Protein AF-A0A498NS80-F1 (afdb_monomer_lite)

InterPro domains:
  IPR001675 Glycosyl transferase family 29 [PF00777] (73-269)
  IPR001675 Glycosyl transferase family 29 [PF00777] (278-493)
  IPR001675 Glycosyl transferase family 29 [PF00777] (496-582)
  IPR001675 Glycosyl transferase family 29 [PF00777] (585-670)
  IPR038578 GT29-like superfamiliy [G3DSA:3.90.1480.20] (38-269)
  IPR038578 GT29-like superfamiliy [G3DSA:3.90.1480.20] (270-496)
  IPR038578 GT29-like superfamiliy [G3DSA:3.90.1480.20] (497-585)
  IPR038578 GT29-like superfamiliy [G3DSA:3.90.1480.20] (586-678)
  IPR051757 Beta-galactoside alpha2-3 sialyltransferases [PTHR46032] (41-269)

Organism: Labeo rohita (NCBI:txid84645)

Radius of gyration: 39.72 Å; chains: 1; bounding box: 104×70×100 Å

Secondary structure (DSSP, 8-state):
--------HHHHHHHHHHHHHHHHH-------------GGGS----SSSSBGGGGTT-HHHHTT--TT---B--TTT----HHHHHHHHHHS--SS---HHHHHHHHHHHS----TTTT--TT----EEEE---GGGTT---HHHHHTSSEEEEETT---TT-HHHH-S--SEEEE-GGG-----TTPEEEE--SSHHHHHHHHHHHTT----BSSSB--S-----GGGEEEB-HHHHHHIIIIISTT-SSS--HHHHHHHHHHHH--B-----TTSHHHHHHHHHHHTTS----------TT---EEEEE--BGGGTT--THHHHHTSSEEEEETT---TT-HHHH-S--SEEEE-GGG-----TTSEEEE--SSHHHHHHHHHHHTT----BSSSB--S-----GGGEEE--HHHHHHIIIIISTT-SSS--HHHHHHHHHHHH-SEEEEES-S--TTS---BTT-SS------TTS-HHHHHHHHHHHHHTTSSEE----HHHHHHIIIIISTT-SSS--HHHHHHHHHHHH-SS-EE-S-S--TTS----TT-SS------TTS-HHHHHHHHHHHHHTTSSEE----HHHHHHIIIIISTT-SSS--HHHHHHHHHHHH-S-----S-S--TTS----TT-SS--THHHHSS-HHHHHHHHHHHHHTTSS-SS-S------TTTS--------

Structure (mmCIF, N/CA/C/O backbone):
data_AF-A0A498NS80-F1
#
_entry.id   AF-A0A498NS80-F1
#
loop_
_atom_site.group_PDB
_atom_site.id
_atom_site.type_symbol
_atom_site.label_atom_id
_atom_site.label_alt_id
_atom_site.label_comp_id
_atom_site.label_asym_id
_atom_site.label_entity_id
_atom_site.label_seq_id
_atom_site.pdbx_PDB_ins_code
_atom_site.Cartn_x
_atom_site.Cartn_y
_atom_site.Cartn_z
_atom_site.occupancy
_atom_site.B_iso_or_equiv
_atom_site.auth_seq_id
_atom_site.auth_comp_id
_atom_site.auth_asym_id
_atom_site.auth_atom_id
_atom_site.pdbx_PDB_model_num
ATOM 1 N N . MET A 1 1 ? -66.890 -11.144 -46.151 1.00 33.62 1 MET A N 1
ATOM 2 C CA . MET A 1 1 ? -66.327 -10.129 -47.068 1.00 33.62 1 MET A CA 1
ATOM 3 C C . MET A 1 1 ? -65.275 -9.327 -46.319 1.00 33.62 1 MET A C 1
ATOM 5 O O . MET A 1 1 ? -65.523 -8.944 -45.186 1.00 33.62 1 MET A O 1
ATOM 9 N N . ASN A 1 2 ? -64.109 -9.169 -46.948 1.00 36.69 2 ASN A N 1
ATOM 10 C CA . ASN A 1 2 ? -62.931 -8.405 -46.524 1.00 36.69 2 ASN A CA 1
ATOM 11 C C . ASN A 1 2 ? -63.232 -7.067 -45.840 1.00 36.69 2 ASN A C 1
ATOM 13 O O . ASN A 1 2 ? -63.957 -6.272 -46.428 1.00 36.69 2 ASN A O 1
ATOM 17 N N . ILE A 1 3 ? -62.486 -6.745 -44.774 1.00 33.19 3 ILE A N 1
ATOM 18 C CA . ILE A 1 3 ? -61.789 -5.451 -44.688 1.00 33.19 3 ILE A CA 1
ATOM 19 C C . ILE A 1 3 ? -60.357 -5.693 -44.194 1.00 33.19 3 ILE A C 1
ATOM 21 O O . ILE A 1 3 ? -60.116 -6.271 -43.139 1.00 33.19 3 ILE A O 1
ATOM 25 N N . SER A 1 4 ? -59.424 -5.262 -45.035 1.00 37.88 4 SER A N 1
ATOM 26 C CA . SER A 1 4 ? -57.976 -5.327 -44.901 1.00 37.88 4 SER A CA 1
ATOM 27 C C . SER A 1 4 ? -57.431 -4.069 -44.210 1.00 37.88 4 SER A C 1
ATOM 29 O O . SER A 1 4 ? -57.885 -2.966 -44.496 1.00 37.88 4 SER A O 1
ATOM 31 N N . ASN A 1 5 ? -56.433 -4.283 -43.346 1.00 42.78 5 ASN A N 1
ATOM 32 C CA . ASN A 1 5 ? -55.217 -3.498 -43.099 1.00 42.78 5 ASN A CA 1
ATOM 33 C C . ASN A 1 5 ? -55.259 -1.961 -43.057 1.00 42.78 5 ASN A C 1
ATOM 35 O O . ASN A 1 5 ? -55.482 -1.300 -44.065 1.00 42.78 5 ASN A O 1
ATOM 39 N N . ARG A 1 6 ? -54.723 -1.416 -41.952 1.00 41.69 6 ARG A N 1
ATOM 40 C CA . ARG A 1 6 ? -53.645 -0.402 -41.973 1.00 41.69 6 ARG A CA 1
ATOM 41 C C . ARG A 1 6 ? -52.979 -0.296 -40.592 1.00 41.69 6 ARG A C 1
ATOM 43 O O . ARG A 1 6 ? -53.262 0.609 -39.818 1.00 41.69 6 ARG A O 1
ATOM 50 N N . VAL A 1 7 ? -52.056 -1.212 -40.300 1.00 41.56 7 VAL A N 1
ATOM 51 C CA . VAL A 1 7 ? -50.999 -0.965 -39.304 1.00 41.56 7 VAL A CA 1
ATOM 52 C C . VAL A 1 7 ? -49.742 -0.604 -40.088 1.00 41.56 7 VAL A C 1
ATOM 54 O O . VAL A 1 7 ? -49.327 -1.320 -40.996 1.00 41.56 7 VAL A O 1
ATOM 57 N N . THR A 1 8 ? -49.208 0.580 -39.818 1.00 50.03 8 THR A N 1
ATOM 58 C CA . THR A 1 8 ? -48.134 1.220 -40.580 1.00 50.03 8 THR A CA 1
ATOM 59 C C . THR A 1 8 ? -46.774 0.534 -40.359 1.00 50.03 8 THR A C 1
ATOM 61 O O . THR A 1 8 ? -46.472 0.123 -39.236 1.00 50.03 8 THR A O 1
ATOM 64 N N . PRO A 1 9 ? -45.889 0.474 -41.380 1.00 48.88 9 PRO A N 1
ATOM 65 C CA . PRO A 1 9 ? -44.616 -0.262 -41.313 1.00 48.88 9 PRO A CA 1
ATOM 66 C C . PRO A 1 9 ? -43.665 0.198 -40.200 1.00 48.88 9 PRO A C 1
ATOM 68 O O . PRO A 1 9 ? -42.855 -0.591 -39.727 1.00 48.88 9 PRO A O 1
ATOM 71 N N . ARG A 1 10 ? -43.783 1.455 -39.746 1.00 47.75 10 ARG A N 1
ATOM 72 C CA . ARG A 1 10 ? -42.903 2.057 -38.729 1.00 47.75 10 ARG A CA 1
ATOM 73 C C . ARG A 1 10 ? -43.030 1.420 -37.343 1.00 47.75 10 ARG A C 1
ATOM 75 O O . ARG A 1 10 ? -42.041 1.380 -36.618 1.00 47.75 10 ARG A O 1
ATOM 82 N N . TYR A 1 11 ? -44.203 0.899 -36.981 1.00 49.81 11 TYR A N 1
ATOM 83 C CA . TYR A 1 11 ? -44.400 0.261 -35.674 1.00 49.81 11 TYR A CA 1
ATOM 84 C C . TYR A 1 11 ? -43.811 -1.149 -35.622 1.00 49.81 11 TYR A C 1
ATOM 86 O O . TYR A 1 11 ? -43.276 -1.548 -34.592 1.00 49.81 11 TYR A O 1
ATOM 94 N N . ILE A 1 12 ? -43.823 -1.869 -36.747 1.00 56.50 12 ILE A N 1
ATOM 95 C CA . ILE A 1 12 ? -43.227 -3.206 -36.851 1.00 56.50 12 ILE A CA 1
ATOM 96 C C . ILE A 1 12 ? -41.697 -3.107 -36.821 1.00 56.50 12 ILE A C 1
ATOM 98 O O . ILE A 1 12 ? -41.051 -3.910 -36.156 1.00 56.50 12 ILE A O 1
ATOM 102 N N . THR A 1 13 ? -41.105 -2.081 -37.447 1.00 55.91 13 THR A N 1
ATOM 103 C CA . THR A 1 13 ? -39.650 -1.864 -37.371 1.00 55.91 13 THR A CA 1
ATOM 104 C C . THR A 1 13 ? -39.197 -1.475 -35.962 1.00 55.91 13 THR A C 1
ATOM 106 O O . THR A 1 13 ? -38.164 -1.961 -35.510 1.00 55.91 13 THR A O 1
ATOM 109 N N . LEU A 1 14 ? -39.979 -0.660 -35.238 1.00 54.03 14 LEU A N 1
ATOM 110 C CA . LEU A 1 14 ? -39.655 -0.292 -33.855 1.00 54.03 14 LEU A CA 1
ATOM 111 C C . LEU A 1 14 ? -39.767 -1.489 -32.899 1.00 54.03 14 LEU A C 1
ATOM 113 O O . LEU A 1 14 ? -38.854 -1.708 -32.107 1.00 54.03 14 LEU A O 1
ATOM 117 N N . LEU A 1 15 ? -40.826 -2.298 -33.016 1.00 56.12 15 LEU A N 1
ATOM 118 C CA . LEU A 1 15 ? -41.012 -3.514 -32.213 1.00 56.12 15 LEU A CA 1
ATOM 119 C C . LEU A 1 15 ? -39.943 -4.575 -32.497 1.00 56.12 15 LEU A C 1
ATOM 121 O O . LEU A 1 15 ? -39.419 -5.168 -31.558 1.00 56.12 15 LEU A O 1
ATOM 125 N N . LEU A 1 16 ? -39.564 -4.771 -33.765 1.00 55.97 16 LEU A N 1
ATOM 126 C CA . LEU A 1 16 ? -38.472 -5.679 -34.126 1.00 55.97 16 LEU A CA 1
ATOM 127 C C . LEU A 1 16 ? -37.124 -5.174 -33.602 1.00 55.97 16 LEU A C 1
ATOM 129 O O . LEU A 1 16 ? -36.364 -5.972 -33.065 1.00 55.97 16 LEU A O 1
ATOM 133 N N . SER A 1 17 ? -36.862 -3.862 -33.667 1.00 56.03 17 SER A N 1
ATOM 134 C CA . SER A 1 17 ? -35.626 -3.276 -33.132 1.00 56.03 17 SER A CA 1
ATOM 135 C C . SER A 1 17 ? -35.527 -3.399 -31.605 1.00 56.03 17 SER A C 1
ATOM 137 O O . SER A 1 17 ? -34.466 -3.744 -31.083 1.00 56.03 17 SER A O 1
ATOM 139 N N . PHE A 1 18 ? -36.643 -3.221 -30.887 1.00 53.19 18 PHE A N 1
ATOM 140 C CA . PHE A 1 18 ? -36.699 -3.395 -29.435 1.00 53.19 18 PHE A CA 1
ATOM 141 C C . PHE A 1 18 ? -36.556 -4.864 -29.029 1.00 53.19 18 PHE A C 1
ATOM 143 O O . PHE A 1 18 ? -35.837 -5.152 -28.079 1.00 53.19 18 PHE A O 1
ATOM 150 N N . MET A 1 19 ? -37.155 -5.798 -29.777 1.00 53.69 19 MET A N 1
ATOM 151 C CA . MET A 1 19 ? -36.985 -7.237 -29.543 1.00 53.69 19 MET A CA 1
ATOM 152 C C . MET A 1 19 ? -35.553 -7.706 -29.821 1.00 53.69 19 MET A C 1
ATOM 154 O O . MET A 1 19 ? -35.029 -8.502 -29.051 1.00 53.69 19 MET A O 1
ATOM 158 N N . THR A 1 20 ? -34.875 -7.182 -30.850 1.00 54.19 20 THR A N 1
ATOM 159 C CA . THR A 1 20 ? -33.456 -7.500 -31.090 1.00 54.19 20 THR A CA 1
ATOM 160 C C . THR A 1 20 ? -32.534 -6.939 -30.012 1.00 54.19 20 THR A C 1
ATOM 162 O O . THR A 1 20 ? -31.594 -7.618 -29.617 1.00 54.19 20 THR A O 1
ATOM 165 N N . VAL A 1 21 ? -32.808 -5.740 -29.485 1.00 54.53 21 VAL A N 1
ATOM 166 C CA . VAL A 1 21 ? -32.025 -5.175 -28.373 1.00 54.53 21 VAL A CA 1
ATOM 167 C C . VAL A 1 21 ? -32.312 -5.937 -27.077 1.00 54.53 21 VAL A C 1
ATOM 169 O O . VAL A 1 21 ? -31.384 -6.242 -26.340 1.00 54.53 21 VAL A O 1
ATOM 172 N N . PHE A 1 22 ? -33.558 -6.338 -26.821 1.00 47.81 22 PHE A N 1
ATOM 173 C CA . PHE A 1 22 ? -33.902 -7.120 -25.632 1.00 47.81 22 PHE A CA 1
ATOM 174 C C . PHE A 1 22 ? -33.309 -8.539 -25.683 1.00 47.81 22 PHE A C 1
ATOM 176 O O . PHE A 1 22 ? -32.733 -8.982 -24.696 1.00 47.81 22 PHE A O 1
ATOM 183 N N . LEU A 1 23 ? -33.317 -9.204 -26.846 1.00 45.69 23 LEU A N 1
ATOM 184 C CA . LEU A 1 23 ? -32.653 -10.502 -27.052 1.00 45.69 23 LEU A CA 1
ATOM 185 C C . LEU A 1 23 ? -31.120 -10.423 -26.946 1.00 45.69 23 LEU A C 1
ATOM 187 O O . LEU A 1 23 ? -30.496 -11.404 -26.549 1.00 45.69 23 LEU A O 1
ATOM 191 N N . LEU A 1 24 ? -30.513 -9.265 -27.236 1.00 46.59 24 LEU A N 1
ATOM 192 C CA . LEU A 1 24 ? -29.087 -9.011 -26.990 1.00 46.59 24 LEU A CA 1
ATOM 193 C C . LEU A 1 24 ? -28.766 -8.764 -25.503 1.00 46.59 24 LEU A C 1
ATOM 195 O O . LEU A 1 24 ? -27.619 -8.940 -25.103 1.00 46.59 24 LEU A O 1
ATOM 199 N N . PHE A 1 25 ? -29.752 -8.385 -24.680 1.00 45.41 25 PHE A N 1
ATOM 200 C CA . PHE A 1 25 ? -29.575 -8.115 -23.245 1.00 45.41 25 PHE A CA 1
ATOM 201 C C . PHE A 1 25 ? -30.090 -9.231 -22.316 1.00 45.41 25 PHE A C 1
ATOM 203 O O . PHE A 1 25 ? -29.774 -9.208 -21.128 1.00 45.41 25 PHE A O 1
ATOM 210 N N . THR A 1 26 ? -30.829 -10.226 -22.825 1.00 34.53 26 THR A N 1
ATOM 211 C CA . THR A 1 26 ? -31.326 -11.371 -22.033 1.00 34.53 26 THR A CA 1
ATOM 212 C C . THR A 1 26 ? -30.639 -12.702 -22.337 1.00 34.53 26 THR A C 1
ATOM 214 O O . THR A 1 26 ? -31.103 -13.741 -21.869 1.00 34.53 26 THR A O 1
ATOM 217 N N . GLN A 1 27 ? -29.522 -12.707 -23.070 1.00 36.12 27 GLN A N 1
ATOM 218 C CA . GLN A 1 27 ? -28.609 -13.851 -23.045 1.00 36.12 27 GLN A CA 1
ATOM 219 C C . GLN A 1 27 ? -27.880 -13.864 -21.699 1.00 36.12 27 GLN A C 1
ATOM 221 O O . GLN A 1 27 ? -26.815 -13.279 -21.518 1.00 36.12 27 GLN A O 1
ATOM 226 N N . THR A 1 28 ? -28.497 -14.525 -20.726 1.00 34.53 28 THR A N 1
ATOM 227 C CA . THR A 1 28 ? -27.789 -15.083 -19.576 1.00 34.53 28 THR A CA 1
ATOM 228 C C . THR A 1 28 ? -26.609 -15.913 -20.087 1.00 34.53 28 THR A C 1
ATOM 230 O O . THR A 1 28 ? -26.819 -16.706 -21.008 1.00 34.53 28 THR A O 1
ATOM 233 N N . PRO A 1 29 ? -25.397 -15.800 -19.518 1.00 33.78 29 PRO A N 1
ATOM 234 C CA . PRO A 1 29 ? -24.335 -16.741 -19.827 1.00 33.78 29 PRO A CA 1
ATOM 235 C C . PRO A 1 29 ? -24.698 -18.074 -19.166 1.00 33.78 29 PRO A C 1
ATOM 237 O O . PRO A 1 29 ? -24.392 -18.315 -18.003 1.00 33.78 29 PRO A O 1
ATOM 240 N N . THR A 1 30 ? -25.434 -18.914 -19.888 1.00 33.12 30 THR A N 1
ATOM 241 C CA . THR A 1 30 ? -25.499 -20.346 -19.611 1.00 33.12 30 THR A CA 1
ATOM 242 C C . THR A 1 30 ? -24.166 -20.941 -20.029 1.00 33.12 30 THR A C 1
ATOM 244 O O . THR A 1 30 ? -23.800 -20.809 -21.195 1.00 33.12 30 THR A O 1
ATOM 247 N N . ASP A 1 31 ? -23.462 -21.522 -19.059 1.00 32.34 31 ASP A N 1
ATOM 248 C CA . ASP A 1 31 ? -22.374 -22.487 -19.208 1.00 32.34 31 ASP A CA 1
ATOM 249 C C . ASP A 1 31 ? -21.598 -22.398 -20.528 1.00 32.34 31 ASP A C 1
ATOM 251 O O . ASP A 1 31 ? -21.825 -23.159 -21.468 1.00 32.34 31 ASP A O 1
ATOM 255 N N . MET A 1 32 ? -20.586 -21.525 -20.558 1.00 26.39 32 MET A N 1
ATOM 256 C CA . MET A 1 32 ? -19.369 -21.923 -21.258 1.00 26.39 32 MET A CA 1
ATOM 257 C C . MET A 1 32 ? -18.776 -23.058 -20.434 1.00 26.39 32 MET A C 1
ATOM 259 O O . MET A 1 32 ? -18.003 -22.836 -19.502 1.00 26.39 32 MET A O 1
ATOM 263 N N . THR A 1 33 ? -19.176 -24.283 -20.776 1.00 27.48 33 THR A N 1
ATOM 264 C CA . THR A 1 33 ? -18.293 -25.431 -20.644 1.00 27.48 33 THR A CA 1
ATOM 265 C C . THR A 1 33 ? -16.936 -24.967 -21.133 1.00 27.48 33 THR A C 1
ATOM 267 O O . THR A 1 33 ? -16.802 -24.536 -22.279 1.00 27.48 33 THR A O 1
ATOM 270 N N . ILE A 1 34 ? -15.982 -24.952 -20.210 1.00 30.33 34 ILE A N 1
ATOM 271 C CA . ILE A 1 34 ? -14.571 -24.794 -20.497 1.00 30.33 34 ILE A CA 1
ATOM 272 C C . ILE A 1 34 ? -14.287 -25.798 -21.613 1.00 30.33 34 ILE A C 1
ATOM 274 O O . ILE A 1 34 ? -14.288 -27.004 -21.366 1.00 30.33 34 ILE A O 1
ATOM 278 N N . ASP A 1 35 ? -14.157 -25.296 -22.845 1.00 29.16 35 ASP A N 1
ATOM 279 C CA . ASP A 1 35 ? -13.512 -26.030 -23.924 1.00 29.16 35 ASP A CA 1
ATOM 280 C C . ASP A 1 35 ? -12.230 -26.553 -23.302 1.00 29.16 35 ASP A C 1
ATOM 282 O O . ASP A 1 35 ? -11.472 -25.763 -22.730 1.00 29.16 35 ASP A O 1
ATOM 286 N N . SER A 1 36 ? -12.090 -27.877 -23.310 1.00 30.11 36 SER A N 1
ATOM 287 C CA . SER A 1 36 ? -10.955 -28.619 -22.781 1.00 30.11 36 SER A CA 1
ATOM 288 C C . SER A 1 36 ? -9.685 -27.815 -23.014 1.00 30.11 36 SER A C 1
ATOM 290 O O . SER A 1 36 ? -9.196 -27.740 -24.145 1.00 30.11 36 SER A O 1
ATOM 292 N N . PHE A 1 37 ? -9.210 -27.159 -21.951 1.00 32.62 37 PHE A N 1
ATOM 293 C CA . PHE A 1 37 ? -7.883 -26.585 -21.948 1.00 32.62 37 PHE A CA 1
ATOM 294 C C . PHE A 1 37 ? -6.975 -27.764 -22.242 1.00 32.62 37 PHE A C 1
ATOM 296 O O . PHE A 1 37 ? -7.006 -28.774 -21.543 1.00 32.62 37 PHE A O 1
ATOM 303 N N . ASP A 1 38 ? -6.281 -27.670 -23.364 1.00 30.16 38 ASP A N 1
ATOM 304 C CA . ASP A 1 38 ? -5.284 -28.638 -23.760 1.00 30.16 38 ASP A CA 1
ATOM 305 C C . ASP A 1 38 ? -4.199 -28.636 -22.678 1.00 30.16 38 ASP A C 1
ATOM 307 O O . ASP A 1 38 ? -3.328 -27.762 -22.638 1.00 30.16 38 ASP A O 1
ATOM 311 N N . ASP A 1 39 ? -4.313 -29.592 -21.754 1.00 30.11 39 ASP A N 1
ATOM 312 C CA . ASP A 1 39 ? -3.406 -29.801 -20.624 1.00 30.11 39 ASP A CA 1
ATOM 313 C C . ASP A 1 39 ? -1.957 -30.054 -21.088 1.00 30.11 39 ASP A C 1
ATOM 315 O O . ASP A 1 39 ? -1.023 -30.001 -20.290 1.00 30.11 39 ASP A O 1
ATOM 319 N N . SER A 1 40 ? -1.730 -30.267 -22.391 1.00 31.73 40 SER A N 1
ATOM 320 C CA . SER A 1 40 ? -0.398 -30.473 -22.965 1.00 31.73 40 SER A CA 1
ATOM 321 C C . SER A 1 40 ? 0.479 -29.216 -23.067 1.00 31.73 40 SER A C 1
ATOM 323 O O . SER A 1 40 ? 1.686 -29.339 -23.274 1.00 31.73 40 SER A O 1
ATOM 325 N N . ILE A 1 41 ? -0.071 -28.008 -22.878 1.00 42.50 41 ILE A N 1
ATOM 326 C CA . ILE A 1 41 ? 0.715 -26.752 -22.886 1.00 42.50 41 ILE A CA 1
ATOM 327 C C . ILE A 1 41 ? 1.316 -26.436 -21.495 1.00 42.50 41 ILE A C 1
ATOM 329 O O . ILE A 1 41 ? 2.179 -25.565 -21.371 1.00 42.50 41 ILE A O 1
ATOM 333 N N . PHE A 1 42 ? 0.908 -27.151 -20.438 1.00 43.94 42 PHE A N 1
ATOM 334 C CA . PHE A 1 42 ? 1.182 -26.781 -19.041 1.00 43.94 42 PHE A CA 1
ATOM 335 C C . PHE A 1 42 ? 2.437 -27.414 -18.414 1.00 43.94 42 PHE A C 1
ATOM 337 O O . PHE A 1 42 ? 2.831 -27.024 -17.314 1.00 43.94 42 PHE A O 1
ATOM 344 N N . GLU A 1 43 ? 3.136 -28.311 -19.111 1.00 44.12 43 GLU A N 1
ATOM 345 C CA . GLU A 1 43 ? 4.415 -28.873 -18.653 1.00 44.12 43 GLU A CA 1
ATOM 346 C C . GLU A 1 43 ? 5.609 -28.160 -19.289 1.00 44.12 43 GLU A C 1
ATOM 348 O O . GLU A 1 43 ? 6.356 -28.700 -20.101 1.00 44.12 43 GLU A O 1
ATOM 353 N N . ALA A 1 44 ? 5.843 -26.922 -18.875 1.00 49.66 44 ALA A N 1
ATOM 354 C CA . ALA A 1 44 ? 7.155 -26.314 -19.041 1.00 49.66 44 ALA A CA 1
ATOM 355 C C . ALA A 1 44 ? 7.707 -25.931 -17.669 1.00 49.66 44 ALA A C 1
ATOM 357 O O . ALA A 1 44 ? 7.991 -24.769 -17.367 1.00 49.66 44 ALA A O 1
ATOM 358 N N . SER A 1 45 ? 7.880 -26.952 -16.820 1.00 62.12 45 SER A N 1
ATOM 359 C CA . SER A 1 45 ? 8.898 -26.869 -15.776 1.00 62.12 45 SER A CA 1
ATOM 360 C C . SER A 1 45 ? 10.233 -26.644 -16.476 1.00 62.12 45 SER A C 1
ATOM 362 O O . SER A 1 45 ? 10.480 -27.264 -17.499 1.00 62.12 45 SER A O 1
ATOM 364 N N . CYS A 1 46 ? 11.064 -25.752 -15.967 1.00 74.88 46 CYS A N 1
ATOM 365 C CA . CYS A 1 46 ? 12.474 -25.657 -16.317 1.00 74.88 46 CYS A CA 1
ATOM 366 C C . CYS A 1 46 ? 13.296 -26.413 -15.259 1.00 74.88 46 CYS A C 1
ATOM 368 O O . CYS A 1 46 ? 12.793 -26.676 -14.168 1.00 74.88 46 CYS A O 1
ATOM 370 N N . SER A 1 47 ? 14.579 -26.686 -15.500 1.00 78.69 47 SER A N 1
ATOM 371 C CA . SER A 1 47 ? 15.440 -27.351 -14.497 1.00 78.69 47 SER A CA 1
ATOM 372 C C . SER A 1 47 ? 15.846 -26.443 -13.323 1.00 78.69 47 SER A C 1
ATOM 374 O O . SER A 1 47 ? 16.655 -26.827 -12.476 1.00 78.69 47 SER A O 1
ATOM 376 N N . CYS A 1 48 ? 15.351 -25.204 -13.257 1.00 77.62 48 CYS A N 1
ATOM 377 C CA . CYS A 1 48 ? 15.661 -24.314 -12.143 1.00 77.62 48 CYS A CA 1
ATOM 378 C C . CYS A 1 48 ? 14.851 -24.674 -10.900 1.00 77.62 48 CYS A C 1
ATOM 380 O O . CYS A 1 48 ? 13.684 -25.035 -10.977 1.00 77.62 48 CYS A O 1
ATOM 382 N N . LYS A 1 49 ? 15.427 -24.419 -9.718 1.00 69.88 49 LYS A N 1
ATOM 383 C CA . LYS A 1 49 ? 14.706 -24.540 -8.437 1.00 69.88 49 LYS A CA 1
ATOM 384 C C . LYS A 1 49 ? 13.413 -23.701 -8.378 1.00 69.88 49 LYS A C 1
ATOM 386 O O . LYS A 1 49 ? 12.506 -24.015 -7.616 1.00 69.88 49 LYS A O 1
ATOM 391 N N . THR A 1 50 ? 13.351 -22.609 -9.134 1.00 71.06 50 THR A N 1
ATOM 392 C CA . THR A 1 50 ? 12.147 -21.795 -9.331 1.00 71.06 50 THR A CA 1
ATOM 393 C C . THR A 1 50 ? 12.160 -21.320 -10.773 1.00 71.06 50 THR A C 1
ATOM 395 O O . THR A 1 50 ? 13.176 -20.781 -11.214 1.00 71.06 50 THR A O 1
ATOM 398 N N . CYS A 1 51 ? 11.064 -21.517 -11.499 1.00 76.81 51 CYS A N 1
ATOM 399 C CA . CYS A 1 51 ? 10.954 -21.142 -12.906 1.00 76.81 51 CYS A CA 1
ATOM 400 C C . CYS A 1 51 ? 10.131 -19.867 -13.069 1.00 76.81 51 CYS A C 1
ATOM 402 O O . CYS A 1 51 ? 9.175 -19.662 -12.327 1.00 76.81 51 CYS A O 1
ATOM 404 N N . VAL A 1 52 ? 10.454 -19.029 -14.059 1.00 73.81 52 VAL A N 1
ATOM 405 C CA . VAL A 1 52 ? 9.653 -17.829 -14.377 1.00 73.81 52 VAL A CA 1
ATOM 406 C C . VAL A 1 52 ? 8.199 -18.202 -14.700 1.00 73.81 52 VAL A C 1
ATOM 408 O O . VAL A 1 52 ? 7.280 -17.511 -14.274 1.00 73.81 52 VAL A O 1
ATOM 411 N N . MET A 1 53 ? 7.976 -19.331 -15.381 1.00 64.25 53 MET A N 1
ATOM 412 C CA . MET A 1 53 ? 6.624 -19.840 -15.655 1.00 64.25 53 MET A CA 1
ATOM 413 C C . MET A 1 53 ? 5.969 -20.540 -14.453 1.00 64.25 53 MET A C 1
ATOM 415 O O . MET A 1 53 ? 4.765 -20.749 -14.456 1.00 64.25 53 MET A O 1
ATOM 419 N N . GLY A 1 54 ? 6.719 -20.813 -13.380 1.00 58.66 54 GLY A N 1
ATOM 420 C CA . GLY A 1 54 ? 6.170 -21.312 -12.113 1.00 58.66 54 GLY A CA 1
ATOM 421 C C . GLY A 1 54 ? 5.443 -20.244 -11.283 1.00 58.66 54 GLY A C 1
ATOM 422 O O . GLY A 1 54 ? 4.871 -20.572 -10.254 1.00 58.66 54 GLY A O 1
ATOM 423 N N . PHE A 1 55 ? 5.447 -18.972 -11.708 1.00 56.34 55 PHE A N 1
ATOM 424 C CA . PHE A 1 55 ? 4.655 -17.891 -11.092 1.00 56.34 55 PHE A CA 1
ATOM 425 C C . PHE A 1 55 ? 3.228 -17.784 -11.652 1.00 56.34 55 PHE A C 1
ATOM 427 O O . PHE A 1 55 ? 2.556 -16.776 -11.432 1.00 56.34 55 PHE A O 1
ATOM 434 N N . MET A 1 56 ? 2.762 -18.793 -12.394 1.00 53.88 56 MET A N 1
ATOM 435 C CA . MET A 1 56 ? 1.422 -18.803 -12.985 1.00 53.88 56 MET A CA 1
ATOM 436 C C . MET A 1 56 ? 0.277 -19.003 -11.972 1.00 53.88 56 MET A C 1
ATOM 438 O O . MET A 1 56 ? -0.879 -18.910 -12.364 1.00 53.88 56 MET A O 1
ATOM 442 N N . ASP A 1 57 ? 0.582 -19.150 -10.678 1.00 53.38 57 ASP A N 1
ATOM 443 C CA . ASP A 1 57 ? -0.402 -19.093 -9.582 1.00 53.38 57 ASP A CA 1
ATOM 444 C C . ASP A 1 57 ? -0.730 -17.648 -9.122 1.00 53.38 57 ASP A C 1
ATOM 446 O O . ASP A 1 57 ? -1.606 -17.446 -8.282 1.00 53.38 57 ASP A O 1
ATOM 450 N N . ASP A 1 58 ? -0.030 -16.621 -9.635 1.00 61.84 58 ASP A N 1
ATOM 451 C CA . ASP A 1 58 ? -0.309 -15.204 -9.343 1.00 61.84 58 ASP A CA 1
ATOM 452 C C . ASP A 1 58 ? -1.114 -14.546 -10.478 1.00 61.84 58 ASP A C 1
ATOM 454 O O . ASP A 1 58 ? -0.565 -14.200 -11.533 1.00 61.84 58 ASP A O 1
ATOM 458 N N . ASP A 1 59 ? -2.402 -14.280 -10.226 1.00 73.19 59 ASP A N 1
ATOM 459 C CA . ASP A 1 59 ? -3.323 -13.571 -11.131 1.00 73.19 59 ASP A CA 1
ATOM 460 C C . ASP A 1 59 ? -2.724 -12.272 -11.708 1.00 73.19 59 ASP A C 1
ATOM 462 O O . ASP A 1 59 ? -2.978 -11.900 -12.861 1.00 73.19 59 ASP A O 1
ATOM 466 N N . TRP A 1 60 ? -1.903 -11.551 -10.931 1.00 79.88 60 TRP A N 1
ATOM 467 C CA . TRP A 1 60 ? -1.263 -10.316 -11.381 1.00 79.88 60 TRP A CA 1
ATOM 468 C C . TRP A 1 60 ? -0.186 -10.573 -12.439 1.00 79.88 60 TRP A C 1
ATOM 470 O O . TRP A 1 60 ? -0.069 -9.779 -13.386 1.00 79.88 60 TRP A O 1
ATOM 480 N N . PHE A 1 61 ? 0.597 -11.640 -12.270 1.00 79.25 61 PHE A N 1
ATOM 481 C CA . PHE A 1 61 ? 1.680 -12.013 -13.174 1.00 79.25 61 PHE A CA 1
ATOM 482 C C . PHE A 1 61 ? 1.119 -12.641 -14.449 1.00 79.25 61 PHE A C 1
ATOM 484 O O . PHE A 1 61 ? 1.473 -12.189 -15.538 1.00 79.25 61 PHE A O 1
ATOM 491 N N . VAL A 1 62 ? 0.167 -13.574 -14.329 1.00 79.12 62 VAL A N 1
ATOM 492 C CA . VAL A 1 62 ? -0.517 -14.228 -15.463 1.00 79.12 62 VAL A CA 1
ATOM 493 C C . VAL A 1 62 ? -1.186 -13.207 -16.378 1.00 79.12 62 VAL A C 1
ATOM 495 O O . VAL A 1 62 ? -1.054 -13.271 -17.598 1.00 79.12 62 VAL A O 1
ATOM 498 N N . TYR A 1 63 ? -1.837 -12.189 -15.810 1.00 81.88 63 TYR A N 1
ATOM 499 C CA . TYR A 1 63 ? -2.461 -11.127 -16.603 1.00 81.88 63 TYR A CA 1
ATOM 500 C C . TYR A 1 63 ? -1.457 -10.339 -17.477 1.00 81.88 63 TYR A C 1
ATOM 502 O O . TYR A 1 63 ? -1.835 -9.728 -18.488 1.00 81.88 63 TYR A O 1
ATOM 510 N N . ARG A 1 64 ? -0.175 -10.307 -17.089 1.00 89.25 64 ARG A N 1
ATOM 511 C CA . ARG A 1 64 ? 0.866 -9.473 -17.714 1.00 89.25 64 ARG A CA 1
ATOM 512 C C . ARG A 1 64 ? 1.825 -10.269 -18.577 1.00 89.25 64 ARG A C 1
ATOM 514 O O . ARG A 1 64 ? 2.192 -9.782 -19.648 1.00 89.25 64 ARG A O 1
ATOM 521 N N . TYR A 1 65 ? 2.238 -11.447 -18.133 1.00 88.62 65 TYR A N 1
ATOM 522 C CA . TYR A 1 65 ? 3.210 -12.292 -18.810 1.00 88.62 65 TYR A CA 1
ATOM 523 C C . TYR A 1 65 ? 2.560 -13.020 -19.992 1.00 88.62 65 TYR A C 1
ATOM 525 O O . TYR A 1 65 ? 1.579 -13.733 -19.828 1.00 88.62 65 TYR A O 1
ATOM 533 N N . ASN A 1 66 ? 3.087 -12.821 -21.202 1.00 88.44 66 ASN A N 1
ATOM 534 C CA . ASN A 1 66 ? 2.624 -13.525 -22.397 1.00 88.44 66 ASN A CA 1
ATOM 535 C C . ASN A 1 66 ? 3.770 -14.389 -22.934 1.00 88.44 66 ASN A C 1
ATOM 537 O O . ASN A 1 66 ? 4.640 -13.829 -23.597 1.00 88.44 66 ASN A O 1
ATOM 541 N N . PRO A 1 67 ? 3.788 -15.712 -22.706 1.00 84.25 67 PRO A N 1
ATOM 542 C CA . PRO A 1 67 ? 4.900 -16.564 -23.137 1.00 84.25 67 PRO A CA 1
ATOM 543 C C . PRO A 1 67 ? 5.094 -16.575 -24.662 1.00 84.25 67 PRO A C 1
ATOM 545 O O . PRO A 1 67 ? 6.201 -16.788 -25.140 1.00 84.25 67 PRO A O 1
ATOM 548 N N . ASN A 1 68 ? 4.047 -16.257 -25.431 1.00 87.50 68 ASN A N 1
ATOM 549 C CA . ASN A 1 68 ? 4.061 -16.302 -26.894 1.00 87.50 68 ASN A CA 1
ATOM 550 C C . ASN A 1 68 ? 4.553 -15.000 -27.555 1.00 87.50 68 ASN A C 1
ATOM 552 O O . ASN A 1 68 ? 4.575 -14.898 -28.782 1.00 87.50 68 ASN A O 1
ATOM 556 N N . ILE A 1 69 ? 4.905 -13.962 -26.784 1.00 90.50 69 ILE A N 1
ATOM 557 C CA . ILE A 1 69 ? 5.457 -12.723 -27.350 1.00 90.50 69 ILE A CA 1
ATOM 558 C C . ILE A 1 69 ? 6.934 -12.934 -27.724 1.00 90.50 69 ILE A C 1
ATOM 560 O O . ILE A 1 69 ? 7.763 -13.229 -26.870 1.00 90.50 69 ILE A O 1
ATOM 564 N N . SER A 1 70 ? 7.300 -12.734 -28.992 1.00 91.81 70 SER A N 1
ATOM 565 C CA . SER A 1 70 ? 8.711 -12.784 -29.401 1.00 91.81 70 SER A CA 1
ATOM 566 C C . SER A 1 70 ? 9.444 -11.498 -28.986 1.00 91.81 70 SER A C 1
ATOM 568 O O . SER A 1 70 ? 9.071 -10.413 -29.449 1.00 91.81 70 SER A O 1
ATOM 570 N N . PRO A 1 71 ? 10.493 -11.569 -28.143 1.00 93.69 71 PRO A N 1
ATOM 571 C CA . PRO A 1 71 ? 11.231 -10.380 -27.725 1.00 93.69 71 PRO A CA 1
ATOM 572 C C . PRO A 1 71 ? 12.152 -9.826 -28.814 1.00 93.69 71 PRO A C 1
ATOM 574 O O . PRO A 1 71 ? 12.412 -8.623 -28.842 1.00 93.69 71 PRO A O 1
ATOM 577 N N . LEU A 1 72 ? 12.640 -10.680 -29.715 1.00 95.19 72 LEU A N 1
ATOM 578 C CA . LEU A 1 72 ? 13.607 -10.325 -30.750 1.00 95.19 72 LEU A CA 1
ATOM 579 C C . LEU A 1 72 ? 12.973 -10.308 -32.140 1.00 95.19 72 LEU A C 1
ATOM 581 O O . LEU A 1 72 ? 12.086 -11.100 -32.459 1.00 95.19 72 LEU A O 1
ATOM 585 N N . LEU A 1 73 ? 13.432 -9.359 -32.948 1.00 95.00 73 LEU A N 1
ATOM 586 C CA . LEU A 1 73 ? 13.064 -9.207 -34.344 1.00 95.00 73 LEU A CA 1
ATOM 587 C C . LEU A 1 73 ? 13.882 -10.180 -35.196 1.00 95.00 73 LEU A C 1
ATOM 589 O O . LEU A 1 73 ? 15.093 -10.289 -35.021 1.00 95.00 73 LEU A O 1
ATOM 593 N N . ASN A 1 74 ? 13.226 -10.813 -36.157 1.00 93.50 74 ASN A N 1
ATOM 594 C CA . ASN A 1 74 ? 13.828 -11.601 -37.222 1.00 93.50 74 ASN A CA 1
ATOM 595 C C . ASN A 1 74 ? 13.029 -11.421 -38.519 1.00 93.50 74 ASN A C 1
ATOM 597 O O . ASN A 1 74 ? 12.007 -10.729 -38.554 1.00 93.50 74 ASN A O 1
ATOM 601 N N . ARG A 1 75 ? 13.482 -12.045 -39.609 1.00 91.50 75 ARG A N 1
ATOM 602 C CA . ARG A 1 75 ? 12.829 -11.901 -40.915 1.00 91.50 75 ARG A CA 1
ATOM 603 C C . ARG A 1 75 ? 11.384 -12.415 -40.906 1.00 91.50 75 ARG A C 1
ATOM 605 O O . ARG A 1 75 ? 10.516 -11.764 -41.484 1.00 91.50 75 ARG A O 1
ATOM 612 N N . LYS A 1 76 ? 11.105 -13.514 -40.191 1.00 91.75 76 LYS A N 1
ATOM 613 C CA . LYS A 1 76 ? 9.776 -14.153 -40.119 1.00 91.75 76 LYS A CA 1
ATOM 614 C C . LYS A 1 76 ? 8.747 -13.317 -39.351 1.00 91.75 76 LYS A C 1
ATOM 616 O O . LYS A 1 76 ? 7.581 -13.307 -39.731 1.00 91.75 76 LYS A O 1
ATOM 621 N N . ASN A 1 77 ? 9.159 -12.621 -38.289 1.00 92.62 77 ASN A N 1
ATOM 622 C CA . ASN A 1 77 ? 8.265 -11.822 -37.438 1.00 92.62 77 ASN A CA 1
ATOM 623 C C . ASN A 1 77 ? 8.336 -10.304 -37.702 1.00 92.62 77 ASN A C 1
ATOM 625 O O . ASN A 1 77 ? 7.674 -9.525 -37.023 1.00 92.62 77 ASN A O 1
ATOM 629 N N . SER A 1 78 ? 9.083 -9.881 -38.725 1.00 93.38 78 SER A N 1
ATOM 630 C CA . SER A 1 78 ? 9.332 -8.469 -39.037 1.00 93.38 78 SER A CA 1
ATOM 631 C C . SER A 1 78 ? 8.090 -7.641 -39.380 1.00 93.38 78 SER A C 1
ATOM 633 O O . SER A 1 78 ? 8.088 -6.422 -39.200 1.00 93.38 78 SER A O 1
ATOM 635 N N . VAL A 1 79 ? 7.016 -8.265 -39.866 1.00 94.25 79 VAL A N 1
ATOM 636 C CA . VAL A 1 79 ? 5.804 -7.553 -40.286 1.00 94.25 79 VAL A CA 1
ATOM 637 C C . VAL A 1 79 ? 5.024 -7.051 -39.068 1.00 94.25 79 VAL A C 1
ATOM 639 O O . VAL A 1 79 ? 4.350 -7.799 -38.361 1.00 94.25 79 VAL A O 1
ATOM 642 N N . LEU A 1 80 ? 5.064 -5.737 -38.843 1.00 93.62 80 LEU A N 1
ATOM 643 C CA . LEU A 1 80 ? 4.360 -5.101 -37.732 1.00 93.62 80 LEU A CA 1
ATOM 644 C C . LEU A 1 80 ? 2.877 -4.873 -38.047 1.00 93.62 80 LEU A C 1
ATOM 646 O O . LEU A 1 80 ? 2.518 -4.315 -39.086 1.00 93.62 80 LEU A O 1
ATOM 650 N N . ARG A 1 81 ? 2.001 -5.186 -37.081 1.00 95.00 81 ARG A N 1
ATOM 651 C CA . ARG A 1 81 ? 0.595 -4.756 -37.128 1.00 95.00 81 ARG A CA 1
ATOM 652 C C . ARG A 1 81 ? 0.494 -3.233 -37.264 1.00 95.00 81 ARG A C 1
ATOM 654 O O . ARG A 1 81 ? 1.291 -2.485 -36.693 1.00 95.00 81 ARG A O 1
ATOM 661 N N . ARG A 1 82 ? -0.528 -2.765 -37.987 1.00 94.44 82 ARG A N 1
ATOM 662 C CA . ARG A 1 82 ? -0.717 -1.341 -38.318 1.00 94.44 82 ARG A CA 1
ATOM 663 C C . ARG A 1 82 ? -0.796 -0.438 -37.082 1.00 94.44 82 ARG A C 1
ATOM 665 O O . ARG A 1 82 ? -0.244 0.661 -37.098 1.00 94.44 82 ARG A O 1
ATOM 672 N N . ASP A 1 83 ? -1.469 -0.885 -36.025 1.00 94.38 83 ASP A N 1
ATOM 673 C CA . ASP A 1 83 ? -1.574 -0.168 -34.751 1.00 94.38 83 ASP A CA 1
ATOM 674 C C . ASP A 1 83 ? -0.217 -0.086 -34.039 1.00 94.38 83 ASP A C 1
ATOM 676 O O . ASP A 1 83 ? 0.188 0.996 -33.610 1.00 94.38 83 ASP A O 1
ATOM 680 N N . THR A 1 84 ? 0.523 -1.197 -33.993 1.00 94.25 84 THR A N 1
ATOM 681 C CA . THR A 1 84 ? 1.875 -1.269 -33.429 1.00 94.25 84 THR A CA 1
ATOM 682 C C . THR A 1 84 ? 2.841 -0.362 -34.177 1.00 94.25 84 THR A C 1
ATOM 684 O O . THR A 1 84 ? 3.537 0.433 -33.550 1.00 94.25 84 THR A O 1
ATOM 687 N N . TYR A 1 85 ? 2.848 -0.418 -35.511 1.00 93.88 85 TYR A N 1
ATOM 688 C CA . TYR A 1 85 ? 3.704 0.426 -36.341 1.00 93.88 85 TYR A CA 1
ATOM 689 C C . TYR A 1 85 ? 3.403 1.917 -36.137 1.00 93.88 85 TYR A C 1
ATOM 691 O O . TYR A 1 85 ? 4.319 2.720 -35.944 1.00 93.88 85 TYR A O 1
ATOM 699 N N . LYS A 1 86 ? 2.116 2.297 -36.118 1.00 92.69 86 LYS A N 1
ATOM 700 C CA . LYS A 1 86 ? 1.689 3.686 -35.889 1.00 92.69 86 LYS A CA 1
ATOM 701 C C . LYS A 1 86 ? 2.093 4.180 -34.500 1.00 92.69 86 LYS A C 1
ATOM 703 O O . LYS A 1 86 ? 2.601 5.294 -34.385 1.00 92.69 86 LYS A O 1
ATOM 708 N N . TRP A 1 87 ? 1.883 3.364 -33.467 1.00 93.88 87 TRP A N 1
ATOM 709 C CA . TRP A 1 87 ? 2.276 3.684 -32.096 1.00 93.88 87 TRP A CA 1
ATOM 710 C C . TRP A 1 87 ? 3.796 3.844 -31.970 1.00 93.88 87 TRP A C 1
ATOM 712 O O . TRP A 1 87 ? 4.263 4.868 -31.474 1.00 93.88 87 TRP A O 1
ATOM 722 N N . TRP A 1 88 ? 4.570 2.890 -32.497 1.00 93.88 88 TRP A N 1
ATOM 723 C CA . TRP A 1 88 ? 6.032 2.896 -32.416 1.00 93.88 88 TRP A CA 1
ATOM 724 C C . TRP A 1 88 ? 6.648 4.104 -33.137 1.00 93.88 88 TRP A C 1
ATOM 726 O O . TRP A 1 88 ? 7.490 4.802 -32.576 1.00 93.88 88 TRP A O 1
ATOM 736 N N . ARG A 1 89 ? 6.150 4.452 -34.333 1.00 90.62 89 ARG A N 1
ATOM 737 C CA . ARG A 1 89 ? 6.544 5.690 -35.037 1.00 90.62 89 ARG A CA 1
ATOM 738 C C . ARG A 1 89 ? 6.219 6.966 -34.253 1.00 90.62 89 ARG A C 1
ATOM 740 O O . ARG A 1 89 ? 6.870 7.987 -34.464 1.00 90.62 89 ARG A O 1
ATOM 747 N N . GLY A 1 90 ? 5.212 6.926 -33.382 1.00 88.19 90 GLY A N 1
ATOM 748 C CA . GLY A 1 90 ? 4.813 8.045 -32.530 1.00 88.19 90 GLY A CA 1
ATOM 749 C C . GLY A 1 90 ? 5.741 8.289 -31.336 1.00 88.19 90 GLY A C 1
ATOM 750 O O . GLY A 1 90 ? 5.698 9.378 -30.760 1.00 88.19 90 GLY A O 1
ATOM 751 N N . LEU A 1 91 ? 6.599 7.327 -30.972 1.00 87.38 91 LEU A N 1
ATOM 752 C CA . LEU A 1 91 ? 7.501 7.463 -29.823 1.00 87.38 91 LEU A CA 1
ATOM 753 C C . LEU A 1 91 ? 8.465 8.637 -30.013 1.00 87.38 91 LEU A C 1
ATOM 755 O O . LEU A 1 91 ? 8.502 9.553 -29.184 1.00 87.38 91 LEU A O 1
ATOM 759 N N . GLN A 1 92 ? 9.181 8.635 -31.139 1.00 85.88 92 GLN A N 1
ATOM 760 C CA . GLN A 1 92 ? 10.098 9.691 -31.568 1.00 85.88 92 GLN A CA 1
ATOM 761 C C . GLN A 1 92 ? 9.807 10.051 -33.036 1.00 85.88 92 GLN A C 1
ATOM 763 O O . GLN A 1 92 ? 10.380 9.441 -33.943 1.00 85.88 92 GLN A O 1
ATOM 768 N N . PRO A 1 93 ? 8.899 11.016 -33.283 1.00 79.06 93 PRO A N 1
ATOM 769 C CA . PRO A 1 93 ? 8.484 11.381 -34.632 1.00 79.06 93 PRO A CA 1
ATOM 770 C C . PRO A 1 93 ? 9.665 11.837 -35.492 1.00 79.06 93 PRO A C 1
ATOM 772 O O . PRO A 1 93 ? 10.511 12.613 -35.048 1.00 79.06 93 PRO A O 1
ATOM 775 N N . SER A 1 94 ? 9.692 11.392 -36.746 1.00 76.12 94 SER A N 1
ATOM 776 C CA . SER A 1 94 ? 10.632 11.864 -37.762 1.00 76.12 94 SER A CA 1
ATOM 777 C C . SER A 1 94 ? 9.868 12.312 -39.003 1.00 76.12 94 SER A C 1
ATOM 779 O O . SER A 1 94 ? 8.918 11.649 -39.421 1.00 76.12 94 SER A O 1
ATOM 781 N N . SER A 1 95 ? 10.287 13.434 -39.591 1.00 68.56 95 SER A N 1
ATOM 782 C CA . SER A 1 95 ? 9.740 13.967 -40.845 1.00 68.56 95 SER A CA 1
ATOM 783 C C . SER A 1 95 ? 10.167 13.163 -42.078 1.00 68.56 95 SER A C 1
ATOM 785 O O . SER A 1 95 ? 9.539 13.271 -43.129 1.00 68.56 95 SER A O 1
ATOM 787 N N . LEU A 1 96 ? 11.206 12.330 -41.955 1.00 75.50 96 LEU A N 1
ATOM 788 C CA . LEU A 1 96 ? 11.717 11.500 -43.041 1.00 75.50 96 LEU A CA 1
ATOM 789 C C . LEU A 1 96 ? 10.780 10.312 -43.295 1.00 75.50 96 LEU A C 1
ATOM 791 O O . LEU A 1 96 ? 10.468 9.524 -42.394 1.00 75.50 96 LEU A O 1
ATOM 795 N N . ARG A 1 97 ? 10.328 10.175 -44.544 1.00 76.88 97 ARG A N 1
ATOM 796 C CA . ARG A 1 97 ? 9.634 8.973 -45.015 1.00 76.88 97 ARG A CA 1
ATOM 797 C C . ARG A 1 97 ? 10.689 7.920 -45.331 1.00 76.88 97 ARG A C 1
ATOM 799 O O . ARG A 1 97 ? 11.507 8.124 -46.216 1.00 76.88 97 ARG A O 1
ATOM 806 N N . VAL A 1 98 ? 10.670 6.825 -44.581 1.00 85.69 98 VAL A N 1
ATOM 807 C CA . VAL A 1 98 ? 11.597 5.699 -44.733 1.00 85.69 98 VAL A CA 1
ATOM 808 C C . VAL A 1 98 ? 10.769 4.431 -44.887 1.00 85.69 98 VAL A C 1
ATOM 810 O O . VAL A 1 98 ? 9.794 4.253 -44.147 1.00 85.69 98 VAL A O 1
ATOM 813 N N . ASN A 1 99 ? 11.138 3.576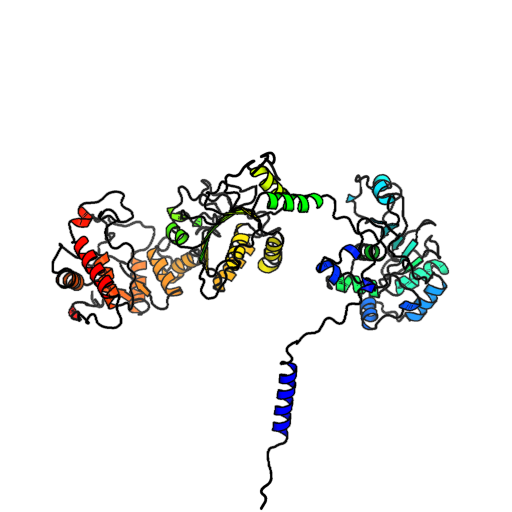 -45.841 1.00 90.44 99 ASN A N 1
ATOM 814 C CA . ASN A 1 99 ? 10.519 2.271 -46.014 1.00 90.44 99 ASN A CA 1
ATOM 815 C C . ASN A 1 99 ? 11.059 1.311 -44.945 1.00 90.44 99 ASN A C 1
ATOM 817 O O . ASN A 1 99 ? 12.235 0.963 -44.939 1.00 90.44 99 ASN A O 1
ATOM 821 N N . TYR A 1 100 ? 10.200 0.927 -44.001 1.00 92.44 100 TYR A N 1
ATOM 822 C CA . TYR A 1 100 ? 10.581 0.044 -42.900 1.00 92.44 100 TYR A CA 1
ATOM 823 C C . TYR A 1 100 ? 11.032 -1.335 -43.397 1.00 92.44 100 TYR A C 1
ATOM 825 O O . TYR A 1 100 ? 12.017 -1.856 -42.884 1.00 92.44 100 TYR A O 1
ATOM 833 N N . THR A 1 101 ? 10.358 -1.888 -44.407 1.00 92.94 101 THR A N 1
ATOM 834 C CA . THR A 1 101 ? 10.659 -3.223 -44.938 1.00 92.94 101 THR A CA 1
ATOM 835 C C . THR A 1 101 ? 12.060 -3.275 -45.539 1.00 92.94 101 THR A C 1
ATOM 837 O O . THR A 1 101 ? 12.844 -4.129 -45.151 1.00 92.94 101 THR A O 1
ATOM 840 N N . GLU A 1 102 ? 12.427 -2.290 -46.365 1.00 94.69 102 GLU A N 1
ATOM 841 C CA . GLU A 1 102 ? 13.777 -2.197 -46.948 1.00 94.69 102 GLU A CA 1
ATOM 842 C C . GLU A 1 102 ? 14.872 -2.108 -45.876 1.00 94.69 102 GLU A C 1
ATOM 844 O O . GLU A 1 102 ? 15.911 -2.756 -45.987 1.00 94.69 102 GLU A O 1
ATOM 849 N N . VAL A 1 103 ? 14.636 -1.333 -44.809 1.00 95.31 103 VAL A N 1
ATOM 850 C CA . VAL A 1 103 ? 15.591 -1.221 -43.694 1.00 95.31 103 VAL A CA 1
ATOM 851 C C . VAL A 1 103 ? 15.754 -2.561 -42.981 1.00 95.31 103 VAL A C 1
ATOM 853 O O . VAL A 1 103 ? 16.871 -2.921 -42.620 1.00 95.31 103 VAL A O 1
ATOM 856 N N . VAL A 1 104 ? 14.665 -3.301 -42.773 1.00 95.25 104 VAL A N 1
ATOM 857 C CA . VAL A 1 104 ? 14.717 -4.618 -42.131 1.00 95.25 104 VAL A CA 1
ATOM 858 C C . VAL A 1 104 ? 15.416 -5.651 -43.017 1.00 95.25 104 VAL A C 1
ATOM 860 O O . VAL A 1 104 ? 16.262 -6.390 -42.513 1.00 95.25 104 VAL A O 1
ATOM 863 N N . ASP A 1 105 ? 15.124 -5.672 -44.317 1.00 94.94 105 ASP A N 1
ATOM 864 C CA . ASP A 1 105 ? 15.764 -6.582 -45.273 1.00 94.94 105 ASP A CA 1
ATOM 865 C C . ASP A 1 105 ? 17.276 -6.342 -45.332 1.00 94.94 105 ASP A C 1
ATOM 867 O O . ASP A 1 105 ? 18.066 -7.282 -45.229 1.00 94.94 105 ASP A O 1
ATOM 871 N N . GLN A 1 106 ? 17.695 -5.074 -45.398 1.00 95.31 106 GLN A N 1
ATOM 872 C CA . GLN A 1 106 ? 19.107 -4.703 -45.354 1.00 95.31 106 GLN A CA 1
ATOM 873 C C . GLN A 1 106 ? 19.755 -5.078 -44.013 1.00 95.31 106 GLN A C 1
ATOM 875 O O . GLN A 1 106 ? 20.869 -5.598 -43.986 1.00 95.31 106 GLN A O 1
ATOM 880 N N . MET A 1 107 ? 19.064 -4.865 -42.892 1.00 94.69 107 MET A N 1
ATOM 881 C CA . MET A 1 107 ? 19.571 -5.207 -41.561 1.00 94.69 107 MET A CA 1
ATOM 882 C C . MET A 1 107 ? 19.835 -6.713 -41.429 1.00 94.69 107 MET A C 1
ATOM 884 O O . MET A 1 107 ? 20.917 -7.101 -40.998 1.00 94.69 107 MET A O 1
ATOM 888 N N . PHE A 1 108 ? 18.904 -7.564 -41.866 1.00 95.00 108 PHE A N 1
ATOM 889 C CA . PHE A 1 108 ? 19.075 -9.023 -41.830 1.00 95.00 108 PHE A CA 1
ATOM 890 C C . PHE A 1 108 ? 19.869 -9.595 -43.012 1.00 95.00 108 PHE A C 1
ATOM 892 O O . PHE A 1 108 ? 20.026 -10.810 -43.100 1.00 95.00 108 PHE A O 1
ATOM 899 N N . SER A 1 109 ? 20.370 -8.760 -43.930 1.00 94.38 109 SER A N 1
ATOM 900 C CA . SER A 1 109 ? 21.473 -9.155 -44.820 1.00 94.38 109 SER A CA 1
ATOM 901 C C . SER A 1 109 ? 22.847 -9.039 -44.151 1.00 94.38 109 SER A C 1
ATOM 903 O O . SER A 1 109 ? 23.792 -9.662 -44.621 1.00 94.38 109 SER A O 1
ATOM 905 N N . LEU A 1 110 ? 22.947 -8.267 -43.060 1.00 94.06 110 LEU A N 1
ATOM 906 C CA . LEU A 1 110 ? 24.189 -8.036 -42.313 1.00 94.06 110 LEU A CA 1
ATOM 907 C C . LEU A 1 110 ? 24.242 -8.839 -41.010 1.00 94.06 110 LEU A C 1
ATOM 909 O O . LEU A 1 110 ? 25.289 -9.364 -40.648 1.00 94.06 110 LEU A O 1
ATOM 913 N N . PHE A 1 111 ? 23.118 -8.942 -40.300 1.00 95.12 111 PHE A N 1
ATOM 914 C CA . PHE A 1 111 ? 23.064 -9.549 -38.970 1.00 95.12 111 PHE A CA 1
ATOM 915 C C . PHE A 1 111 ? 22.238 -10.842 -38.959 1.00 95.12 111 PHE A C 1
ATOM 917 O O . PHE A 1 111 ? 21.316 -10.983 -39.768 1.00 95.12 111 PHE A O 1
ATOM 924 N N . PRO A 1 112 ? 22.515 -11.776 -38.029 1.00 92.44 112 PRO A N 1
ATOM 925 C CA . PRO A 1 112 ? 21.750 -13.013 -37.905 1.00 92.44 112 PRO A CA 1
ATOM 926 C C . PRO A 1 112 ? 20.258 -12.769 -37.644 1.00 92.44 112 PRO A C 1
ATOM 928 O O . PRO A 1 112 ? 19.883 -11.898 -36.862 1.00 92.44 112 PRO A O 1
ATOM 931 N N . ASP A 1 113 ? 19.407 -13.599 -38.245 1.00 87.25 113 ASP A N 1
ATOM 932 C CA . ASP A 1 113 ? 17.948 -13.590 -38.079 1.00 87.25 113 ASP A CA 1
ATOM 933 C C . ASP A 1 113 ? 17.420 -14.877 -37.416 1.00 87.25 113 ASP A C 1
ATOM 935 O O . ASP A 1 113 ? 16.264 -15.264 -37.599 1.00 87.25 113 ASP A O 1
ATOM 939 N N . LYS A 1 114 ? 18.272 -15.560 -36.640 1.00 81.88 114 LYS A N 1
ATOM 940 C CA . LYS A 1 114 ? 17.925 -16.817 -35.967 1.00 81.88 114 LYS A CA 1
ATOM 941 C C . LYS A 1 114 ? 16.891 -16.587 -34.862 1.00 81.88 114 LYS A C 1
ATOM 943 O O . LYS A 1 114 ? 16.886 -15.557 -34.189 1.00 81.88 114 LYS A O 1
ATOM 948 N N . ASP A 1 115 ? 16.052 -17.593 -34.628 1.00 76.25 115 ASP A N 1
ATOM 949 C CA . ASP A 1 115 ? 15.168 -17.645 -33.462 1.00 76.25 115 ASP A CA 1
ATOM 950 C C . ASP A 1 115 ? 16.017 -17.905 -32.202 1.00 76.25 115 ASP A C 1
ATOM 952 O O . ASP A 1 115 ? 16.290 -19.040 -31.812 1.00 76.25 115 ASP A O 1
ATOM 956 N N . HIS A 1 116 ? 16.523 -16.826 -31.603 1.00 74.81 116 HIS A N 1
ATOM 957 C CA . HIS A 1 116 ? 17.329 -16.883 -30.387 1.00 74.81 116 HIS A CA 1
ATOM 958 C C . HIS A 1 116 ? 16.467 -17.269 -29.173 1.00 74.81 116 HIS A C 1
ATOM 960 O O . HIS A 1 116 ? 15.357 -16.766 -29.007 1.00 74.81 116 HIS A O 1
ATOM 966 N N . TYR A 1 117 ? 17.019 -18.120 -28.301 1.00 78.94 117 TYR A N 1
ATOM 967 C CA . TYR A 1 117 ? 16.421 -18.573 -27.033 1.00 78.94 117 TYR A CA 1
ATOM 968 C C . TYR A 1 117 ? 15.155 -19.440 -27.144 1.00 78.94 117 TYR A C 1
ATOM 970 O O . TYR A 1 117 ? 14.428 -19.586 -26.166 1.00 78.94 117 TYR A O 1
ATOM 978 N N . ALA A 1 118 ? 14.918 -20.069 -28.300 1.00 69.50 118 ALA A N 1
ATOM 979 C CA . ALA A 1 118 ? 13.878 -21.091 -28.474 1.00 69.50 118 ALA A CA 1
ATOM 980 C C . ALA A 1 118 ? 14.236 -22.455 -27.832 1.00 69.50 118 ALA A C 1
ATOM 982 O O . ALA A 1 118 ? 13.530 -23.436 -28.024 1.00 69.50 118 ALA A O 1
ATOM 983 N N . ASP A 1 119 ? 15.340 -22.527 -27.085 1.00 71.25 119 ASP A N 1
ATOM 984 C CA . ASP A 1 119 ? 15.887 -23.727 -26.443 1.00 71.25 119 ASP A CA 1
ATOM 985 C C . ASP A 1 119 ? 15.375 -23.937 -25.005 1.00 71.25 119 ASP A C 1
ATOM 987 O O . ASP A 1 119 ? 15.969 -24.690 -24.236 1.00 71.25 119 ASP A O 1
ATOM 991 N N . ALA A 1 120 ? 14.327 -23.225 -24.583 1.00 69.12 120 ALA A N 1
ATOM 992 C CA . ALA A 1 120 ? 13.691 -23.437 -23.283 1.00 69.12 120 ALA A CA 1
ATOM 993 C C . ALA A 1 120 ? 13.044 -24.826 -23.188 1.00 69.12 120 ALA A C 1
ATOM 995 O O . ALA A 1 120 ? 12.399 -25.282 -24.126 1.00 69.12 120 ALA A O 1
ATOM 996 N N . GLY A 1 121 ? 13.232 -25.489 -22.045 1.00 69.00 121 GLY A N 1
ATOM 997 C CA . GLY A 1 121 ? 12.733 -26.839 -21.802 1.00 69.00 121 GLY A CA 1
ATOM 998 C C . GLY A 1 121 ? 13.046 -27.341 -20.387 1.00 69.00 121 GLY A C 1
ATOM 999 O O . GLY A 1 121 ? 13.766 -26.665 -19.640 1.00 69.00 121 GLY A O 1
ATOM 1000 N N . PRO A 1 122 ? 12.529 -28.526 -20.019 1.00 71.69 122 PRO A N 1
ATOM 1001 C CA . PRO A 1 122 ? 12.613 -29.075 -18.667 1.00 71.69 122 PRO A CA 1
ATOM 1002 C C . PRO A 1 122 ? 14.010 -29.430 -18.199 1.00 71.69 122 PRO A C 1
ATOM 1004 O O . PRO A 1 122 ? 14.269 -29.343 -17.003 1.00 71.69 122 PRO A O 1
ATOM 1007 N N . ASP A 1 123 ? 14.937 -29.690 -19.113 1.00 76.75 123 ASP A N 1
ATOM 1008 C CA . ASP A 1 123 ? 16.303 -30.106 -18.784 1.00 76.75 123 ASP A CA 1
ATOM 1009 C C . ASP A 1 123 ? 17.296 -28.933 -18.670 1.00 76.75 123 ASP A C 1
ATOM 1011 O O . ASP A 1 123 ? 18.496 -29.134 -18.473 1.00 76.75 123 ASP A O 1
ATOM 1015 N N . ARG A 1 124 ? 16.825 -27.684 -18.814 1.00 82.00 124 ARG A N 1
ATOM 1016 C CA . ARG A 1 124 ? 17.680 -26.487 -18.866 1.00 82.00 124 ARG A CA 1
ATOM 1017 C C . ARG A 1 124 ? 17.325 -25.477 -17.775 1.00 82.00 124 ARG A C 1
ATOM 1019 O O . ARG A 1 124 ? 16.155 -25.214 -17.507 1.00 82.00 124 ARG A O 1
ATOM 1026 N N . CYS A 1 125 ? 18.351 -24.897 -17.151 1.00 84.81 125 CYS A N 1
ATOM 1027 C CA . CYS A 1 125 ? 18.215 -23.763 -16.239 1.00 84.81 125 CYS A CA 1
ATOM 1028 C C . CYS A 1 125 ? 19.212 -22.659 -16.595 1.00 84.81 125 CYS A C 1
ATOM 1030 O O . CYS A 1 125 ? 20.402 -22.793 -16.333 1.00 84.81 125 CYS A O 1
ATOM 1032 N N . ARG A 1 126 ? 18.727 -21.564 -17.184 1.00 88.44 126 ARG A N 1
ATOM 1033 C CA . ARG A 1 126 ? 19.501 -20.349 -17.463 1.00 88.44 126 ARG A CA 1
ATOM 1034 C C . ARG A 1 126 ? 19.187 -19.276 -16.443 1.00 88.44 126 ARG A C 1
ATOM 1036 O O . ARG A 1 126 ? 18.051 -18.809 -16.315 1.00 88.44 126 ARG A O 1
ATOM 1043 N N . THR A 1 127 ? 20.239 -18.862 -15.763 1.00 88.69 127 THR A N 1
ATOM 1044 C CA . THR A 1 127 ? 20.239 -17.827 -14.738 1.00 88.69 127 THR A CA 1
ATOM 1045 C C . THR A 1 127 ? 20.693 -16.496 -15.328 1.00 88.69 127 THR A C 1
ATOM 1047 O O . THR A 1 127 ? 21.557 -16.447 -16.209 1.00 88.69 127 THR A O 1
ATOM 1050 N N . CYS A 1 128 ? 20.107 -15.396 -14.853 1.00 90.94 128 CYS A N 1
ATOM 1051 C CA . CYS A 1 128 ? 20.402 -14.072 -15.387 1.00 90.94 128 CYS A CA 1
ATOM 1052 C C . CYS A 1 128 ? 20.613 -13.010 -14.315 1.00 90.94 128 CYS A C 1
ATOM 1054 O O . CYS A 1 128 ? 19.793 -12.862 -13.413 1.00 90.94 128 CYS A O 1
ATOM 1056 N N . ALA A 1 129 ? 21.651 -12.195 -14.491 1.00 91.50 129 ALA A N 1
ATOM 1057 C CA . ALA A 1 129 ? 21.852 -10.951 -13.762 1.00 91.50 129 ALA A CA 1
ATOM 1058 C C . ALA A 1 129 ? 21.563 -9.754 -14.677 1.00 91.50 129 ALA A C 1
ATOM 1060 O O . ALA A 1 129 ? 22.218 -9.570 -15.704 1.00 91.50 129 ALA A O 1
ATOM 1061 N N . VAL A 1 130 ? 20.610 -8.904 -14.288 1.00 93.75 130 VAL A N 1
ATOM 1062 C CA . VAL A 1 130 ? 20.355 -7.613 -14.946 1.00 93.75 130 VAL A CA 1
ATOM 1063 C C . VAL A 1 130 ? 21.012 -6.506 -14.130 1.00 93.75 130 VAL A C 1
ATOM 1065 O O . VAL A 1 130 ? 20.593 -6.226 -13.008 1.00 93.75 130 VAL A O 1
ATOM 1068 N N . VAL A 1 131 ? 22.031 -5.855 -14.692 1.00 91.44 131 VAL A N 1
ATOM 1069 C CA . VAL A 1 131 ? 22.831 -4.848 -13.982 1.00 91.44 131 VAL A CA 1
ATOM 1070 C C . VAL A 1 131 ? 22.507 -3.448 -14.504 1.00 91.44 131 VAL A C 1
ATOM 1072 O O . VAL A 1 131 ? 22.810 -3.099 -15.648 1.00 91.44 131 VAL A O 1
ATOM 1075 N N . GLY A 1 132 ? 21.866 -2.643 -13.653 1.00 84.44 132 GLY A N 1
ATOM 1076 C CA . GLY A 1 132 ? 21.610 -1.223 -13.905 1.00 84.44 132 GLY A CA 1
ATOM 1077 C C . GLY A 1 132 ? 22.836 -0.334 -13.654 1.00 84.44 132 GLY A C 1
ATOM 1078 O O . GLY A 1 132 ? 23.899 -0.807 -13.276 1.00 84.44 132 GLY A O 1
ATOM 1079 N N . ASN A 1 133 ? 22.669 0.982 -13.814 1.00 82.94 133 ASN A N 1
ATOM 1080 C CA . ASN A 1 133 ? 23.762 1.966 -13.705 1.00 82.94 133 ASN A CA 1
ATOM 1081 C C . ASN A 1 133 ? 23.697 2.821 -12.426 1.00 82.94 133 ASN A C 1
ATOM 1083 O O . ASN A 1 133 ? 24.176 3.953 -12.406 1.00 82.94 133 ASN A O 1
ATOM 1087 N N . SER A 1 134 ? 23.025 2.331 -11.383 1.00 70.69 134 SER A N 1
ATOM 1088 C CA . SER A 1 134 ? 22.846 3.080 -10.137 1.00 70.69 134 SER A CA 1
ATOM 1089 C C . SER A 1 134 ? 24.139 3.114 -9.322 1.00 70.69 134 SER A C 1
ATOM 1091 O O . SER A 1 134 ? 24.830 2.106 -9.192 1.00 70.69 134 SER A O 1
ATOM 1093 N N . ALA A 1 135 ? 24.431 4.263 -8.707 1.00 69.31 135 ALA A N 1
ATOM 1094 C CA . ALA A 1 135 ? 25.587 4.430 -7.827 1.00 69.31 135 ALA A CA 1
ATOM 1095 C C . ALA A 1 135 ? 25.494 3.600 -6.532 1.00 69.31 135 ALA A C 1
ATOM 1097 O O . ALA A 1 135 ? 26.491 3.454 -5.835 1.00 69.31 135 ALA A O 1
ATOM 1098 N N . ASN A 1 136 ? 24.327 3.023 -6.216 1.00 56.41 136 ASN A N 1
ATOM 1099 C CA . ASN A 1 136 ? 24.164 2.134 -5.060 1.00 56.41 136 ASN A CA 1
ATOM 1100 C C . ASN A 1 136 ? 24.983 0.834 -5.153 1.00 56.41 136 ASN A C 1
ATOM 1102 O O . ASN A 1 136 ? 25.111 0.139 -4.151 1.00 56.41 136 ASN A O 1
ATOM 1106 N N . LEU A 1 137 ? 25.516 0.501 -6.332 1.00 58.62 137 LEU A N 1
ATOM 1107 C CA . LEU A 1 137 ? 26.413 -0.634 -6.503 1.00 58.62 137 LEU A CA 1
ATOM 1108 C C . LEU A 1 137 ? 27.805 -0.354 -5.922 1.00 58.62 137 LEU A C 1
ATOM 1110 O O . LEU A 1 137 ? 28.494 -1.301 -5.561 1.00 58.62 137 LEU A O 1
ATOM 1114 N N . LEU A 1 138 ? 28.218 0.909 -5.782 1.00 60.66 138 LEU A N 1
ATOM 1115 C CA . LEU A 1 138 ? 29.540 1.253 -5.253 1.00 60.66 138 LEU A CA 1
ATOM 1116 C C . LEU A 1 138 ? 29.686 0.787 -3.797 1.00 60.66 138 LEU A C 1
ATOM 1118 O O . LEU A 1 138 ? 28.882 1.143 -2.938 1.00 60.66 138 LEU A O 1
ATOM 1122 N N . GLY A 1 139 ? 30.719 -0.008 -3.524 1.00 62.97 139 GLY A N 1
ATOM 1123 C CA . GLY A 1 139 ? 30.970 -0.635 -2.226 1.00 62.97 139 GLY A CA 1
ATOM 1124 C C . GLY A 1 139 ? 30.072 -1.835 -1.900 1.00 62.97 139 GLY A C 1
ATOM 1125 O O . GLY A 1 139 ? 30.148 -2.345 -0.785 1.00 62.97 139 GLY A O 1
ATOM 1126 N N . SER A 1 140 ? 29.226 -2.294 -2.829 1.00 67.19 140 SER A N 1
ATOM 1127 C CA . SER A 1 140 ? 28.308 -3.424 -2.596 1.00 67.19 140 SER A CA 1
ATOM 1128 C C . SER A 1 140 ? 28.994 -4.788 -2.595 1.00 67.19 140 SER A C 1
ATOM 1130 O O . SER A 1 140 ? 28.503 -5.728 -1.973 1.00 67.19 140 SER A O 1
ATOM 1132 N N . HIS A 1 141 ? 30.120 -4.900 -3.301 1.00 76.00 141 HIS A N 1
ATOM 1133 C CA . HIS A 1 141 ? 30.876 -6.135 -3.488 1.00 76.00 141 HIS A CA 1
ATOM 1134 C C . HIS A 1 141 ? 30.075 -7.280 -4.136 1.00 76.00 141 HIS A C 1
ATOM 1136 O O . HIS A 1 141 ? 30.395 -8.453 -3.947 1.00 76.00 141 HIS A O 1
ATOM 1142 N N . TYR A 1 142 ? 29.049 -6.954 -4.932 1.00 73.06 142 TYR A N 1
ATOM 1143 C CA . TYR A 1 142 ? 28.226 -7.941 -5.640 1.00 73.06 142 TYR A CA 1
ATOM 1144 C C . TYR A 1 142 ? 28.889 -8.549 -6.878 1.00 73.06 142 TYR A C 1
ATOM 1146 O O . TYR A 1 142 ? 28.292 -9.420 -7.508 1.00 73.06 142 TYR A O 1
ATOM 1154 N N . GLY A 1 143 ? 30.104 -8.138 -7.248 1.00 83.44 143 GLY A N 1
ATOM 1155 C CA . GLY A 1 143 ? 30.681 -8.482 -8.543 1.00 83.44 143 GLY A CA 1
ATOM 1156 C C . GLY A 1 143 ? 30.807 -9.979 -8.813 1.00 83.44 143 GLY A C 1
ATOM 1157 O O . GLY A 1 143 ? 30.405 -10.440 -9.878 1.00 83.44 143 GLY A O 1
ATOM 1158 N N . SER A 1 144 ? 31.266 -10.758 -7.831 1.00 79.75 144 SER A N 1
ATOM 1159 C CA . SER A 1 144 ? 31.355 -12.220 -7.954 1.00 79.75 144 SER A CA 1
ATOM 1160 C C . SER A 1 144 ? 29.983 -12.891 -8.056 1.00 79.75 144 SER A C 1
ATOM 1162 O O . SER A 1 144 ? 29.818 -13.846 -8.811 1.00 79.75 144 SER A O 1
ATOM 1164 N N . LEU A 1 145 ? 28.983 -12.375 -7.336 1.00 75.31 145 LEU A N 1
ATOM 1165 C CA . LEU A 1 145 ? 27.605 -12.862 -7.401 1.00 75.31 145 LEU A CA 1
ATOM 1166 C C . LEU A 1 145 ? 26.969 -12.562 -8.765 1.00 75.31 145 LEU A C 1
ATOM 1168 O O . LEU A 1 145 ? 26.243 -13.391 -9.305 1.00 75.31 145 LEU A O 1
ATOM 1172 N N . ILE A 1 146 ? 27.243 -11.389 -9.334 1.00 83.94 146 ILE A N 1
ATOM 1173 C CA . ILE A 1 146 ? 26.782 -11.021 -10.676 1.00 83.94 146 ILE A CA 1
ATOM 1174 C C . ILE A 1 146 ? 27.397 -11.970 -11.711 1.00 83.94 146 ILE A C 1
ATOM 1176 O O . ILE A 1 146 ? 26.663 -12.566 -12.497 1.00 83.94 146 ILE A O 1
ATOM 1180 N N . ASP A 1 147 ? 28.717 -12.162 -11.665 1.00 91.44 147 ASP A N 1
ATOM 1181 C CA . ASP A 1 147 ? 29.460 -12.972 -12.639 1.00 91.44 147 ASP A CA 1
ATOM 1182 C C . ASP A 1 147 ? 29.126 -14.475 -12.576 1.00 91.44 147 ASP A C 1
ATOM 1184 O O . ASP A 1 147 ? 29.352 -15.189 -13.556 1.00 91.44 147 ASP A O 1
ATOM 1188 N N . PHE A 1 148 ? 28.541 -14.945 -11.467 1.00 88.56 148 PHE A N 1
ATOM 1189 C CA . PHE A 1 148 ? 28.064 -16.321 -11.297 1.00 88.56 148 PHE A CA 1
ATOM 1190 C C . PHE A 1 148 ? 26.930 -16.706 -12.264 1.00 88.56 148 PHE A C 1
ATOM 1192 O O . PHE A 1 148 ? 26.779 -17.880 -12.585 1.00 88.56 148 PHE A O 1
ATOM 1199 N N . HIS A 1 149 ? 26.134 -15.744 -12.738 1.00 89.88 149 HIS A N 1
ATOM 1200 C CA . HIS A 1 149 ? 24.979 -16.031 -13.594 1.00 89.88 149 HIS A CA 1
ATOM 1201 C C . HIS A 1 149 ? 25.412 -16.411 -15.012 1.00 89.88 149 HIS A C 1
ATOM 1203 O O . HIS A 1 149 ? 26.370 -15.840 -15.542 1.00 89.88 149 HIS A O 1
ATOM 1209 N N . ASP A 1 150 ? 24.677 -17.311 -15.671 1.00 90.62 150 ASP A N 1
ATOM 1210 C CA . ASP A 1 150 ? 24.952 -17.738 -17.053 1.00 90.62 150 ASP A CA 1
ATOM 1211 C C . ASP A 1 150 ? 24.966 -16.536 -17.995 1.00 90.62 150 ASP A C 1
ATOM 1213 O O . ASP A 1 150 ? 25.905 -16.350 -18.774 1.00 90.62 150 ASP A O 1
ATOM 1217 N N . VAL A 1 151 ? 23.956 -15.677 -17.839 1.00 94.06 151 VAL A N 1
ATOM 1218 C CA . VAL A 1 151 ? 23.730 -14.470 -18.624 1.00 94.06 151 VAL A CA 1
ATOM 1219 C C . VAL A 1 151 ? 23.844 -13.233 -17.732 1.00 94.06 151 VAL A C 1
ATOM 1221 O O . VAL A 1 151 ? 23.080 -13.031 -16.797 1.00 94.06 151 VAL A O 1
ATOM 1224 N N . VAL A 1 152 ? 24.774 -12.341 -18.058 1.00 96.31 152 VAL A N 1
ATOM 1225 C CA . VAL A 1 152 ? 24.874 -11.003 -17.453 1.00 96.31 152 VAL A CA 1
ATOM 1226 C C . VAL A 1 152 ? 24.494 -9.952 -18.491 1.00 96.31 152 VAL A C 1
ATOM 1228 O O . VAL A 1 152 ? 25.169 -9.826 -19.521 1.00 96.31 152 VAL A O 1
ATOM 1231 N N . ILE A 1 153 ? 23.407 -9.224 -18.229 1.00 96.81 153 ILE A N 1
ATOM 1232 C CA . ILE A 1 153 ? 22.834 -8.200 -19.105 1.00 96.81 153 ILE A CA 1
ATOM 1233 C C . ILE A 1 153 ? 23.147 -6.820 -18.535 1.00 96.81 153 ILE A C 1
ATOM 1235 O O . ILE A 1 153 ? 22.718 -6.475 -17.433 1.00 96.81 153 ILE A O 1
ATOM 1239 N N . ARG A 1 154 ? 23.867 -6.008 -19.308 1.00 95.75 154 ARG A N 1
ATOM 1240 C CA . ARG A 1 154 ? 24.198 -4.621 -18.955 1.00 95.75 154 ARG A CA 1
ATOM 1241 C C . ARG A 1 154 ? 23.513 -3.654 -19.899 1.00 95.75 154 ARG A C 1
ATOM 1243 O O . ARG A 1 154 ? 23.233 -3.987 -21.049 1.00 95.75 154 ARG A O 1
ATOM 1250 N N . ILE A 1 155 ? 23.264 -2.441 -19.422 1.00 92.12 155 ILE A N 1
ATOM 1251 C CA . ILE A 1 155 ? 22.527 -1.430 -20.181 1.00 92.12 155 ILE A CA 1
ATOM 1252 C C . ILE A 1 155 ? 23.341 -0.148 -20.335 1.00 92.12 155 ILE A C 1
ATOM 1254 O O . ILE A 1 155 ? 24.059 0.281 -19.426 1.00 92.12 155 ILE A O 1
ATOM 1258 N N . ASN A 1 156 ? 23.177 0.519 -21.474 1.00 89.75 156 ASN A N 1
ATOM 1259 C CA . ASN A 1 156 ? 23.725 1.850 -21.722 1.00 89.75 156 ASN A CA 1
ATOM 1260 C C . ASN A 1 156 ? 25.268 1.904 -21.588 1.00 89.75 156 ASN A C 1
ATOM 1262 O O . ASN A 1 156 ? 25.981 1.021 -22.066 1.00 89.75 156 ASN A O 1
ATOM 1266 N N . LYS A 1 157 ? 25.796 2.966 -20.958 1.00 91.81 157 LYS A N 1
ATOM 1267 C CA . LYS A 1 157 ? 27.229 3.293 -20.848 1.00 91.81 157 LYS A CA 1
ATOM 1268 C C . LYS A 1 157 ? 27.892 2.844 -19.534 1.00 91.81 157 LYS A C 1
ATOM 1270 O O . LYS A 1 157 ? 29.022 3.240 -19.288 1.00 91.81 157 LYS A O 1
ATOM 1275 N N . GLY A 1 158 ? 27.235 2.025 -18.705 1.00 87.56 158 GLY A N 1
ATOM 1276 C CA . GLY A 1 158 ? 27.806 1.554 -17.433 1.00 87.56 158 GLY A CA 1
ATOM 1277 C C . GLY A 1 158 ? 29.146 0.821 -17.612 1.00 87.56 158 GLY A C 1
ATOM 1278 O O . GLY A 1 158 ? 29.178 -0.185 -18.330 1.00 87.56 158 GLY A O 1
ATOM 1279 N N . PRO A 1 159 ? 30.262 1.305 -17.042 1.00 91.88 159 PRO A N 1
ATOM 1280 C CA . PRO A 1 159 ? 31.551 0.629 -17.151 1.00 91.88 159 PRO A CA 1
ATOM 1281 C C . PRO A 1 159 ? 31.647 -0.546 -16.169 1.00 91.88 159 PRO A C 1
ATOM 1283 O O . PRO A 1 159 ? 31.049 -0.519 -15.097 1.00 91.88 159 PRO A O 1
ATOM 1286 N N . THR A 1 160 ? 32.426 -1.565 -16.530 1.00 94.12 160 THR A N 1
ATOM 1287 C CA . THR A 1 160 ? 32.864 -2.632 -15.609 1.00 94.12 160 THR A CA 1
ATOM 1288 C C . THR A 1 160 ? 34.300 -2.410 -15.150 1.00 94.12 160 THR A C 1
ATOM 1290 O O . THR A 1 160 ? 34.604 -2.617 -13.980 1.00 94.12 160 THR A O 1
ATOM 1293 N N . LYS A 1 161 ? 35.164 -1.927 -16.055 1.00 94.25 161 LYS A N 1
ATOM 1294 C CA . LYS A 1 161 ? 36.583 -1.685 -15.784 1.00 94.25 161 LYS A CA 1
ATOM 1295 C C . LYS A 1 161 ? 36.780 -0.705 -14.625 1.00 94.25 161 LYS A C 1
ATOM 1297 O O . LYS A 1 161 ? 36.314 0.431 -14.708 1.00 94.25 161 LYS A O 1
ATOM 1302 N N . GLY A 1 162 ? 37.492 -1.133 -13.586 1.00 94.88 162 GLY A N 1
ATOM 1303 C CA . GLY A 1 162 ? 37.722 -0.371 -12.354 1.00 94.88 162 GLY A CA 1
ATOM 1304 C C . GLY A 1 162 ? 36.593 -0.456 -11.316 1.00 94.88 162 GLY A C 1
ATOM 1305 O O . GLY A 1 162 ? 36.711 0.150 -10.253 1.00 94.88 162 GLY A O 1
ATOM 1306 N N . TYR A 1 163 ? 35.516 -1.193 -11.602 1.00 94.69 163 TYR A N 1
ATOM 1307 C CA . TYR A 1 163 ? 34.356 -1.393 -10.724 1.00 94.69 163 TYR A CA 1
ATOM 1308 C C . TYR A 1 163 ? 34.017 -2.880 -10.528 1.00 94.69 163 TYR A C 1
ATOM 1310 O O . TYR A 1 163 ? 32.986 -3.213 -9.946 1.00 94.69 163 TYR A O 1
ATOM 1318 N N . GLU A 1 164 ? 34.871 -3.789 -10.996 1.00 97.06 164 GLU A N 1
ATOM 1319 C CA . GLU A 1 164 ? 34.608 -5.225 -11.120 1.00 97.06 164 GLU A CA 1
ATOM 1320 C C . GLU A 1 164 ? 34.228 -5.859 -9.782 1.00 97.06 164 GLU A C 1
ATOM 1322 O O . GLU A 1 164 ? 33.358 -6.724 -9.739 1.00 97.06 164 GLU A O 1
ATOM 1327 N N . LYS A 1 165 ? 34.819 -5.384 -8.677 1.00 85.44 165 LYS A N 1
ATOM 1328 C CA . LYS A 1 165 ? 34.491 -5.850 -7.321 1.00 85.44 165 LYS A CA 1
ATOM 1329 C C . LYS A 1 165 ? 33.000 -5.703 -7.005 1.00 85.44 165 LYS A C 1
ATOM 1331 O O . LYS A 1 165 ? 32.420 -6.552 -6.337 1.00 85.44 165 LYS A O 1
ATOM 1336 N N . ASP A 1 166 ? 32.387 -4.632 -7.487 1.00 67.69 166 ASP A N 1
ATOM 1337 C CA . ASP A 1 166 ? 31.021 -4.245 -7.161 1.00 67.69 166 ASP A CA 1
ATOM 1338 C C . ASP A 1 166 ? 30.022 -4.653 -8.244 1.00 67.69 166 ASP A C 1
ATOM 1340 O O . ASP A 1 166 ? 28.926 -5.110 -7.929 1.00 67.69 166 ASP A O 1
ATOM 1344 N N . VAL A 1 167 ? 30.395 -4.505 -9.519 1.00 86.44 167 VAL A N 1
ATOM 1345 C CA . VAL A 1 167 ? 29.475 -4.712 -10.649 1.00 86.44 167 VAL A CA 1
ATOM 1346 C C . VAL A 1 167 ? 29.780 -5.957 -11.471 1.00 86.44 167 VAL A C 1
ATOM 1348 O O . VAL A 1 167 ? 29.017 -6.259 -12.387 1.00 86.44 167 VAL A O 1
ATOM 1351 N N . GLY A 1 168 ? 30.864 -6.667 -11.171 1.00 94.06 168 GLY A N 1
ATOM 1352 C CA . GLY A 1 168 ? 31.314 -7.839 -11.915 1.00 94.06 168 GLY A CA 1
ATOM 1353 C C . GLY A 1 168 ? 32.087 -7.468 -13.179 1.00 94.06 168 GLY A C 1
ATOM 1354 O O . GLY A 1 168 ? 32.041 -6.333 -13.663 1.00 94.06 168 GLY A O 1
ATOM 1355 N N . SER A 1 169 ? 32.804 -8.444 -13.714 1.00 96.38 169 SER A N 1
ATOM 1356 C CA . SER A 1 169 ? 33.601 -8.354 -14.937 1.00 96.38 169 SER A CA 1
ATOM 1357 C C . SER A 1 169 ? 32.883 -8.949 -16.154 1.00 96.38 169 SER A C 1
ATOM 1359 O O . SER A 1 169 ? 33.091 -8.492 -17.279 1.00 96.38 169 SER A O 1
ATOM 1361 N N . LYS A 1 170 ? 31.982 -9.917 -15.940 1.00 96.50 170 LYS A N 1
ATOM 1362 C CA . LYS A 1 170 ? 31.275 -10.648 -16.995 1.00 96.50 170 LYS A CA 1
ATOM 1363 C C . LYS A 1 170 ? 30.221 -9.762 -17.651 1.00 96.50 170 LYS A C 1
ATOM 1365 O O . LYS A 1 170 ? 29.443 -9.075 -16.984 1.00 96.50 170 LYS A O 1
ATOM 1370 N N . THR A 1 171 ? 30.165 -9.794 -18.978 1.00 97.25 171 THR A N 1
ATOM 1371 C CA . THR A 1 171 ? 29.068 -9.234 -19.774 1.00 97.25 171 THR A CA 1
ATOM 1372 C C . THR A 1 171 ? 28.766 -10.218 -20.888 1.00 97.25 171 THR A C 1
ATOM 1374 O O . THR A 1 171 ? 29.665 -10.649 -21.591 1.00 97.25 171 THR A O 1
ATOM 1377 N N . THR A 1 172 ? 27.505 -10.615 -21.020 1.00 97.25 172 THR A N 1
ATOM 1378 C CA . THR A 1 172 ? 27.075 -11.529 -22.095 1.00 97.25 172 THR A CA 1
ATOM 1379 C C . THR A 1 172 ? 26.210 -10.814 -23.117 1.00 97.25 172 THR A C 1
ATOM 1381 O O . THR A 1 172 ? 26.274 -11.126 -24.302 1.00 97.25 172 THR A O 1
ATOM 1384 N N . HIS A 1 173 ? 25.423 -9.840 -22.652 1.00 97.50 173 HIS A N 1
ATOM 1385 C CA . HIS A 1 173 ? 24.527 -9.035 -23.464 1.00 97.50 173 HIS A CA 1
ATOM 1386 C C . HIS A 1 173 ? 24.656 -7.583 -23.029 1.00 97.50 173 HIS A C 1
ATOM 1388 O O . HIS A 1 173 ? 24.607 -7.267 -21.834 1.00 97.50 173 HIS A O 1
ATOM 1394 N N . ARG A 1 174 ? 24.783 -6.689 -24.003 1.00 97.25 174 ARG A N 1
ATOM 1395 C CA . ARG A 1 174 ? 24.786 -5.253 -23.775 1.00 97.25 174 ARG A CA 1
ATOM 1396 C C . ARG A 1 174 ? 23.668 -4.599 -24.563 1.00 97.25 174 ARG A C 1
ATOM 1398 O O . ARG A 1 174 ? 23.682 -4.559 -25.790 1.00 97.25 174 ARG A O 1
ATOM 1405 N N . ILE A 1 175 ? 22.703 -4.069 -23.825 1.00 97.00 175 ILE A N 1
ATOM 1406 C CA . ILE A 1 175 ? 21.558 -3.366 -24.381 1.00 97.00 175 ILE A CA 1
ATOM 1407 C C . ILE A 1 175 ? 21.928 -1.913 -24.630 1.00 97.00 175 ILE A C 1
ATOM 1409 O O . ILE A 1 175 ? 22.352 -1.186 -23.722 1.00 97.00 175 ILE A O 1
ATOM 1413 N N . MET A 1 176 ? 21.731 -1.480 -25.869 1.00 94.00 176 MET A N 1
ATOM 1414 C CA . MET A 1 176 ? 22.083 -0.139 -26.306 1.00 94.00 176 MET A CA 1
ATOM 1415 C C . MET A 1 176 ? 21.164 0.376 -27.411 1.00 94.00 176 MET A C 1
ATOM 1417 O O . MET A 1 176 ? 20.410 -0.350 -28.048 1.00 94.00 176 MET A O 1
ATOM 1421 N N . TYR A 1 177 ? 21.239 1.682 -27.605 1.00 95.12 177 TYR A N 1
ATOM 1422 C CA . TYR A 1 177 ? 20.621 2.451 -28.678 1.00 95.12 177 TYR A CA 1
ATOM 1423 C C . TYR A 1 177 ? 21.634 3.538 -29.086 1.00 95.12 177 TYR A C 1
ATOM 1425 O O . TYR A 1 177 ? 22.570 3.782 -28.309 1.00 95.12 177 TYR A O 1
ATOM 1433 N N . PRO A 1 178 ? 21.510 4.178 -30.263 1.00 95.69 178 PRO A N 1
ATOM 1434 C CA . PRO A 1 178 ? 22.578 5.001 -30.846 1.00 95.69 178 PRO A CA 1
ATOM 1435 C C . PRO A 1 178 ? 23.188 6.031 -29.883 1.00 95.69 178 PRO A C 1
ATOM 1437 O O . PRO A 1 178 ? 24.404 6.181 -29.772 1.00 95.69 178 PRO A O 1
ATOM 1440 N N . GLU A 1 179 ? 22.338 6.714 -29.120 1.00 93.38 179 GLU A N 1
ATOM 1441 C CA . GLU A 1 179 ? 22.710 7.785 -28.193 1.00 93.38 179 GLU A CA 1
ATOM 1442 C C . GLU A 1 179 ? 23.429 7.279 -26.929 1.00 93.38 179 GLU A C 1
ATOM 1444 O O . GLU A 1 179 ? 24.058 8.052 -26.196 1.00 93.38 179 GLU A O 1
ATOM 1449 N N . SER A 1 180 ? 23.373 5.972 -26.678 1.00 92.38 180 SER A N 1
ATOM 1450 C CA . SER A 1 180 ? 23.964 5.315 -25.519 1.00 92.38 180 SER A CA 1
ATOM 1451 C C . SER A 1 180 ? 24.974 4.212 -25.869 1.00 92.38 180 SER A C 1
ATOM 1453 O O . SER A 1 180 ? 25.347 3.436 -24.986 1.00 92.38 180 SER A O 1
ATOM 1455 N N . ALA A 1 181 ? 25.415 4.150 -27.124 1.00 94.56 181 ALA A N 1
ATOM 1456 C CA . ALA A 1 181 ? 26.331 3.134 -27.623 1.00 94.56 181 ALA A CA 1
ATOM 1457 C C . ALA A 1 181 ? 27.725 3.199 -26.975 1.00 94.56 181 ALA A C 1
ATOM 1459 O O . ALA A 1 181 ? 28.234 4.281 -26.655 1.00 94.56 181 ALA A O 1
ATOM 1460 N N . VAL A 1 182 ? 28.350 2.031 -26.832 1.00 95.00 182 VAL A N 1
ATOM 1461 C CA . VAL A 1 182 ? 29.739 1.835 -26.395 1.00 95.00 182 VAL A CA 1
ATOM 1462 C C . VAL A 1 182 ? 30.396 0.761 -27.257 1.00 95.00 182 VAL A C 1
ATOM 1464 O O . VAL A 1 182 ? 29.701 0.047 -27.973 1.00 95.00 182 VAL A O 1
ATOM 1467 N N . ASP A 1 183 ? 31.720 0.665 -27.185 1.00 95.62 183 ASP A N 1
ATOM 1468 C CA . ASP A 1 183 ? 32.451 -0.457 -27.777 1.00 95.62 183 ASP A CA 1
ATOM 1469 C C . ASP A 1 183 ? 32.304 -1.698 -26.892 1.00 95.62 183 ASP A C 1
ATOM 1471 O O . ASP A 1 183 ? 32.221 -1.587 -25.665 1.00 95.62 183 ASP A O 1
ATOM 1475 N N . LEU A 1 184 ? 32.242 -2.860 -27.530 1.00 95.38 184 LEU A N 1
ATOM 1476 C CA . LEU A 1 184 ? 32.052 -4.167 -26.922 1.00 95.38 184 LEU A CA 1
ATOM 1477 C C . LEU A 1 184 ? 33.293 -5.031 -27.155 1.00 95.38 184 LEU A C 1
ATOM 1479 O O . LEU A 1 184 ? 34.036 -4.853 -28.123 1.00 95.38 184 LEU A O 1
ATOM 1483 N N . ASP A 1 185 ? 33.523 -5.957 -26.233 1.00 93.00 185 ASP A N 1
ATOM 1484 C CA . ASP A 1 185 ? 34.462 -7.050 -26.433 1.00 93.00 185 ASP A CA 1
ATOM 1485 C C . ASP A 1 185 ? 33.854 -8.136 -27.333 1.00 93.00 185 ASP A C 1
ATOM 1487 O O . ASP A 1 185 ? 32.640 -8.207 -27.536 1.00 93.00 185 ASP A O 1
ATOM 1491 N N . ASP A 1 186 ? 34.715 -9.019 -27.823 1.00 92.44 186 ASP A N 1
ATOM 1492 C CA . ASP A 1 186 ? 34.372 -10.008 -28.842 1.00 92.44 186 ASP A CA 1
ATOM 1493 C C . ASP A 1 186 ? 33.466 -11.132 -28.279 1.00 92.44 186 ASP A C 1
ATOM 1495 O O . ASP A 1 186 ? 32.925 -11.953 -29.024 1.00 92.44 186 ASP A O 1
ATOM 1499 N N . SER A 1 187 ? 33.257 -11.195 -26.955 1.00 92.81 187 SER A N 1
ATOM 1500 C CA . SER A 1 187 ? 32.386 -12.175 -26.294 1.00 92.81 187 SER A CA 1
ATOM 1501 C C . SER A 1 187 ? 30.947 -11.677 -26.088 1.00 92.81 187 SER A C 1
ATOM 1503 O O . SER A 1 187 ? 30.032 -12.503 -26.016 1.00 92.81 187 SER A O 1
ATOM 1505 N N . THR A 1 188 ? 30.729 -10.359 -26.081 1.00 96.50 188 THR A N 1
ATOM 1506 C CA . THR A 1 188 ? 29.453 -9.722 -25.729 1.00 96.50 188 THR A CA 1
ATOM 1507 C C . THR A 1 188 ? 28.496 -9.592 -26.921 1.00 96.50 188 THR A C 1
ATOM 1509 O O . THR A 1 188 ? 28.851 -9.058 -27.969 1.00 96.50 188 THR A O 1
ATOM 1512 N N . HIS A 1 189 ? 27.233 -9.987 -26.734 1.00 96.94 189 HIS A N 1
ATOM 1513 C CA . HIS A 1 189 ? 26.161 -9.731 -27.699 1.00 96.94 189 HIS A CA 1
ATOM 1514 C C . HIS A 1 189 ? 25.659 -8.291 -27.618 1.00 96.94 189 HIS A C 1
ATOM 1516 O O . HIS A 1 189 ? 25.338 -7.785 -26.536 1.00 96.94 189 HIS A O 1
ATOM 1522 N N . LEU A 1 190 ? 25.528 -7.644 -28.773 1.00 97.00 190 LEU A N 1
ATOM 1523 C CA . LEU A 1 190 ? 24.897 -6.336 -28.896 1.00 97.00 190 LEU A CA 1
ATOM 1524 C C . LEU A 1 190 ? 23.392 -6.534 -29.033 1.00 97.00 190 LEU A C 1
ATOM 1526 O O . LEU A 1 190 ? 22.943 -7.142 -29.996 1.00 97.00 190 LEU A O 1
ATOM 1530 N N . VAL A 1 191 ? 22.601 -5.969 -28.120 1.00 97.06 191 VAL A N 1
ATOM 1531 C CA . VAL A 1 191 ? 21.135 -5.979 -28.229 1.00 97.06 191 VAL A CA 1
ATOM 1532 C C . VAL A 1 191 ? 20.640 -4.557 -28.491 1.00 97.06 191 VAL A C 1
ATOM 1534 O O . VAL A 1 191 ? 20.612 -3.713 -27.589 1.00 97.06 191 VAL A O 1
ATOM 1537 N N . LEU A 1 192 ? 20.262 -4.269 -29.738 1.00 97.69 192 LEU A N 1
ATOM 1538 C CA . LEU A 1 192 ? 19.745 -2.962 -30.137 1.00 97.69 192 LEU A CA 1
ATOM 1539 C C . LEU A 1 192 ? 18.306 -2.799 -29.646 1.00 97.69 192 LEU A C 1
ATOM 1541 O O . LEU A 1 192 ? 17.445 -3.620 -29.956 1.00 97.69 192 LEU A O 1
ATOM 1545 N N . PHE A 1 193 ? 18.020 -1.703 -28.943 1.00 96.94 193 PHE A N 1
ATOM 1546 C CA . PHE A 1 193 ? 16.660 -1.271 -28.612 1.00 96.94 193 PHE A CA 1
ATOM 1547 C C . PHE A 1 193 ? 16.240 -0.135 -29.558 1.00 96.94 193 PHE A C 1
ATOM 1549 O O . PHE A 1 193 ? 16.624 1.015 -29.330 1.00 96.94 193 PHE A O 1
ATOM 1556 N N . PRO A 1 194 ? 15.475 -0.420 -30.631 1.00 95.75 194 PRO A N 1
ATOM 1557 C CA . PRO A 1 194 ? 15.128 0.589 -31.621 1.00 95.75 194 PRO A CA 1
ATOM 1558 C C . PRO A 1 194 ? 13.876 1.368 -31.187 1.00 95.75 194 PRO A C 1
ATOM 1560 O O . PRO A 1 194 ? 12.758 0.850 -31.196 1.00 95.75 194 PRO A O 1
ATOM 1563 N N . PHE A 1 195 ? 14.038 2.646 -30.847 1.00 94.12 195 PHE A N 1
ATOM 1564 C CA . PHE A 1 195 ? 12.929 3.555 -30.517 1.00 94.12 195 PHE A CA 1
ATOM 1565 C C . PHE A 1 195 ? 12.414 4.327 -31.740 1.00 94.12 195 PHE A C 1
ATOM 1567 O O . PHE A 1 195 ? 11.379 4.992 -31.670 1.00 94.12 195 PHE A O 1
ATOM 1574 N N . LYS A 1 196 ? 13.143 4.248 -32.858 1.00 92.50 196 LYS A N 1
ATOM 1575 C CA . LYS A 1 196 ? 12.820 4.838 -34.164 1.00 92.50 196 LYS A CA 1
ATOM 1576 C C . LYS A 1 196 ? 13.524 4.065 -35.281 1.00 92.50 196 LYS A C 1
ATOM 1578 O O . LYS A 1 196 ? 14.574 3.471 -35.060 1.00 92.50 196 LYS A O 1
ATOM 1583 N N . ILE A 1 197 ? 13.003 4.144 -36.509 1.00 94.06 197 ILE A N 1
ATOM 1584 C CA . ILE A 1 197 ? 13.604 3.501 -37.703 1.00 94.06 197 ILE A CA 1
ATOM 1585 C C . ILE A 1 197 ? 15.066 3.933 -37.900 1.00 94.06 197 ILE A C 1
ATOM 1587 O O . ILE A 1 197 ? 15.917 3.129 -38.269 1.00 94.06 197 ILE A O 1
ATOM 1591 N N . ARG A 1 198 ? 15.379 5.193 -37.574 1.00 94.31 198 ARG A N 1
ATOM 1592 C CA . ARG A 1 198 ? 16.740 5.736 -37.662 1.00 94.31 198 ARG A CA 1
ATOM 1593 C C . ARG A 1 198 ? 17.748 4.998 -36.774 1.00 94.31 198 ARG A C 1
ATOM 1595 O O . ARG A 1 198 ? 18.929 5.025 -37.091 1.00 94.31 198 ARG A O 1
ATOM 1602 N N . ASP A 1 199 ? 17.309 4.329 -35.708 1.00 96.19 199 ASP A N 1
ATOM 1603 C CA . ASP A 1 199 ? 18.197 3.533 -34.852 1.00 96.19 199 ASP A CA 1
ATOM 1604 C C . ASP A 1 199 ? 18.661 2.254 -35.568 1.00 96.19 199 ASP A C 1
ATOM 1606 O O . ASP A 1 199 ? 19.817 1.864 -35.438 1.00 96.19 199 ASP A O 1
ATOM 1610 N N . MET A 1 200 ? 17.788 1.647 -36.383 1.00 96.00 200 MET A N 1
ATOM 1611 C CA . MET A 1 200 ? 18.130 0.496 -37.232 1.00 96.00 200 MET A CA 1
ATOM 1612 C C . MET A 1 200 ? 19.057 0.915 -38.378 1.00 96.00 200 MET A C 1
ATOM 1614 O O . MET A 1 200 ? 20.067 0.268 -38.632 1.00 96.00 200 MET A O 1
ATOM 1618 N N . GLN A 1 201 ? 18.771 2.053 -39.021 1.00 96.06 201 GLN A N 1
ATOM 1619 C CA . GLN A 1 201 ? 19.659 2.618 -40.045 1.00 96.06 201 GLN A CA 1
ATOM 1620 C C . GLN A 1 201 ? 21.034 2.976 -39.469 1.00 96.06 201 GLN A C 1
ATOM 1622 O O . GLN A 1 201 ? 22.048 2.761 -40.127 1.00 96.06 201 GLN A O 1
ATOM 1627 N N . TRP A 1 202 ? 21.079 3.511 -38.243 1.00 96.88 202 TRP A N 1
ATOM 1628 C CA . TRP A 1 202 ? 22.332 3.784 -37.543 1.00 96.88 202 TRP A CA 1
ATOM 1629 C C . TRP A 1 202 ? 23.135 2.503 -37.338 1.00 96.88 202 TRP A C 1
ATOM 1631 O O . TRP A 1 202 ? 24.318 2.503 -37.655 1.00 96.88 202 TRP A O 1
ATOM 1641 N N . LEU A 1 203 ? 22.498 1.411 -36.904 1.00 97.38 203 LEU A N 1
ATOM 1642 C CA . LEU A 1 203 ? 23.171 0.124 -36.744 1.00 97.38 203 LEU A CA 1
ATOM 1643 C C . LEU A 1 203 ? 23.783 -0.354 -38.073 1.00 97.38 203 LEU A C 1
ATOM 1645 O O . LEU A 1 203 ? 24.980 -0.621 -38.127 1.00 97.38 203 LEU A O 1
ATOM 1649 N N . ILE A 1 204 ? 23.017 -0.346 -39.169 1.00 96.94 204 ILE A N 1
ATOM 1650 C CA . ILE A 1 204 ? 23.533 -0.657 -40.517 1.00 96.94 204 ILE A CA 1
ATOM 1651 C C . ILE A 1 204 ? 24.723 0.248 -40.862 1.00 96.94 204 ILE A C 1
ATOM 1653 O O . ILE A 1 204 ? 25.773 -0.223 -41.294 1.00 96.94 204 ILE A O 1
ATOM 1657 N N . SER A 1 205 ? 24.581 1.558 -40.643 1.00 96.88 205 SER A N 1
ATOM 1658 C CA . SER A 1 205 ? 25.635 2.534 -40.909 1.00 96.88 205 SER A CA 1
ATOM 1659 C C . SER A 1 205 ? 26.896 2.243 -40.098 1.00 96.88 205 SER A C 1
ATOM 1661 O O . SER A 1 205 ? 27.980 2.389 -40.649 1.00 96.88 205 SER A O 1
ATOM 1663 N N . THR A 1 206 ? 26.796 1.853 -38.826 1.00 95.88 206 THR A N 1
ATOM 1664 C CA . THR A 1 206 ? 27.972 1.645 -37.963 1.00 95.88 206 THR A CA 1
ATOM 1665 C C . THR A 1 206 ? 28.864 0.486 -38.387 1.00 95.88 206 THR A C 1
ATOM 1667 O O . THR A 1 206 ? 30.060 0.545 -38.119 1.00 95.88 206 THR A O 1
ATOM 1670 N N . PHE A 1 207 ? 28.300 -0.514 -39.068 1.00 94.94 207 PHE A N 1
ATOM 1671 C CA . PHE A 1 207 ? 29.021 -1.687 -39.572 1.00 94.94 207 PHE 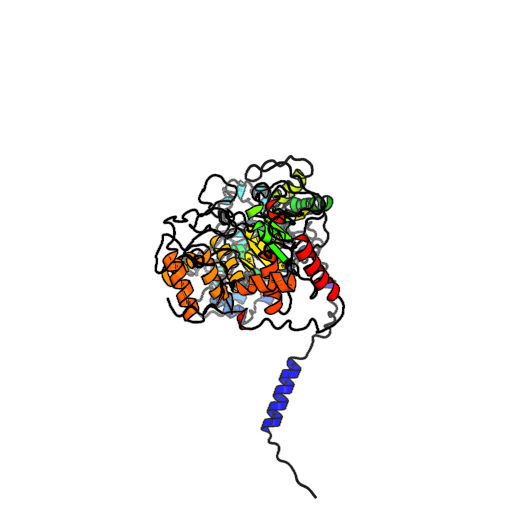A CA 1
ATOM 1672 C C . PHE A 1 207 ? 29.388 -1.581 -41.059 1.00 94.94 207 PHE A C 1
ATOM 1674 O O . PHE A 1 207 ? 30.010 -2.476 -41.612 1.00 94.94 207 PHE A O 1
ATOM 1681 N N . THR A 1 208 ? 29.018 -0.485 -41.730 1.00 94.94 208 THR A N 1
ATOM 1682 C CA . THR A 1 208 ? 29.277 -0.311 -43.168 1.00 94.94 208 THR A CA 1
ATOM 1683 C C . THR A 1 208 ? 30.007 0.998 -43.460 1.00 94.94 208 THR A C 1
ATOM 1685 O O . THR A 1 208 ? 31.215 1.030 -43.651 1.00 94.94 208 THR A O 1
ATOM 1688 N N . THR A 1 209 ? 29.271 2.105 -43.504 1.00 95.25 209 THR A N 1
ATOM 1689 C CA . THR A 1 209 ? 29.709 3.385 -44.088 1.00 95.25 209 THR A CA 1
ATOM 1690 C C . THR A 1 209 ? 30.040 4.457 -43.054 1.00 95.25 209 THR A C 1
ATOM 1692 O O . THR A 1 209 ? 30.674 5.456 -43.373 1.00 95.25 209 THR A O 1
ATOM 1695 N N . GLY A 1 210 ? 29.552 4.309 -41.824 1.00 93.44 210 GLY A N 1
ATOM 1696 C CA . GLY A 1 210 ? 29.720 5.261 -40.726 1.00 93.44 210 GLY A CA 1
ATOM 1697 C C . GLY A 1 210 ? 29.109 6.653 -40.938 1.00 93.44 210 GLY A C 1
ATOM 1698 O O . GLY A 1 210 ? 29.418 7.578 -40.186 1.00 93.44 210 GLY A O 1
ATOM 1699 N N . HIS A 1 211 ? 28.237 6.831 -41.935 1.00 95.69 211 HIS A N 1
ATOM 1700 C CA . HIS A 1 211 ? 27.700 8.142 -42.314 1.00 95.69 211 HIS A CA 1
ATOM 1701 C C . HIS A 1 211 ? 26.707 8.737 -41.296 1.00 95.69 211 HIS A C 1
ATOM 1703 O O . HIS A 1 211 ? 26.568 9.960 -41.206 1.00 95.69 211 HIS A O 1
ATOM 1709 N N . ILE A 1 212 ? 26.013 7.913 -40.498 1.00 95.00 212 ILE A N 1
ATOM 1710 C CA . ILE A 1 212 ? 25.072 8.404 -39.480 1.00 95.00 212 ILE A CA 1
ATOM 1711 C C . ILE A 1 212 ? 25.826 8.780 -38.201 1.00 95.00 212 ILE A C 1
ATOM 1713 O O . ILE A 1 212 ? 26.085 7.953 -37.334 1.00 95.00 212 ILE A O 1
ATOM 1717 N N . THR A 1 213 ? 26.106 10.074 -38.047 1.00 95.38 213 THR A N 1
ATOM 1718 C CA . THR A 1 213 ? 26.817 10.639 -36.880 1.00 95.38 213 THR A CA 1
ATOM 1719 C C . THR A 1 213 ? 25.915 11.437 -35.934 1.00 95.38 213 THR A C 1
ATOM 1721 O O . THR A 1 213 ? 26.350 11.918 -34.882 1.00 95.38 213 THR A O 1
ATOM 1724 N N . ARG A 1 214 ? 24.632 11.595 -36.286 1.00 92.56 214 ARG A N 1
ATOM 1725 C CA . ARG A 1 214 ? 23.653 12.364 -35.508 1.00 92.56 214 ARG A CA 1
ATOM 1726 C C . ARG A 1 214 ? 22.244 11.782 -35.621 1.00 92.56 214 ARG A C 1
ATOM 1728 O O . ARG A 1 214 ? 21.798 11.435 -36.715 1.00 92.56 214 ARG A O 1
ATOM 1735 N N . THR A 1 215 ? 21.530 11.734 -34.501 1.00 89.69 215 THR A N 1
ATOM 1736 C CA . THR A 1 215 ? 20.074 11.539 -34.405 1.00 89.69 215 THR A CA 1
ATOM 1737 C C . THR A 1 215 ? 19.437 12.859 -33.945 1.00 89.69 215 THR A C 1
ATOM 1739 O O . THR A 1 215 ? 19.542 13.853 -34.660 1.00 89.69 215 THR A O 1
ATOM 1742 N N . TYR A 1 216 ? 18.833 12.923 -32.753 1.00 87.25 216 TYR A N 1
ATOM 1743 C CA . TYR A 1 216 ? 18.544 14.191 -32.069 1.00 87.25 216 TYR A CA 1
ATOM 1744 C C . TYR A 1 216 ? 19.775 14.732 -31.318 1.00 87.25 216 TYR A C 1
ATOM 1746 O O . TYR A 1 216 ? 19.846 15.917 -31.006 1.00 87.25 216 TYR A O 1
ATOM 1754 N N . THR A 1 217 ? 20.772 13.879 -31.071 1.00 91.75 217 THR A N 1
ATOM 1755 C CA . THR A 1 217 ? 22.086 14.230 -30.514 1.00 91.75 217 THR A CA 1
ATOM 1756 C C . THR A 1 217 ? 23.197 13.562 -31.330 1.00 91.75 217 THR A C 1
ATOM 1758 O O . THR A 1 217 ? 22.917 12.813 -32.267 1.00 91.75 217 THR A O 1
ATOM 1761 N N . ARG A 1 218 ? 24.462 13.856 -31.027 1.00 94.50 218 ARG A N 1
ATOM 1762 C CA . ARG A 1 218 ? 25.612 13.215 -31.679 1.00 94.50 218 ARG A CA 1
ATOM 1763 C C . ARG A 1 218 ? 25.707 11.750 -31.245 1.00 94.50 218 ARG A C 1
ATOM 1765 O O . ARG A 1 218 ? 25.577 11.447 -30.061 1.00 94.50 218 ARG A O 1
ATOM 1772 N N . VAL A 1 219 ? 25.953 10.862 -32.201 1.00 96.12 219 VAL A N 1
ATOM 1773 C CA . VAL A 1 219 ? 26.094 9.413 -31.988 1.00 96.12 219 VAL A CA 1
ATOM 1774 C C . VAL A 1 219 ? 27.409 8.927 -32.594 1.00 96.12 219 VAL A C 1
ATOM 1776 O O . VAL A 1 219 ? 28.006 9.624 -33.419 1.00 96.12 219 VAL A O 1
ATOM 1779 N N . LYS A 1 220 ? 27.903 7.762 -32.156 1.00 94.94 220 LYS A N 1
ATOM 1780 C CA . LYS A 1 220 ? 29.145 7.190 -32.698 1.00 94.94 220 LYS A CA 1
ATOM 1781 C C . LYS A 1 220 ? 28.932 6.810 -34.167 1.00 94.94 220 LYS A C 1
ATOM 1783 O O . LYS A 1 220 ? 27.908 6.219 -34.491 1.00 94.94 220 LYS A O 1
ATOM 1788 N N . SER A 1 221 ? 29.886 7.153 -35.030 1.00 95.06 221 SER A N 1
ATOM 1789 C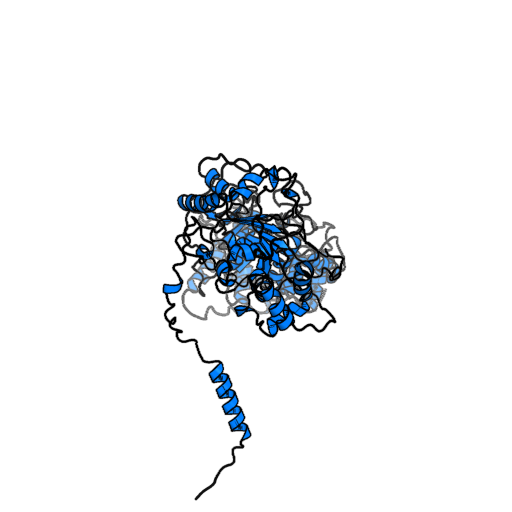 CA . SER A 1 221 ? 29.889 6.760 -36.447 1.00 95.06 221 SER A CA 1
ATOM 1790 C C . SER A 1 221 ? 30.236 5.283 -36.641 1.00 95.06 221 SER A C 1
ATOM 1792 O O . SER A 1 221 ? 29.798 4.680 -37.608 1.00 95.06 221 SER A O 1
ATOM 1794 N N . SER A 1 222 ? 31.000 4.699 -35.717 1.00 94.44 222 SER A N 1
ATOM 1795 C CA . SER A 1 222 ? 31.398 3.290 -35.700 1.00 94.44 222 SER A CA 1
ATOM 1796 C C . SER A 1 222 ? 31.479 2.776 -34.261 1.00 94.44 222 SER A C 1
ATOM 1798 O O . SER A 1 222 ? 31.624 3.561 -33.312 1.00 94.44 222 SER A O 1
ATOM 1800 N N . ILE A 1 223 ? 31.362 1.459 -34.097 1.00 94.31 223 ILE A N 1
ATOM 1801 C CA . ILE A 1 223 ? 31.506 0.758 -32.817 1.00 94.31 223 ILE A CA 1
ATOM 1802 C C . ILE A 1 223 ? 32.343 -0.505 -33.021 1.00 94.31 223 ILE A C 1
ATOM 1804 O O . ILE A 1 223 ? 32.264 -1.122 -34.080 1.00 94.31 223 ILE A O 1
ATOM 1808 N N . LYS A 1 224 ? 33.122 -0.906 -32.012 1.00 94.81 224 LYS A N 1
ATOM 1809 C CA . LYS A 1 224 ? 33.706 -2.253 -31.982 1.00 94.81 224 LYS A CA 1
ATOM 1810 C C . LYS A 1 224 ? 32.654 -3.225 -31.441 1.00 94.81 224 LYS A C 1
ATOM 1812 O O . LYS A 1 224 ? 32.245 -3.074 -30.294 1.00 94.81 224 LYS A O 1
ATOM 1817 N N . ALA A 1 225 ? 32.194 -4.167 -32.256 1.00 94.44 225 ALA A N 1
ATOM 1818 C CA . ALA A 1 225 ? 31.295 -5.256 -31.871 1.00 94.44 225 ALA A CA 1
ATOM 1819 C C . ALA A 1 225 ? 31.321 -6.345 -32.958 1.00 94.44 225 ALA A C 1
ATOM 1821 O O . ALA A 1 225 ? 31.642 -6.051 -34.105 1.00 94.44 225 ALA A O 1
ATOM 1822 N N . GLU A 1 226 ? 30.967 -7.579 -32.606 1.00 94.31 226 GLU A N 1
ATOM 1823 C CA . GLU A 1 226 ? 30.907 -8.702 -33.550 1.00 94.31 226 GLU A CA 1
ATOM 1824 C C . GLU A 1 226 ? 29.559 -8.737 -34.287 1.00 94.31 226 GLU A C 1
ATOM 1826 O O . GLU A 1 226 ? 28.506 -8.837 -33.652 1.00 94.31 226 GLU A O 1
ATOM 1831 N N . GLU A 1 227 ? 29.574 -8.691 -35.624 1.00 92.25 227 GLU A N 1
ATOM 1832 C CA . GLU A 1 227 ? 28.365 -8.671 -36.471 1.00 92.25 227 GLU A CA 1
ATOM 1833 C C . GLU A 1 227 ? 27.455 -9.884 -36.231 1.00 92.25 227 GLU A C 1
ATOM 1835 O O . GLU A 1 227 ? 26.234 -9.758 -36.122 1.00 92.25 227 GLU A O 1
ATOM 1840 N N . ASN A 1 228 ? 28.047 -11.068 -36.056 1.00 93.50 228 ASN A N 1
ATOM 1841 C CA . ASN A 1 228 ? 27.327 -12.319 -35.806 1.00 93.50 228 ASN A CA 1
ATOM 1842 C C . ASN A 1 228 ? 26.737 -12.432 -34.384 1.00 93.50 228 ASN A C 1
ATOM 1844 O O . ASN A 1 228 ? 26.087 -13.433 -34.074 1.00 93.50 228 ASN A O 1
ATOM 1848 N N . LYS A 1 229 ? 26.949 -11.429 -33.523 1.00 94.56 229 LYS A N 1
ATOM 1849 C CA . LYS A 1 229 ? 26.402 -11.344 -32.159 1.00 94.56 229 LYS A CA 1
ATOM 1850 C C . LYS A 1 229 ? 25.452 -10.160 -31.974 1.00 94.56 229 LYS A C 1
ATOM 1852 O O . LYS A 1 229 ? 25.134 -9.787 -30.842 1.00 94.56 229 LYS A O 1
ATOM 1857 N N . VAL A 1 230 ? 24.998 -9.567 -33.074 1.00 95.62 230 VAL A N 1
ATOM 1858 C CA . VAL A 1 230 ? 24.018 -8.483 -33.073 1.00 95.62 230 VAL A CA 1
ATOM 1859 C C . VAL A 1 230 ? 22.600 -9.049 -33.035 1.00 95.62 230 VAL A C 1
ATOM 1861 O O . VAL A 1 230 ? 22.228 -9.897 -33.838 1.00 95.62 230 VAL A O 1
ATOM 1864 N N . MET A 1 231 ? 21.794 -8.536 -32.109 1.00 96.06 231 MET A N 1
ATOM 1865 C CA . MET A 1 231 ? 20.378 -8.846 -31.940 1.00 96.06 231 MET A CA 1
ATOM 1866 C C . MET A 1 231 ? 19.558 -7.557 -31.906 1.00 96.06 231 MET A C 1
ATOM 1868 O O . MET A 1 231 ? 20.025 -6.512 -31.446 1.00 96.06 231 MET A O 1
ATOM 1872 N N . ILE A 1 232 ? 18.302 -7.630 -32.348 1.00 96.81 232 ILE A N 1
ATOM 1873 C CA . ILE A 1 232 ? 17.411 -6.471 -32.427 1.00 96.81 232 ILE A CA 1
ATOM 1874 C C . ILE A 1 232 ? 16.142 -6.744 -31.630 1.00 96.81 232 ILE A C 1
ATOM 1876 O O . ILE A 1 232 ? 15.450 -7.729 -31.870 1.00 96.81 232 ILE A O 1
ATOM 1880 N N . LEU A 1 233 ? 15.809 -5.855 -30.693 1.00 96.62 233 LEU A N 1
ATOM 1881 C CA . LEU A 1 233 ? 14.569 -5.945 -29.932 1.00 96.62 233 LEU A CA 1
ATOM 1882 C C . LEU A 1 233 ? 13.360 -5.655 -30.832 1.00 96.62 233 LEU A C 1
ATOM 1884 O O . LEU A 1 233 ? 13.323 -4.665 -31.567 1.00 96.62 233 LEU A O 1
ATOM 1888 N N . HIS A 1 234 ? 12.337 -6.497 -30.725 1.00 96.62 234 HIS A N 1
ATOM 1889 C CA . HIS A 1 234 ? 11.120 -6.398 -31.511 1.00 96.62 234 HIS A CA 1
ATOM 1890 C C . HIS A 1 234 ? 10.265 -5.180 -31.087 1.00 96.62 234 HIS A C 1
ATOM 1892 O O . HIS A 1 234 ? 9.873 -5.079 -29.921 1.00 96.62 234 HIS A O 1
ATOM 1898 N N . PRO A 1 235 ? 9.861 -4.268 -31.997 1.00 96.12 235 PRO A N 1
ATOM 1899 C CA . PRO A 1 235 ? 9.028 -3.110 -31.640 1.00 96.12 235 PRO A CA 1
ATOM 1900 C C . PRO A 1 235 ? 7.689 -3.467 -30.972 1.00 96.12 235 PRO A C 1
ATOM 1902 O O . PRO A 1 235 ? 7.242 -2.782 -30.050 1.00 96.12 235 PRO A O 1
ATOM 1905 N N . ALA A 1 236 ? 7.056 -4.570 -31.390 1.00 96.56 236 ALA A N 1
ATOM 1906 C CA . ALA A 1 236 ? 5.857 -5.087 -30.718 1.00 96.56 236 ALA A CA 1
ATOM 1907 C C . ALA A 1 236 ? 6.112 -5.524 -29.265 1.00 96.56 236 ALA A C 1
ATOM 1909 O O . ALA A 1 236 ? 5.216 -5.369 -28.439 1.00 96.56 236 ALA A O 1
ATOM 1910 N N . PHE A 1 237 ? 7.320 -5.988 -28.925 1.00 97.00 237 PHE A N 1
ATOM 1911 C CA . PHE A 1 237 ? 7.683 -6.306 -27.545 1.00 97.00 237 PHE A CA 1
ATOM 1912 C C . PHE A 1 237 ? 7.742 -5.039 -26.681 1.00 97.00 237 PHE A C 1
ATOM 1914 O O . PHE A 1 237 ? 7.212 -5.016 -25.575 1.00 97.00 237 PHE A O 1
ATOM 1921 N N . ILE A 1 238 ? 8.273 -3.930 -27.214 1.00 96.50 238 ILE A N 1
ATOM 1922 C CA . ILE A 1 238 ? 8.254 -2.623 -26.527 1.00 96.50 238 ILE A CA 1
ATOM 1923 C C . ILE A 1 238 ? 6.807 -2.181 -26.243 1.00 96.50 238 ILE A C 1
ATOM 1925 O O . ILE A 1 238 ? 6.498 -1.725 -25.138 1.00 96.50 238 ILE A O 1
ATOM 1929 N N . LYS A 1 239 ? 5.901 -2.345 -27.220 1.00 96.38 239 LYS A N 1
ATOM 1930 C CA . LYS A 1 239 ? 4.466 -2.056 -27.048 1.00 96.38 239 LYS A CA 1
ATOM 1931 C C . LYS A 1 239 ? 3.818 -2.981 -26.018 1.00 96.38 239 LYS A C 1
ATOM 1933 O O . LYS A 1 239 ? 3.057 -2.511 -25.181 1.00 96.38 239 LYS A O 1
ATOM 1938 N N . TYR A 1 240 ? 4.152 -4.267 -26.035 1.00 97.00 240 TYR A N 1
ATOM 1939 C CA . TYR A 1 240 ? 3.699 -5.239 -25.043 1.00 97.00 240 TYR A CA 1
ATOM 1940 C C . TYR A 1 240 ? 4.102 -4.831 -23.616 1.00 97.00 240 TYR A C 1
ATOM 1942 O O . TYR A 1 240 ? 3.241 -4.766 -22.739 1.00 97.00 240 TYR A O 1
ATOM 1950 N N . VAL A 1 241 ? 5.364 -4.445 -23.394 1.00 95.81 241 VAL A N 1
ATOM 1951 C CA . VAL A 1 241 ? 5.832 -3.920 -22.099 1.00 95.81 241 VAL A CA 1
ATOM 1952 C C . VAL A 1 241 ? 5.033 -2.677 -21.688 1.00 95.81 241 VAL A C 1
ATOM 1954 O O . VAL A 1 241 ? 4.591 -2.558 -20.546 1.00 95.81 241 VAL A O 1
ATOM 1957 N N . TYR A 1 242 ? 4.782 -1.759 -22.620 1.00 94.75 242 TYR A N 1
ATOM 1958 C CA . TYR A 1 242 ? 3.986 -0.562 -22.351 1.00 94.75 242 TYR A CA 1
ATOM 1959 C C . TYR A 1 242 ? 2.533 -0.874 -21.960 1.00 94.75 242 TYR A C 1
ATOM 1961 O O . TYR A 1 242 ? 2.017 -0.324 -20.989 1.00 94.75 242 TYR A O 1
ATOM 1969 N N . GLU A 1 243 ? 1.860 -1.750 -22.704 1.00 93.06 243 GLU A N 1
ATOM 1970 C CA . GLU A 1 243 ? 0.430 -2.009 -22.529 1.00 93.06 243 GLU A CA 1
ATOM 1971 C C . GLU A 1 243 ? 0.135 -2.976 -21.384 1.00 93.06 243 GLU A C 1
ATOM 1973 O O . GLU A 1 243 ? -0.797 -2.738 -20.620 1.00 93.06 243 GLU A O 1
ATOM 1978 N N . LYS A 1 244 ? 0.912 -4.056 -21.253 1.00 92.81 244 LYS A N 1
ATOM 1979 C CA . LYS A 1 244 ? 0.653 -5.116 -20.272 1.00 92.81 244 LYS A CA 1
ATOM 1980 C C . LYS A 1 244 ? 1.343 -4.855 -18.942 1.00 92.81 244 LYS A C 1
ATOM 1982 O O . LYS A 1 244 ? 0.706 -4.971 -17.900 1.00 92.81 244 LYS A O 1
ATOM 1987 N N . TRP A 1 245 ? 2.603 -4.429 -18.959 1.00 90.88 245 TRP A N 1
ATOM 1988 C CA . TRP A 1 245 ? 3.368 -4.247 -17.724 1.00 90.88 245 TRP A CA 1
ATOM 1989 C C . TRP A 1 245 ? 3.197 -2.859 -17.115 1.00 90.88 245 TRP A C 1
ATOM 1991 O O . TRP A 1 245 ? 2.990 -2.745 -15.910 1.00 90.88 245 TRP A O 1
ATOM 2001 N N . LEU A 1 246 ? 3.226 -1.808 -17.940 1.00 86.56 246 LEU A N 1
ATOM 2002 C CA . LEU A 1 246 ? 3.042 -0.428 -17.474 1.00 86.56 246 LEU A CA 1
ATOM 2003 C C . LEU A 1 246 ? 1.595 0.066 -17.540 1.00 86.56 246 LEU A C 1
ATOM 2005 O O . LEU A 1 246 ? 1.342 1.205 -17.157 1.00 86.56 246 LEU A O 1
ATOM 2009 N N . LEU A 1 247 ? 0.651 -0.746 -18.030 1.00 88.19 247 LEU A N 1
ATOM 2010 C CA . LEU A 1 247 ? -0.763 -0.372 -18.176 1.00 88.19 247 LEU A CA 1
ATOM 2011 C C . LEU A 1 247 ? -0.958 0.987 -18.873 1.00 88.19 247 LEU A C 1
ATOM 2013 O O . LEU A 1 247 ? -1.829 1.772 -18.510 1.00 88.19 247 LEU A O 1
ATOM 2017 N N . ARG A 1 248 ? -0.123 1.270 -19.881 1.00 86.62 248 ARG A N 1
ATOM 2018 C CA . ARG A 1 248 ? -0.103 2.519 -20.658 1.00 86.62 248 ARG A CA 1
ATOM 2019 C C . ARG A 1 248 ? 0.287 3.783 -19.874 1.00 86.62 248 ARG A C 1
ATOM 2021 O O . ARG A 1 248 ? 0.078 4.894 -20.359 1.00 86.62 248 ARG A O 1
ATOM 2028 N N . HIS A 1 249 ? 0.903 3.652 -18.700 1.00 81.06 249 HIS A N 1
ATOM 2029 C CA . HIS A 1 249 ? 1.449 4.799 -17.976 1.00 81.06 249 HIS A CA 1
ATOM 2030 C C . HIS A 1 249 ? 2.773 5.295 -18.575 1.00 81.06 249 HIS A C 1
ATOM 2032 O O . HIS A 1 249 ? 3.650 4.519 -18.955 1.00 81.06 249 HIS A O 1
ATOM 2038 N N . GLY A 1 250 ? 2.932 6.621 -18.614 1.00 81.94 250 GLY A N 1
ATOM 2039 C CA . GLY A 1 250 ? 4.082 7.284 -19.231 1.00 81.94 250 GLY A CA 1
ATOM 2040 C C . GLY A 1 250 ? 4.000 7.326 -20.761 1.00 81.94 250 GLY A C 1
ATOM 2041 O O . GLY A 1 250 ? 3.009 6.923 -21.365 1.00 81.94 250 GLY A O 1
ATOM 2042 N N . ARG A 1 251 ? 5.051 7.854 -21.401 1.00 76.56 251 ARG A N 1
ATOM 2043 C CA . ARG A 1 251 ? 5.115 7.968 -22.870 1.00 76.56 251 ARG A CA 1
ATOM 2044 C C . ARG A 1 251 ? 5.539 6.653 -23.533 1.00 76.56 251 ARG A C 1
ATOM 2046 O O . ARG A 1 251 ? 4.996 6.294 -24.570 1.00 76.56 251 ARG A O 1
ATOM 2053 N N . TYR A 1 252 ? 6.522 5.972 -22.947 1.00 84.75 252 TYR A N 1
ATOM 2054 C CA . TYR A 1 252 ? 6.976 4.623 -23.293 1.00 84.75 252 TYR A CA 1
ATOM 2055 C C . TYR A 1 252 ? 7.885 4.077 -22.173 1.00 84.75 252 TYR A C 1
ATOM 2057 O O . TYR A 1 252 ? 8.362 4.865 -21.350 1.00 84.75 252 TYR A O 1
ATOM 2065 N N . PRO A 1 253 ? 8.124 2.754 -22.109 1.00 89.38 253 PRO A N 1
ATOM 2066 C CA . PRO A 1 253 ? 8.925 2.141 -21.053 1.00 89.38 253 PRO A CA 1
ATOM 2067 C C . PRO A 1 253 ? 10.401 2.572 -21.092 1.00 89.38 253 PRO A C 1
ATOM 2069 O O . PRO A 1 253 ? 10.962 2.801 -22.164 1.00 89.38 253 PRO A O 1
ATOM 2072 N N . SER A 1 254 ? 11.053 2.652 -19.928 1.00 90.06 254 SER A N 1
ATOM 2073 C CA . SER A 1 254 ? 12.493 2.938 -19.849 1.00 90.06 254 SER A CA 1
ATOM 2074 C C . SER A 1 254 ? 13.327 1.747 -20.332 1.00 90.06 254 SER A C 1
ATOM 2076 O O . SER A 1 254 ? 12.894 0.602 -20.212 1.00 90.06 254 SER A O 1
ATOM 2078 N N . THR A 1 255 ? 14.551 1.996 -20.813 1.00 88.25 255 THR A N 1
ATOM 2079 C CA . THR A 1 255 ? 15.483 0.932 -21.231 1.00 88.25 255 THR A CA 1
ATOM 2080 C C . THR A 1 255 ? 15.651 -0.120 -20.141 1.00 88.25 255 THR A C 1
ATOM 2082 O O . THR A 1 255 ? 15.468 -1.296 -20.419 1.00 88.25 255 THR A O 1
ATOM 2085 N N . GLY A 1 256 ? 15.890 0.299 -18.893 1.00 87.69 256 GLY A N 1
ATOM 2086 C CA . GLY A 1 256 ? 16.053 -0.627 -17.771 1.00 87.69 256 GLY A CA 1
ATOM 2087 C C . GLY A 1 256 ? 14.811 -1.479 -17.499 1.00 87.69 256 GLY A C 1
ATOM 2088 O O . GLY A 1 256 ? 14.943 -2.670 -17.244 1.00 87.69 256 GLY A O 1
ATOM 2089 N N . PHE A 1 257 ? 13.604 -0.913 -17.609 1.00 91.31 257 PHE A N 1
ATOM 2090 C CA . PHE A 1 257 ? 12.381 -1.690 -17.400 1.00 91.31 257 PHE A CA 1
ATOM 2091 C C . PHE A 1 257 ? 12.138 -2.692 -18.534 1.00 91.31 257 PHE A C 1
ATOM 2093 O O . PHE A 1 257 ? 11.823 -3.847 -18.271 1.00 91.31 257 PHE A O 1
ATOM 2100 N N . ILE A 1 258 ? 12.362 -2.290 -19.791 1.00 94.06 258 ILE A N 1
ATOM 2101 C CA . ILE A 1 258 ? 12.302 -3.211 -20.937 1.00 94.06 258 ILE A CA 1
ATOM 2102 C C . ILE A 1 258 ? 13.333 -4.328 -20.768 1.00 94.06 258 ILE A C 1
ATOM 2104 O O . ILE A 1 258 ? 13.010 -5.474 -21.042 1.00 94.06 258 ILE A O 1
ATOM 2108 N N . THR A 1 259 ? 14.541 -4.022 -20.285 1.00 94.19 259 THR A N 1
ATOM 2109 C CA . THR A 1 259 ? 15.575 -5.027 -20.011 1.00 94.19 259 THR A CA 1
ATOM 2110 C C . THR A 1 259 ? 15.137 -6.047 -18.967 1.00 94.19 259 THR A C 1
ATOM 2112 O O . THR A 1 259 ? 15.400 -7.231 -19.148 1.00 94.19 259 THR A O 1
ATOM 2115 N N . ILE A 1 260 ? 14.467 -5.613 -17.897 1.00 91.81 260 ILE A N 1
ATOM 2116 C CA . ILE A 1 260 ? 13.944 -6.529 -16.876 1.00 91.81 260 ILE A CA 1
ATOM 2117 C C . ILE A 1 260 ? 12.930 -7.487 -17.506 1.00 91.81 260 ILE A C 1
ATOM 2119 O O . ILE A 1 260 ? 13.063 -8.695 -17.345 1.00 91.81 260 ILE A O 1
ATOM 2123 N N . ILE A 1 261 ? 11.964 -6.972 -18.275 1.00 93.94 261 ILE A N 1
ATOM 2124 C CA . ILE A 1 261 ? 10.966 -7.835 -18.923 1.00 93.94 261 ILE A CA 1
ATOM 2125 C C . ILE A 1 261 ? 11.613 -8.720 -19.993 1.00 93.94 261 ILE A C 1
ATOM 2127 O O . ILE A 1 261 ? 11.308 -9.899 -20.071 1.00 93.94 261 ILE A O 1
ATOM 2131 N N . PHE A 1 262 ? 12.562 -8.197 -20.770 1.00 93.81 262 PHE A N 1
ATOM 2132 C CA . PHE A 1 262 ? 13.348 -8.978 -21.726 1.00 93.81 262 PHE A CA 1
ATOM 2133 C C . PHE A 1 262 ? 14.054 -10.159 -21.047 1.00 93.81 262 PHE A C 1
ATOM 2135 O O . PHE A 1 262 ? 13.953 -11.278 -21.537 1.00 93.81 262 PHE A O 1
ATOM 2142 N N . ALA A 1 263 ? 14.689 -9.936 -19.891 1.00 92.25 263 ALA A N 1
ATOM 2143 C CA . ALA A 1 263 ? 15.304 -11.001 -19.106 1.00 92.25 263 ALA A CA 1
ATOM 2144 C C . ALA A 1 263 ? 14.274 -12.067 -18.690 1.00 92.25 263 ALA A C 1
ATOM 2146 O O . ALA A 1 263 ? 14.529 -13.250 -18.869 1.00 92.25 263 ALA A O 1
ATOM 2147 N N . LEU A 1 264 ? 13.074 -11.677 -18.247 1.00 88.75 264 LEU A N 1
ATOM 2148 C CA . LEU A 1 264 ? 12.007 -12.637 -17.909 1.00 88.75 264 LEU A CA 1
ATOM 2149 C C . LEU A 1 264 ? 11.562 -13.523 -19.089 1.00 88.75 264 LEU A C 1
ATOM 2151 O O . LEU A 1 264 ? 10.975 -14.577 -18.864 1.00 88.75 264 LEU A O 1
ATOM 2155 N N . HIS A 1 265 ? 11.801 -13.109 -20.334 1.00 89.00 265 HIS A N 1
ATOM 2156 C CA . HIS A 1 265 ? 11.472 -13.910 -21.518 1.00 89.00 265 HIS A CA 1
ATOM 2157 C C . HIS A 1 265 ? 12.625 -14.781 -22.020 1.00 89.00 265 HIS A C 1
ATOM 2159 O O . HIS A 1 265 ? 12.376 -15.691 -22.802 1.00 89.00 265 HIS A O 1
ATOM 2165 N N . ILE A 1 266 ? 13.869 -14.519 -21.607 1.00 89.38 266 ILE A N 1
ATOM 2166 C CA . ILE A 1 266 ? 15.028 -15.299 -22.068 1.00 89.38 266 ILE A CA 1
ATOM 2167 C C . ILE A 1 266 ? 15.655 -16.159 -20.971 1.00 89.38 266 ILE A C 1
ATOM 2169 O O . ILE A 1 266 ? 16.482 -17.006 -21.289 1.00 89.38 266 ILE A O 1
ATOM 2173 N N . CYS A 1 267 ? 15.306 -15.942 -19.704 1.00 88.12 267 CYS A N 1
ATOM 2174 C CA . CYS A 1 267 ? 15.875 -16.622 -18.543 1.00 88.12 267 CYS A CA 1
ATOM 2175 C C . CYS A 1 267 ? 14.858 -17.593 -17.949 1.00 88.12 267 CYS A C 1
ATOM 2177 O O . CYS A 1 267 ? 13.677 -17.268 -17.859 1.00 88.12 267 CYS A O 1
ATOM 2179 N N . ASP A 1 268 ? 15.325 -18.754 -17.494 1.00 82.94 268 ASP A N 1
ATOM 2180 C CA . ASP A 1 268 ? 14.421 -19.776 -16.964 1.00 82.94 268 ASP A CA 1
ATOM 2181 C C . ASP A 1 268 ? 14.227 -19.602 -15.459 1.00 82.94 268 ASP A C 1
ATOM 2183 O O . ASP A 1 268 ? 13.131 -19.815 -14.942 1.00 82.94 268 ASP A O 1
ATOM 2187 N N . GLN A 1 269 ? 15.284 -19.178 -14.753 1.00 71.75 269 GLN A N 1
ATOM 2188 C CA . GLN A 1 269 ? 15.235 -19.012 -13.308 1.00 71.75 269 GLN A CA 1
ATOM 2189 C C . GLN A 1 269 ? 14.336 -17.833 -12.938 1.00 71.75 269 GLN A C 1
ATOM 2191 O O . GLN A 1 269 ? 14.663 -16.666 -13.159 1.00 71.75 269 GLN A O 1
ATOM 2196 N N . GLY A 1 270 ? 13.217 -18.157 -12.302 1.00 61.59 270 GLY A N 1
ATOM 2197 C CA . GLY A 1 270 ? 12.433 -17.201 -11.549 1.00 61.59 270 GLY A CA 1
ATOM 2198 C C . GLY A 1 270 ? 13.240 -16.688 -10.364 1.00 61.59 270 GLY A C 1
ATOM 2199 O O . GLY A 1 270 ? 13.976 -17.452 -9.736 1.00 61.59 270 GLY A O 1
ATOM 2200 N N . LEU A 1 271 ? 13.102 -15.405 -10.023 1.00 47.47 271 LEU A N 1
ATOM 2201 C CA . LEU A 1 271 ? 13.654 -14.914 -8.765 1.00 47.47 271 LEU A CA 1
ATOM 2202 C C . LEU A 1 271 ? 13.039 -15.749 -7.646 1.00 47.47 271 LEU A C 1
ATOM 2204 O O . LEU A 1 271 ? 11.844 -15.632 -7.391 1.00 47.47 271 LEU A O 1
ATOM 2208 N N . GLN A 1 272 ? 13.840 -16.567 -6.954 1.00 43.12 272 GLN A N 1
ATOM 2209 C CA . GLN A 1 272 ? 13.438 -16.995 -5.621 1.00 43.12 272 GLN A CA 1
ATOM 2210 C C . GLN A 1 272 ? 13.032 -15.724 -4.901 1.00 43.12 272 GLN A C 1
ATOM 2212 O O . GLN A 1 272 ? 13.845 -14.798 -4.796 1.00 43.12 272 GLN A O 1
ATOM 2217 N N . LYS A 1 273 ? 11.773 -15.678 -4.456 1.00 39.97 273 LYS A N 1
ATOM 2218 C CA . LYS A 1 273 ? 11.348 -14.758 -3.415 1.00 39.97 273 LYS A CA 1
ATOM 2219 C C . LYS A 1 273 ? 12.502 -14.683 -2.433 1.00 39.97 273 LYS A C 1
ATOM 2221 O O . LYS A 1 273 ? 12.895 -15.709 -1.869 1.00 39.97 273 LYS A O 1
ATOM 2226 N N . ASN A 1 274 ? 13.154 -13.517 -2.383 1.00 32.59 274 ASN A N 1
ATOM 2227 C CA . ASN A 1 274 ? 14.346 -13.305 -1.575 1.00 32.59 274 ASN A CA 1
ATOM 2228 C C . ASN A 1 274 ? 14.075 -13.965 -0.227 1.00 32.59 274 ASN A C 1
ATOM 2230 O O . ASN A 1 274 ? 13.014 -13.719 0.338 1.00 32.59 274 ASN A O 1
ATOM 2234 N N . LYS A 1 275 ? 14.996 -14.791 0.276 1.00 37.88 275 LYS A N 1
ATOM 2235 C CA . LYS A 1 275 ? 14.880 -15.590 1.515 1.00 37.88 275 LYS A CA 1
ATOM 2236 C C . LYS A 1 275 ? 14.489 -14.813 2.792 1.00 37.88 275 LYS A C 1
ATOM 2238 O O . LYS A 1 275 ? 14.429 -15.405 3.860 1.00 37.88 275 LYS A O 1
ATOM 2243 N N . ASN A 1 276 ? 14.161 -13.528 2.689 1.00 39.00 276 ASN A N 1
ATOM 2244 C CA . ASN A 1 276 ? 13.396 -12.771 3.674 1.00 39.00 276 ASN A CA 1
ATOM 2245 C C . ASN A 1 276 ? 11.869 -13.029 3.612 1.00 39.00 276 ASN A C 1
ATOM 2247 O O . ASN A 1 276 ? 11.182 -12.704 4.572 1.00 39.00 276 ASN A O 1
ATOM 2251 N N . GLU A 1 277 ? 11.323 -13.633 2.548 1.00 39.81 277 GLU A N 1
ATOM 2252 C CA . GLU A 1 277 ? 9.931 -14.126 2.493 1.00 39.81 277 GLU A CA 1
ATOM 2253 C C . GLU A 1 277 ? 9.772 -15.539 3.062 1.00 39.81 277 GLU A C 1
ATOM 2255 O O . GLU A 1 277 ? 8.682 -15.874 3.517 1.00 39.81 277 GLU A O 1
ATOM 2260 N N . GLY A 1 278 ? 10.865 -16.303 3.198 1.00 42.75 278 GLY A N 1
ATOM 2261 C CA . GLY A 1 278 ? 10.875 -17.502 4.046 1.00 42.75 278 GLY A CA 1
ATOM 2262 C C . GLY A 1 278 ? 10.544 -17.188 5.512 1.00 42.75 278 GLY A C 1
ATOM 2263 O O . GLY A 1 278 ? 10.143 -18.074 6.254 1.00 42.75 278 GLY A O 1
ATOM 2264 N N . ASN A 1 279 ? 10.657 -15.917 5.920 1.00 57.31 279 ASN A N 1
ATOM 2265 C CA . ASN A 1 279 ? 10.166 -15.459 7.210 1.00 57.31 279 ASN A CA 1
ATOM 2266 C C . ASN A 1 279 ? 8.643 -15.261 7.209 1.00 57.31 279 ASN A C 1
ATOM 2268 O O . ASN A 1 279 ? 8.004 -15.582 8.193 1.00 57.31 279 ASN A O 1
ATOM 2272 N N . TYR A 1 280 ? 8.022 -14.772 6.129 1.00 75.06 280 TYR A N 1
ATOM 2273 C CA . TYR A 1 280 ? 6.583 -14.488 6.153 1.00 75.06 280 TYR A CA 1
ATOM 2274 C C . TYR A 1 280 ? 5.741 -15.761 6.234 1.00 75.06 280 TYR A C 1
ATOM 2276 O O . TYR A 1 280 ? 4.913 -15.859 7.131 1.00 75.06 280 TYR A O 1
ATOM 2284 N N . GLU A 1 281 ? 5.975 -16.738 5.354 1.00 79.25 281 GLU A N 1
ATOM 2285 C CA . GLU A 1 281 ? 5.235 -18.010 5.372 1.00 79.25 281 GLU A CA 1
ATOM 2286 C C . GLU A 1 281 ? 5.462 -18.758 6.690 1.00 79.25 281 GLU A C 1
ATOM 2288 O O . GLU A 1 281 ? 4.496 -19.090 7.370 1.00 79.25 281 GLU A O 1
ATOM 2293 N N . ALA A 1 282 ? 6.716 -18.891 7.137 1.00 80.12 282 ALA A N 1
ATOM 2294 C CA . ALA A 1 282 ? 7.028 -19.516 8.423 1.00 80.12 282 ALA A CA 1
ATOM 2295 C C . ALA A 1 282 ? 6.414 -18.761 9.618 1.00 80.12 282 ALA A C 1
ATOM 2297 O O . ALA A 1 282 ? 5.958 -19.377 10.582 1.00 80.12 282 ALA A O 1
ATOM 2298 N N . VAL A 1 283 ? 6.371 -17.425 9.577 1.00 86.31 283 VAL A N 1
ATOM 2299 C CA . VAL A 1 283 ? 5.707 -16.604 10.602 1.00 86.31 283 VAL A CA 1
ATOM 2300 C C . VAL A 1 283 ? 4.202 -16.788 10.557 1.00 86.31 283 VAL A C 1
ATOM 2302 O O . VAL A 1 283 ? 3.590 -16.866 11.616 1.00 86.31 283 VAL A O 1
ATOM 2305 N N . VAL A 1 284 ? 3.594 -16.882 9.377 1.00 88.25 284 VAL A N 1
ATOM 2306 C CA . VAL A 1 284 ? 2.156 -17.114 9.214 1.00 88.25 284 VAL A CA 1
ATOM 2307 C C . VAL A 1 284 ? 1.774 -18.511 9.706 1.00 88.25 284 VAL A C 1
ATOM 2309 O O . VAL A 1 284 ? 0.866 -18.627 10.530 1.00 88.25 284 VAL A O 1
ATOM 2312 N N . GLU A 1 285 ? 2.508 -19.551 9.309 1.00 88.88 285 GLU A N 1
ATOM 2313 C CA . GLU A 1 285 ? 2.342 -20.910 9.837 1.00 88.88 285 GLU A CA 1
ATOM 2314 C C . GLU A 1 285 ? 2.490 -20.919 11.361 1.00 88.88 285 GLU A C 1
ATOM 2316 O O . GLU A 1 285 ? 1.660 -21.473 12.090 1.00 88.88 285 GLU A O 1
ATOM 2321 N N . LYS A 1 286 ? 3.512 -20.230 11.884 1.00 89.69 286 LYS A N 1
ATOM 2322 C CA . LYS A 1 286 ? 3.722 -20.141 13.326 1.00 89.69 286 LYS A CA 1
ATOM 2323 C C . LYS A 1 286 ? 2.613 -19.359 14.028 1.00 89.69 286 LYS A C 1
ATOM 2325 O O . LYS A 1 286 ? 2.206 -19.768 15.115 1.00 89.69 286 LYS A O 1
ATOM 2330 N N . LEU A 1 287 ? 2.107 -18.275 13.442 1.00 91.94 287 LEU A N 1
ATOM 2331 C CA . LEU A 1 287 ? 0.989 -17.494 13.971 1.00 91.94 287 LEU A CA 1
ATOM 2332 C C . LEU A 1 287 ? -0.255 -18.369 14.118 1.00 91.94 287 LEU A C 1
ATOM 2334 O O . LEU A 1 287 ? -0.810 -18.442 15.213 1.00 91.94 287 LEU A O 1
ATOM 2338 N N . PHE A 1 288 ? -0.662 -19.059 13.054 1.00 91.69 288 PHE A N 1
ATOM 2339 C CA . PHE A 1 288 ? -1.879 -19.874 13.067 1.00 91.69 288 PHE A CA 1
ATOM 2340 C C . PHE A 1 288 ? -1.709 -21.202 13.818 1.00 91.69 288 PHE A C 1
ATOM 2342 O O . PHE A 1 288 ? -2.683 -21.758 14.311 1.00 91.69 288 PHE A O 1
ATOM 2349 N N . SER A 1 289 ? -0.472 -21.638 14.092 1.00 91.75 289 SER A N 1
ATOM 2350 C CA . SER A 1 289 ? -0.227 -22.668 15.118 1.00 91.75 289 SER A CA 1
ATOM 2351 C C . SER A 1 289 ? -0.526 -22.190 16.553 1.00 91.75 289 SER A C 1
ATOM 2353 O O . SER A 1 289 ? -0.678 -23.002 17.468 1.00 91.75 289 SER A O 1
ATOM 2355 N N . LEU A 1 290 ? -0.573 -20.871 16.792 1.00 90.56 290 LEU A N 1
ATOM 2356 C CA . LEU A 1 290 ? -0.740 -20.271 18.122 1.00 90.56 290 LEU A CA 1
ATOM 2357 C C . LEU A 1 290 ? -2.100 -19.600 18.344 1.00 90.56 290 LEU A C 1
ATOM 2359 O O . LEU A 1 290 ? -2.479 -19.447 19.516 1.00 90.56 290 LEU A O 1
ATOM 2363 N N . PHE A 1 291 ? -2.779 -19.182 17.273 1.00 94.19 291 PHE A N 1
ATOM 2364 C CA . PHE A 1 291 ? -4.005 -18.380 17.275 1.00 94.19 291 PHE A CA 1
ATOM 2365 C C . PHE A 1 291 ? -5.053 -18.959 16.306 1.00 94.19 291 PHE A C 1
ATOM 2367 O O . PHE A 1 291 ? -4.666 -19.604 15.338 1.00 94.19 291 PHE A O 1
ATOM 2374 N N . PRO A 1 292 ? -6.361 -18.731 16.537 1.00 89.75 292 PRO A N 1
ATOM 2375 C CA . PRO A 1 292 ? -7.417 -19.229 15.653 1.00 89.75 292 PRO A CA 1
ATOM 2376 C C . PRO A 1 292 ? -7.321 -18.679 14.223 1.00 89.75 292 PRO A C 1
ATOM 2378 O O . PRO A 1 292 ? -6.981 -17.512 14.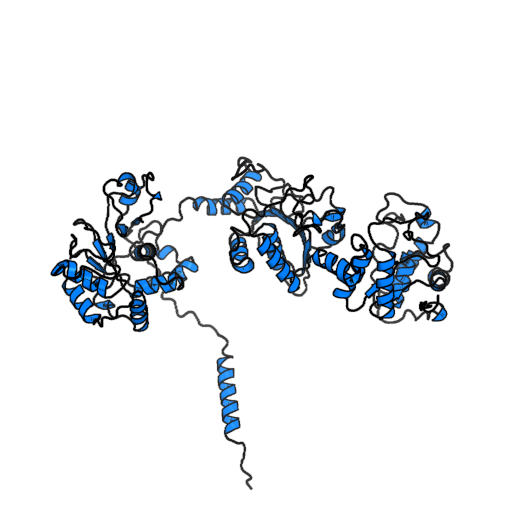026 1.00 89.75 292 PRO A O 1
ATOM 2381 N N . ASP A 1 293 ? -7.695 -19.508 13.252 1.00 83.56 293 ASP A N 1
ATOM 2382 C CA . ASP A 1 293 ? -7.729 -19.229 11.810 1.00 83.56 293 ASP A CA 1
ATOM 2383 C C . ASP A 1 293 ? -9.156 -19.251 11.223 1.00 83.56 293 ASP A C 1
ATOM 2385 O O . ASP A 1 293 ? -9.354 -19.132 10.014 1.00 83.56 293 ASP A O 1
ATOM 2389 N N . ASN A 1 294 ? -10.179 -19.388 12.070 1.00 77.62 294 ASN A N 1
ATOM 2390 C CA . ASN A 1 294 ? -11.557 -19.523 11.626 1.00 77.62 294 ASN A CA 1
ATOM 2391 C C . ASN A 1 294 ? -12.121 -18.218 11.044 1.00 77.62 294 ASN A C 1
ATOM 2393 O O . ASN A 1 294 ? -11.920 -17.124 11.574 1.00 77.62 294 ASN A O 1
ATOM 2397 N N . THR A 1 295 ? -12.914 -18.339 9.976 1.00 67.88 295 THR A N 1
ATOM 2398 C CA . THR A 1 295 ? -13.641 -17.199 9.409 1.00 67.88 295 THR A CA 1
ATOM 2399 C C . THR A 1 295 ? -14.611 -16.636 10.434 1.00 67.88 295 THR A C 1
ATOM 2401 O O . THR A 1 295 ? -15.569 -17.294 10.847 1.00 67.88 295 THR A O 1
ATOM 2404 N N . GLN A 1 296 ? -14.364 -15.393 10.825 1.00 67.44 296 GLN A N 1
ATOM 2405 C CA . GLN A 1 296 ? -15.184 -14.663 11.769 1.00 67.44 296 GLN A CA 1
ATOM 2406 C C . GLN A 1 296 ? -15.985 -13.607 10.998 1.00 67.44 296 GLN A C 1
ATOM 2408 O O . GLN A 1 296 ? -15.419 -12.903 10.167 1.00 67.44 296 GLN A O 1
ATOM 2413 N N . TYR A 1 297 ? -17.292 -13.500 11.283 1.00 78.94 297 TYR A N 1
ATOM 2414 C CA . TYR A 1 297 ? -18.242 -12.518 10.708 1.00 78.94 297 TYR A CA 1
ATOM 2415 C C . TYR A 1 297 ? -18.972 -12.877 9.403 1.00 78.94 297 TYR A C 1
ATOM 2417 O O . TYR A 1 297 ? -19.485 -11.988 8.730 1.00 78.94 297 TYR A O 1
ATOM 2425 N N . SER A 1 298 ? -19.140 -14.166 9.106 1.00 73.00 298 SER A N 1
ATOM 2426 C CA . SER A 1 298 ? -19.962 -14.656 7.982 1.00 73.00 298 SER A CA 1
ATOM 2427 C C . SER A 1 298 ? -21.477 -14.706 8.275 1.00 73.00 298 SER A C 1
ATOM 2429 O O . SER A 1 298 ? -22.208 -15.443 7.625 1.00 73.00 298 SER A O 1
ATOM 2431 N N . ASP A 1 299 ? -21.962 -13.967 9.278 1.00 78.31 299 ASP A N 1
ATOM 2432 C CA . ASP A 1 299 ? -23.344 -14.024 9.784 1.00 78.31 299 ASP A CA 1
ATOM 2433 C C . ASP A 1 299 ? -24.261 -12.919 9.228 1.00 78.31 299 ASP A C 1
ATOM 2435 O O . ASP A 1 299 ? -25.372 -12.714 9.724 1.00 78.31 299 ASP A O 1
ATOM 2439 N N . ALA A 1 300 ? -23.798 -12.174 8.221 1.00 73.25 300 ALA A N 1
ATOM 2440 C CA . ALA A 1 300 ? -24.576 -11.113 7.596 1.00 73.25 300 ALA A CA 1
ATOM 2441 C C . ALA A 1 300 ? -25.880 -11.674 7.004 1.00 73.25 300 ALA A C 1
ATOM 2443 O O . ALA A 1 300 ? -25.873 -12.578 6.171 1.00 73.25 300 ALA A O 1
ATOM 2444 N N . SER A 1 301 ? -27.015 -11.133 7.444 1.00 73.38 301 SER A N 1
ATOM 2445 C CA . SER A 1 301 ? -28.333 -11.505 6.933 1.00 73.38 301 SER A CA 1
ATOM 2446 C C . SER A 1 301 ? -29.311 -10.335 7.065 1.00 73.38 301 SER A C 1
ATOM 2448 O O . SER A 1 301 ? -29.131 -9.504 7.956 1.00 73.38 301 SER A O 1
ATOM 2450 N N . PRO A 1 302 ? -30.395 -10.286 6.265 1.00 70.81 302 PRO A N 1
ATOM 2451 C CA . PRO A 1 302 ? -31.397 -9.217 6.350 1.00 70.81 302 PRO A CA 1
ATOM 2452 C C . PRO A 1 302 ? -32.102 -9.102 7.712 1.00 70.81 302 PRO A C 1
ATOM 2454 O O . PRO A 1 302 ? -32.725 -8.087 8.001 1.00 70.81 302 PRO A O 1
ATOM 2457 N N . LYS A 1 303 ? -32.041 -10.153 8.543 1.00 72.12 303 LYS A N 1
ATOM 2458 C CA . LYS A 1 303 ? -32.653 -10.194 9.881 1.00 72.12 303 LYS A CA 1
ATOM 2459 C C . LYS A 1 303 ? -31.707 -9.720 10.987 1.00 72.12 303 LYS A C 1
ATOM 2461 O O . LYS A 1 303 ? -32.141 -9.547 12.123 1.00 72.12 303 LYS A O 1
ATOM 2466 N N . ARG A 1 304 ? -30.419 -9.550 10.683 1.00 79.56 304 ARG A N 1
ATOM 2467 C CA . ARG A 1 304 ? -29.395 -9.128 11.638 1.00 79.56 304 ARG A CA 1
ATOM 2468 C C . ARG A 1 304 ? -29.233 -7.609 11.570 1.00 79.56 304 ARG A C 1
ATOM 2470 O O . ARG A 1 304 ? -29.172 -7.045 10.486 1.00 79.56 304 ARG A O 1
ATOM 2477 N N . CYS A 1 305 ? -29.130 -6.963 12.730 1.00 78.88 305 CYS A N 1
ATOM 2478 C CA . CYS A 1 305 ? -28.772 -5.551 12.841 1.00 78.88 305 CYS A CA 1
ATOM 2479 C C . CYS A 1 305 ? -27.674 -5.389 13.897 1.00 78.88 305 CYS A C 1
ATOM 2481 O O . CYS A 1 305 ? -27.961 -5.177 15.071 1.00 78.88 305 CYS A O 1
ATOM 2483 N N . ARG A 1 306 ? -26.414 -5.511 13.476 1.00 83.81 306 ARG A N 1
ATOM 2484 C CA . ARG A 1 306 ? -25.232 -5.304 14.309 1.00 83.81 306 ARG A CA 1
ATOM 2485 C C . ARG A 1 306 ? -24.839 -3.833 14.317 1.00 83.81 306 ARG A C 1
ATOM 2487 O O . ARG A 1 306 ? -24.479 -3.255 13.289 1.00 83.81 306 ARG A O 1
ATOM 2494 N N . THR A 1 307 ? -24.829 -3.259 15.506 1.00 80.69 307 THR A N 1
ATOM 2495 C CA . THR A 1 307 ? -24.409 -1.885 15.770 1.00 80.69 307 THR A CA 1
ATOM 2496 C C . THR A 1 307 ? -22.970 -1.840 16.278 1.00 80.69 307 THR A C 1
ATOM 2498 O O . THR A 1 307 ? -22.552 -2.653 17.105 1.00 80.69 307 THR A O 1
ATOM 2501 N N . CYS A 1 308 ? -22.191 -0.879 15.785 1.00 87.31 308 CYS A N 1
ATOM 2502 C CA . CYS A 1 308 ? -20.782 -0.740 16.132 1.00 87.31 308 CYS A CA 1
ATOM 2503 C C . CYS A 1 308 ? -20.431 0.685 16.531 1.00 87.31 308 CYS A C 1
ATOM 2505 O O . CYS A 1 308 ? -20.664 1.617 15.769 1.00 87.31 308 CYS A O 1
ATOM 2507 N N . ALA A 1 309 ? -19.817 0.842 17.700 1.00 87.25 309 ALA A N 1
ATOM 2508 C CA . ALA A 1 309 ? -19.147 2.071 18.098 1.00 87.25 309 ALA A CA 1
ATOM 2509 C C . ALA A 1 309 ? -17.643 1.936 17.843 1.00 87.25 309 ALA A C 1
ATOM 2511 O O . ALA A 1 309 ? -17.013 1.000 18.340 1.00 87.25 309 ALA A O 1
ATOM 2512 N N . VAL A 1 310 ? -17.058 2.879 17.106 1.00 91.88 310 VAL A N 1
ATOM 2513 C CA . VAL A 1 310 ? -15.610 3.003 16.900 1.00 91.88 310 VAL A CA 1
ATOM 2514 C C . VAL A 1 310 ? -15.108 4.207 17.689 1.00 91.88 310 VAL A C 1
ATOM 2516 O O . VAL A 1 310 ? -15.575 5.327 17.487 1.00 91.88 310 VAL A O 1
ATOM 2519 N N . ILE A 1 311 ? -14.166 3.980 18.603 1.00 92.56 311 ILE A N 1
ATOM 2520 C CA . ILE A 1 311 ? -13.715 4.976 19.576 1.00 92.56 311 ILE A CA 1
ATOM 2521 C C . ILE A 1 311 ? -12.248 5.288 19.314 1.00 92.56 311 ILE A C 1
ATOM 2523 O O . ILE A 1 311 ? -11.361 4.468 19.573 1.00 92.56 311 ILE A O 1
ATOM 2527 N N . GLY A 1 312 ? -12.015 6.488 18.791 1.00 82.00 312 GLY A N 1
ATOM 2528 C CA . GLY A 1 312 ? -10.704 7.096 18.671 1.00 82.00 312 GLY A CA 1
ATOM 2529 C C . GLY A 1 312 ? -10.190 7.620 20.012 1.00 82.00 312 GLY A C 1
ATOM 2530 O O . GLY A 1 312 ? -10.831 7.498 21.054 1.00 82.00 312 GLY A O 1
ATOM 2531 N N . ASN A 1 313 ? -9.000 8.214 19.987 1.00 82.75 313 ASN A N 1
ATOM 2532 C CA . ASN A 1 313 ? -8.312 8.657 21.200 1.00 82.75 313 ASN A CA 1
ATOM 2533 C C . ASN A 1 313 ? -8.354 10.174 21.418 1.00 82.75 313 ASN A C 1
ATOM 2535 O O . ASN A 1 313 ? -7.666 10.657 22.312 1.00 82.75 313 ASN A O 1
ATOM 2539 N N . SER A 1 314 ? -9.130 10.928 20.631 1.00 76.19 314 SER A N 1
ATOM 2540 C CA . SER A 1 314 ? -9.167 12.392 20.712 1.00 76.19 314 SER A CA 1
ATOM 2541 C C . SER A 1 314 ? -9.625 12.899 22.078 1.00 76.19 314 SER A C 1
ATOM 2543 O O . SER A 1 314 ? -10.537 12.358 22.703 1.00 76.19 314 SER A O 1
ATOM 2545 N N . GLY A 1 315 ? -9.010 13.999 22.510 1.00 71.81 315 GLY A N 1
ATOM 2546 C CA . GLY A 1 315 ? -9.378 14.769 23.688 1.00 71.81 315 GLY A CA 1
ATOM 2547 C C . GLY A 1 315 ? -10.798 15.325 23.667 1.00 71.81 315 GLY A C 1
ATOM 2548 O O . GLY A 1 315 ? -11.321 15.635 24.734 1.00 71.81 315 GLY A O 1
ATOM 2549 N N . ASN A 1 316 ? -11.450 15.373 22.500 1.00 69.38 316 ASN A N 1
ATOM 2550 C CA . ASN A 1 316 ? -12.848 15.794 22.382 1.00 69.38 316 ASN A CA 1
ATOM 2551 C C . ASN A 1 316 ? -13.843 14.881 23.127 1.00 69.38 316 ASN A C 1
ATOM 2553 O O . ASN A 1 316 ? -14.994 15.263 23.315 1.00 69.38 316 ASN A O 1
ATOM 2557 N N . LEU A 1 317 ? -13.393 13.716 23.608 1.00 70.31 317 LEU A N 1
ATOM 2558 C CA . LEU A 1 317 ? -14.173 12.853 24.490 1.00 70.31 317 LEU A CA 1
ATOM 2559 C C . LEU A 1 317 ? -14.254 13.364 25.933 1.00 70.31 317 LEU A C 1
ATOM 2561 O O . LEU A 1 317 ? -15.202 13.005 26.627 1.00 70.31 317 LEU A O 1
ATOM 2565 N N . LYS A 1 318 ? -13.306 14.187 26.406 1.00 72.44 318 LYS A N 1
ATOM 2566 C CA . LYS A 1 318 ? -13.301 14.668 27.799 1.00 72.44 318 LYS A CA 1
ATOM 2567 C C . LYS A 1 318 ? -14.571 15.474 28.096 1.00 72.44 318 LYS A C 1
ATOM 2569 O O . LYS A 1 318 ? -14.824 16.490 27.458 1.00 72.44 318 LYS A O 1
ATOM 2574 N N . GLY A 1 319 ? -15.339 15.044 29.094 1.00 67.50 319 GLY A N 1
ATOM 2575 C CA . GLY A 1 319 ? -16.590 15.680 29.509 1.00 67.50 319 GLY A CA 1
ATOM 2576 C C . GLY A 1 319 ? -17.781 15.436 28.575 1.00 67.50 319 GLY A C 1
ATOM 2577 O O . GLY A 1 319 ? -18.839 16.025 28.800 1.00 67.50 319 GLY A O 1
ATOM 2578 N N . SER A 1 320 ? -17.635 14.585 27.555 1.00 66.06 320 SER A N 1
ATOM 2579 C CA . SER A 1 320 ? -18.696 14.277 26.585 1.00 66.06 320 SER A CA 1
ATOM 2580 C C . SER A 1 320 ? -19.842 13.448 27.166 1.00 66.06 320 SER A C 1
ATOM 2582 O O . SER A 1 320 ? -20.965 13.513 26.673 1.00 66.06 320 SER A O 1
ATOM 2584 N N . ARG A 1 321 ? -19.571 12.660 28.215 1.00 75.19 321 ARG A N 1
ATOM 2585 C CA . ARG A 1 321 ? -20.515 11.723 28.843 1.00 75.19 321 ARG A CA 1
ATOM 2586 C C . ARG A 1 321 ? -21.109 10.674 27.887 1.00 75.19 321 ARG A C 1
ATOM 2588 O O . ARG A 1 321 ? -22.153 10.086 28.184 1.00 75.19 321 ARG A O 1
ATOM 2595 N N . TYR A 1 322 ? -20.440 10.397 26.764 1.00 76.19 322 TYR A N 1
ATOM 2596 C CA . TYR A 1 322 ? -20.895 9.421 25.768 1.00 76.19 322 TYR A CA 1
ATOM 2597 C C . TYR A 1 322 ? -20.801 7.965 26.229 1.00 76.19 322 TYR A C 1
ATOM 2599 O O . TYR A 1 322 ? -21.267 7.080 25.517 1.00 76.19 322 TYR A O 1
ATOM 2607 N N . GLY A 1 323 ? -20.237 7.676 27.402 1.00 72.69 323 GLY A N 1
ATOM 2608 C CA . GLY A 1 323 ? -19.904 6.311 27.792 1.00 72.69 323 GLY A CA 1
ATOM 2609 C C . GLY A 1 323 ? -21.085 5.346 27.812 1.00 72.69 323 GLY A C 1
ATOM 2610 O O . GLY A 1 323 ? -20.970 4.227 27.316 1.00 72.69 323 GLY A O 1
ATOM 2611 N N . HIS A 1 324 ? -22.242 5.800 28.294 1.00 75.12 324 HIS A N 1
ATOM 2612 C CA . HIS A 1 324 ? -23.471 5.007 28.265 1.00 75.12 324 HIS A CA 1
ATOM 2613 C C . HIS A 1 324 ? -23.940 4.722 26.828 1.00 75.12 324 HIS A C 1
ATOM 2615 O O . HIS A 1 324 ? -24.298 3.592 26.518 1.00 75.12 324 HIS A O 1
ATOM 2621 N N . LEU A 1 325 ? -23.878 5.718 25.937 1.00 67.06 325 LEU A N 1
ATOM 2622 C CA . LEU A 1 325 ? -24.245 5.587 24.526 1.00 67.06 325 LEU A CA 1
ATOM 2623 C C . LEU A 1 325 ? -23.294 4.644 23.776 1.00 67.06 325 LEU A C 1
ATOM 2625 O O . LEU A 1 325 ? -23.727 3.837 22.955 1.00 67.06 325 LEU A O 1
ATOM 2629 N N . ILE A 1 326 ? -21.998 4.716 24.077 1.00 72.81 326 ILE A N 1
ATOM 2630 C CA . ILE A 1 326 ? -20.981 3.824 23.514 1.00 72.81 326 ILE A CA 1
ATOM 2631 C C . ILE A 1 326 ? -21.279 2.370 23.904 1.00 72.81 326 ILE A C 1
ATOM 2633 O O . ILE A 1 326 ? -21.313 1.500 23.034 1.00 72.81 326 ILE A O 1
ATOM 2637 N N . ASP A 1 327 ? -21.553 2.110 25.184 1.00 84.00 327 ASP A N 1
ATOM 2638 C CA . ASP A 1 327 ? -21.734 0.753 25.712 1.00 84.00 327 ASP A CA 1
ATOM 2639 C C . ASP A 1 327 ? -23.029 0.061 25.230 1.00 84.00 327 ASP A C 1
ATOM 2641 O O . ASP A 1 327 ? -23.112 -1.170 25.296 1.00 84.00 327 ASP A O 1
ATOM 2645 N N . LEU A 1 328 ? -23.998 0.814 24.684 1.00 80.56 328 LEU A N 1
ATOM 2646 C CA . LEU A 1 328 ? -25.219 0.276 24.061 1.00 80.56 328 LEU A CA 1
ATOM 2647 C C . LEU A 1 328 ? -24.961 -0.495 22.758 1.00 80.56 328 LEU A C 1
ATOM 2649 O O . LEU A 1 328 ? -25.777 -1.334 22.387 1.00 80.56 328 LEU A O 1
ATOM 2653 N N . HIS A 1 329 ? -23.858 -0.224 22.057 1.00 83.38 329 HIS A N 1
ATOM 2654 C CA . HIS A 1 329 ? -23.579 -0.853 20.764 1.00 83.38 329 HIS A CA 1
ATOM 2655 C C . HIS A 1 329 ? -23.186 -2.319 20.939 1.00 83.38 329 HIS A C 1
ATOM 2657 O O . HIS A 1 329 ? -22.480 -2.657 21.894 1.00 83.38 329 HIS A O 1
ATOM 2663 N N . ASP A 1 330 ? -23.566 -3.191 20.002 1.00 82.69 330 ASP A N 1
ATOM 2664 C CA . ASP A 1 330 ? -23.219 -4.618 20.037 1.00 82.69 330 ASP A CA 1
ATOM 2665 C C . ASP A 1 330 ? -21.706 -4.793 20.104 1.00 82.69 330 ASP A C 1
ATOM 2667 O O . ASP A 1 330 ? -21.188 -5.426 21.035 1.00 82.69 330 ASP A O 1
ATOM 2671 N N . PHE A 1 331 ? -20.996 -4.158 19.165 1.00 92.25 331 PHE A N 1
ATOM 2672 C CA . PHE A 1 331 ? -19.542 -4.085 19.151 1.00 92.25 331 PHE A CA 1
ATOM 2673 C C . PHE A 1 331 ? -19.054 -2.692 19.538 1.00 92.25 331 PHE A C 1
ATOM 2675 O O . PHE A 1 331 ? -19.498 -1.664 19.040 1.00 92.25 331 PHE A O 1
ATOM 2682 N N . VAL A 1 332 ? -18.053 -2.687 20.406 1.00 95.19 332 VAL A N 1
ATOM 2683 C CA . VAL A 1 332 ? -17.302 -1.502 20.812 1.00 95.19 332 VAL A CA 1
ATOM 2684 C C . VAL A 1 332 ? -15.844 -1.734 20.428 1.00 95.19 332 VAL A C 1
ATOM 2686 O O . VAL A 1 332 ? -15.191 -2.626 20.990 1.00 95.19 332 VAL A O 1
ATOM 2689 N N . ILE A 1 333 ? -15.377 -0.998 19.420 1.00 94.38 333 ILE A N 1
ATOM 2690 C CA . ILE A 1 333 ? -14.065 -1.119 18.780 1.00 94.38 333 ILE A CA 1
ATOM 2691 C C . ILE A 1 333 ? -13.191 0.041 19.254 1.00 94.38 333 ILE A C 1
ATOM 2693 O O . ILE A 1 333 ? -13.507 1.207 19.032 1.00 94.38 333 ILE A O 1
ATOM 2697 N N . ARG A 1 334 ? -12.078 -0.276 19.916 1.00 94.56 334 ARG A N 1
ATOM 2698 C CA . ARG A 1 334 ? -11.116 0.713 20.425 1.00 94.56 334 ARG A CA 1
ATOM 2699 C C . ARG A 1 334 ? -9.777 0.569 19.725 1.00 94.56 334 ARG A C 1
ATOM 2701 O O . ARG A 1 334 ? -9.454 -0.504 19.218 1.00 94.56 334 ARG A O 1
ATOM 2708 N N . ILE A 1 335 ? -8.976 1.627 19.746 1.00 87.38 335 ILE A N 1
ATOM 2709 C CA . ILE A 1 335 ? -7.673 1.648 19.081 1.00 87.38 335 ILE A CA 1
ATOM 2710 C C . ILE A 1 335 ? -6.549 2.025 20.051 1.00 87.38 335 ILE A C 1
ATOM 2712 O O . ILE A 1 335 ? -6.692 2.898 20.911 1.00 87.38 335 ILE A O 1
ATOM 2716 N N . ASN A 1 336 ? -5.392 1.402 19.866 1.00 87.38 336 ASN A N 1
ATOM 2717 C CA . ASN A 1 336 ? -4.138 1.732 20.534 1.00 87.38 336 ASN A CA 1
ATOM 2718 C C . ASN A 1 336 ? -4.257 1.675 22.077 1.00 87.38 336 ASN A C 1
ATOM 2720 O O . ASN A 1 336 ? -4.891 0.783 22.651 1.00 87.38 336 ASN A O 1
ATOM 2724 N N . MET A 1 337 ? -3.625 2.631 22.767 1.00 85.50 337 MET A N 1
ATOM 2725 C CA . MET A 1 337 ? -3.475 2.651 24.226 1.00 85.50 337 MET A CA 1
ATOM 2726 C C . MET A 1 337 ? -4.624 3.346 24.976 1.00 85.50 337 MET A C 1
ATOM 2728 O O . MET A 1 337 ? -4.504 3.532 26.182 1.00 85.50 337 MET A O 1
ATOM 2732 N N . GLY A 1 338 ? -5.732 3.702 24.312 1.00 85.25 338 GLY A N 1
ATOM 2733 C CA . GLY A 1 338 ? -6.860 4.402 24.941 1.00 85.25 338 GLY A CA 1
ATOM 2734 C C . GLY A 1 338 ? -7.404 3.667 26.179 1.00 85.25 338 GLY A C 1
ATOM 2735 O O . GLY A 1 338 ? -7.948 2.560 26.036 1.00 85.25 338 GLY A O 1
ATOM 2736 N N . PRO A 1 339 ? -7.255 4.205 27.405 1.00 91.25 339 PRO A N 1
ATOM 2737 C CA . PRO A 1 339 ? -7.753 3.566 28.615 1.00 91.25 339 PRO A CA 1
ATOM 2738 C C . PRO A 1 339 ? -9.258 3.799 28.773 1.00 91.25 339 PRO A C 1
ATOM 2740 O O . PRO A 1 339 ? -9.766 4.868 28.447 1.00 91.25 339 PRO A O 1
ATOM 2743 N N . THR A 1 340 ? -9.973 2.808 29.300 1.00 92.00 340 THR A N 1
ATOM 2744 C CA . THR A 1 340 ? -11.369 2.975 29.746 1.00 92.00 340 THR A CA 1
ATOM 2745 C C . THR A 1 340 ? -11.438 3.282 31.235 1.00 92.00 340 THR A C 1
ATOM 2747 O O . THR A 1 340 ? -12.229 4.121 31.650 1.00 92.00 340 THR A O 1
ATOM 2750 N N . LYS A 1 341 ? -10.568 2.646 32.032 1.00 92.44 341 LYS A N 1
ATOM 2751 C CA . LYS A 1 341 ? -10.537 2.798 33.487 1.00 92.44 341 LYS A CA 1
ATOM 2752 C C . LYS A 1 341 ? -10.271 4.249 33.894 1.00 92.44 341 LYS A C 1
ATOM 2754 O O . LYS A 1 341 ? -9.222 4.792 33.548 1.00 92.44 341 LYS A O 1
ATOM 2759 N N . GLY A 1 342 ? -11.188 4.836 34.656 1.00 91.88 342 GLY A N 1
ATOM 2760 C CA . GLY A 1 342 ? -11.153 6.238 35.080 1.00 91.88 342 GLY A CA 1
ATOM 2761 C C . GLY A 1 342 ? -11.726 7.234 34.063 1.00 91.88 342 GLY A C 1
ATOM 2762 O O . GLY A 1 342 ? -11.728 8.429 34.342 1.00 91.88 342 GLY A O 1
ATOM 2763 N N . TYR A 1 343 ? -12.205 6.762 32.908 1.00 89.81 343 TYR A N 1
ATOM 2764 C CA . TYR A 1 343 ? -12.795 7.571 31.835 1.00 89.81 343 TYR A CA 1
ATOM 2765 C C . TYR A 1 343 ? -14.168 7.037 31.392 1.00 89.81 343 TYR A C 1
ATOM 2767 O O . TYR A 1 343 ? -14.718 7.500 30.395 1.00 89.81 343 TYR A O 1
ATOM 2775 N N . GLU A 1 344 ? -14.740 6.066 32.109 1.00 89.75 344 GLU A N 1
ATOM 2776 C CA . GLU A 1 344 ? -15.913 5.286 31.698 1.00 89.75 344 GLU A CA 1
ATOM 2777 C C . GLU A 1 344 ? -17.134 6.160 31.413 1.00 89.75 344 GLU A C 1
ATOM 2779 O O . GLU A 1 344 ? -17.887 5.865 30.492 1.00 89.75 344 GLU A O 1
ATOM 2784 N N . THR A 1 345 ? -17.305 7.259 32.150 1.00 82.12 345 THR A N 1
ATOM 2785 C CA . THR A 1 345 ? -18.385 8.228 31.918 1.00 82.12 345 THR A CA 1
ATOM 2786 C C . THR A 1 345 ? -18.355 8.781 30.495 1.00 82.12 345 THR A C 1
ATOM 2788 O O . THR A 1 345 ? -19.401 8.923 29.868 1.00 82.12 345 THR A O 1
ATOM 2791 N N . ASP A 1 346 ? -17.165 9.064 29.971 1.00 68.94 346 ASP A N 1
ATOM 2792 C CA . ASP A 1 346 ? -16.968 9.693 28.667 1.00 68.94 346 ASP A CA 1
ATOM 2793 C C . ASP A 1 346 ? -16.787 8.664 27.553 1.00 68.94 346 ASP A C 1
ATOM 2795 O O . ASP A 1 346 ? -17.352 8.814 26.474 1.00 68.94 346 ASP A O 1
ATOM 2799 N N . VAL A 1 347 ? -16.009 7.608 27.807 1.00 83.25 347 VAL A N 1
ATOM 2800 C CA . VAL A 1 347 ? -15.580 6.673 26.756 1.00 83.25 347 VAL A CA 1
ATOM 2801 C C . VAL A 1 347 ? -16.224 5.299 26.853 1.00 83.25 347 VAL A C 1
ATOM 2803 O O . VAL A 1 347 ? -16.002 4.481 25.963 1.00 83.25 347 VAL A O 1
ATOM 2806 N N . GLY A 1 348 ? -17.001 5.023 27.898 1.00 88.38 348 GLY A N 1
ATOM 2807 C CA . GLY A 1 348 ? -17.641 3.732 28.137 1.00 88.38 348 GLY A CA 1
ATOM 2808 C C . GLY A 1 348 ? -16.696 2.706 28.762 1.00 88.38 348 GLY A C 1
ATOM 2809 O O . GLY A 1 348 ? -15.473 2.871 28.790 1.00 88.38 348 GLY A O 1
ATOM 2810 N N . SER A 1 349 ? -17.276 1.622 29.262 1.00 94.75 349 SER A N 1
ATOM 2811 C CA . SER A 1 349 ? -16.579 0.514 29.918 1.00 94.75 349 SER A CA 1
ATOM 2812 C C . SER A 1 349 ? -16.422 -0.710 29.006 1.00 94.75 349 SER A C 1
ATOM 2814 O O . SER A 1 349 ? -15.453 -1.467 29.132 1.00 94.75 349 SER A O 1
ATOM 2816 N N . LYS A 1 350 ? -17.327 -0.890 28.035 1.00 93.81 350 LYS A N 1
ATOM 2817 C CA . LYS A 1 350 ? -17.361 -2.042 27.128 1.00 93.81 350 LYS A CA 1
ATOM 2818 C C . LYS A 1 350 ? -16.213 -1.965 26.124 1.00 93.81 350 LYS A C 1
ATOM 2820 O O . LYS A 1 350 ? -15.868 -0.902 25.608 1.00 93.81 350 LYS A O 1
ATOM 2825 N N . THR A 1 351 ? -15.580 -3.102 25.837 1.00 95.50 351 THR A N 1
ATOM 2826 C CA . THR A 1 351 ? -14.616 -3.248 24.733 1.00 95.50 351 THR A CA 1
ATOM 2827 C C . THR A 1 351 ? -14.740 -4.648 24.149 1.00 95.50 351 THR A C 1
ATOM 2829 O O . THR A 1 351 ? -14.426 -5.634 24.815 1.00 95.50 351 THR A O 1
ATOM 2832 N N . THR A 1 352 ? -15.176 -4.734 22.897 1.00 95.94 352 THR A N 1
ATOM 2833 C CA . THR A 1 352 ? -15.288 -6.013 22.175 1.00 95.94 352 THR A CA 1
ATOM 2834 C C . THR A 1 352 ? -14.052 -6.300 21.341 1.00 95.94 352 THR A C 1
ATOM 2836 O O . THR A 1 352 ? -13.587 -7.432 21.335 1.00 95.94 352 THR A O 1
ATOM 2839 N N . HIS A 1 353 ? -13.482 -5.268 20.718 1.00 96.94 353 HIS A N 1
ATOM 2840 C CA . HIS A 1 353 ? -12.310 -5.359 19.859 1.00 96.94 353 HIS A CA 1
ATOM 2841 C C . HIS A 1 353 ? -11.345 -4.244 20.220 1.00 96.94 353 HIS A C 1
ATOM 2843 O O . HIS A 1 353 ? -11.766 -3.108 20.462 1.00 96.94 353 HIS A O 1
ATOM 2849 N N . ARG A 1 354 ? -10.050 -4.548 20.229 1.00 95.81 354 ARG A N 1
ATOM 2850 C CA . ARG A 1 354 ? -9.010 -3.537 20.352 1.00 95.81 354 ARG A CA 1
ATOM 2851 C C . ARG A 1 354 ? -7.953 -3.720 19.278 1.00 95.81 354 ARG A C 1
ATOM 2853 O O . ARG A 1 354 ? -7.234 -4.715 19.284 1.00 95.81 354 ARG A O 1
ATOM 2860 N N . PHE A 1 355 ? -7.862 -2.734 18.396 1.00 95.81 355 PHE A N 1
ATOM 2861 C CA . PHE A 1 355 ? -6.859 -2.674 17.345 1.00 95.81 355 PHE A CA 1
ATOM 2862 C C . PHE A 1 355 ? -5.552 -2.147 17.923 1.00 95.81 355 PHE A C 1
ATOM 2864 O O . PHE A 1 355 ? -5.538 -1.094 18.564 1.00 95.81 355 PHE A O 1
ATOM 2871 N N . ILE A 1 356 ? -4.463 -2.877 17.707 1.00 93.19 356 ILE A N 1
ATOM 2872 C CA . ILE A 1 356 ? -3.130 -2.514 18.186 1.00 93.19 356 ILE A CA 1
ATOM 2873 C C . ILE A 1 356 ? -2.065 -2.819 17.136 1.00 93.19 356 ILE A C 1
ATOM 2875 O O . ILE A 1 356 ? -2.220 -3.701 16.298 1.00 93.19 356 ILE A O 1
ATOM 2879 N N . TYR A 1 357 ? -0.931 -2.150 17.269 1.00 91.75 357 TYR A N 1
ATOM 2880 C CA . TYR A 1 357 ? 0.347 -2.531 16.675 1.00 91.75 357 TYR A CA 1
ATOM 2881 C C . TYR A 1 357 ? 1.411 -2.539 17.796 1.00 91.75 357 TYR A C 1
ATOM 2883 O O . TYR A 1 357 ? 1.141 -1.975 18.867 1.00 91.75 357 TYR A O 1
ATOM 2891 N N . PRO A 1 358 ? 2.578 -3.193 17.628 1.00 90.88 358 PRO A N 1
ATOM 2892 C CA . PRO A 1 358 ? 3.538 -3.435 18.721 1.00 90.88 358 PRO A CA 1
ATOM 2893 C C . PRO A 1 358 ? 3.882 -2.185 19.545 1.00 90.88 358 PRO A C 1
ATOM 2895 O O . PRO A 1 358 ? 3.939 -2.185 20.775 1.00 90.88 358 PRO A O 1
ATOM 2898 N N . GLU A 1 359 ? 4.048 -1.077 18.839 1.00 87.88 359 GLU A N 1
ATOM 2899 C CA . GLU A 1 359 ? 4.417 0.246 19.321 1.00 87.88 359 GLU A CA 1
ATOM 2900 C C . GLU A 1 359 ? 3.330 0.992 20.109 1.00 87.88 359 GLU A C 1
ATOM 2902 O O . GLU A 1 359 ? 3.613 2.062 20.663 1.00 87.88 359 GLU A O 1
ATOM 2907 N N . SER A 1 360 ? 2.103 0.471 20.118 1.00 86.94 360 SER A N 1
ATOM 2908 C CA . SER A 1 360 ? 0.948 0.995 20.853 1.00 86.94 360 SER A CA 1
ATOM 2909 C C . SER A 1 360 ? 0.180 -0.116 21.582 1.00 86.94 360 SER A C 1
ATOM 2911 O O . SER A 1 360 ? -1.023 0.019 21.835 1.00 86.94 360 SER A O 1
ATOM 2913 N N . ALA A 1 361 ? 0.844 -1.240 21.851 1.00 89.25 361 ALA A N 1
ATOM 2914 C CA . ALA A 1 361 ? 0.236 -2.407 22.462 1.00 89.25 361 ALA A CA 1
ATOM 2915 C C . ALA A 1 361 ? -0.122 -2.163 23.933 1.00 89.25 361 ALA A C 1
ATOM 2917 O O . ALA A 1 361 ? 0.631 -1.549 24.691 1.00 89.25 361 ALA A O 1
ATOM 2918 N N . THR A 1 362 ? -1.261 -2.705 24.351 1.00 91.75 362 THR A N 1
ATOM 2919 C CA . THR A 1 362 ? -1.740 -2.661 25.734 1.00 91.75 362 THR A CA 1
ATOM 2920 C C . THR A 1 362 ? -2.450 -3.962 26.080 1.00 91.75 362 THR A C 1
ATOM 2922 O O . THR A 1 362 ? -2.901 -4.683 25.189 1.00 91.75 362 THR A O 1
ATOM 2925 N N . ASP A 1 363 ? -2.521 -4.268 27.370 1.00 93.88 363 ASP A N 1
ATOM 2926 C CA . ASP A 1 363 ? -3.197 -5.461 27.868 1.00 93.88 363 ASP A CA 1
ATOM 2927 C C . ASP A 1 363 ? -4.710 -5.346 27.643 1.00 93.88 363 ASP A C 1
ATOM 2929 O O . ASP A 1 363 ? -5.297 -4.270 27.786 1.00 93.88 363 ASP A O 1
ATOM 2933 N N . VAL A 1 364 ? -5.353 -6.460 27.295 1.00 93.12 364 VAL A N 1
ATOM 2934 C CA . VAL A 1 364 ? -6.796 -6.516 27.038 1.00 93.12 364 VAL A CA 1
ATOM 2935 C C . VAL A 1 364 ? -7.481 -7.562 27.910 1.00 93.12 364 VAL A C 1
ATOM 2937 O O . VAL A 1 364 ? -6.879 -8.541 28.356 1.00 93.12 364 VAL A O 1
ATOM 2940 N N . GLY A 1 365 ? -8.766 -7.336 28.185 1.00 91.06 365 GLY A N 1
ATOM 2941 C CA . GLY A 1 365 ? -9.582 -8.243 28.987 1.00 91.06 365 GLY A CA 1
ATOM 2942 C C . GLY A 1 365 ? -9.821 -9.588 28.298 1.00 91.06 365 GLY A C 1
ATOM 2943 O O . GLY A 1 365 ? -9.765 -9.702 27.077 1.00 91.06 365 GLY A O 1
ATOM 2944 N N . ASN A 1 366 ? -10.154 -10.616 29.084 1.00 93.31 366 ASN A N 1
ATOM 2945 C CA . ASN A 1 366 ? -10.368 -11.980 28.581 1.00 93.31 366 ASN A CA 1
ATOM 2946 C C . ASN A 1 366 ? -11.555 -12.103 27.597 1.00 93.31 366 ASN A C 1
ATOM 2948 O O . ASN A 1 366 ? -11.630 -13.050 26.812 1.00 93.31 366 ASN A O 1
ATOM 2952 N N . SER A 1 367 ? -12.499 -11.156 27.646 1.00 93.00 367 SER A N 1
ATOM 2953 C CA . SER A 1 367 ? -13.664 -11.086 26.759 1.00 93.00 367 SER A CA 1
ATOM 2954 C C . SER A 1 367 ? -13.403 -10.328 25.452 1.00 93.00 367 SER A C 1
ATOM 2956 O O . SER A 1 367 ? -14.207 -10.465 24.529 1.00 93.00 367 SER A O 1
ATOM 2958 N N . THR A 1 368 ? -12.296 -9.590 25.352 1.00 95.44 368 THR A N 1
ATOM 2959 C CA . THR A 1 368 ? -11.974 -8.687 24.241 1.00 95.44 368 THR A CA 1
ATOM 2960 C C . THR A 1 368 ? -11.127 -9.384 23.179 1.00 95.44 368 THR A C 1
ATOM 2962 O O . THR A 1 368 ? -10.163 -10.074 23.505 1.00 95.44 368 THR A O 1
ATOM 2965 N N . TYR A 1 369 ? -11.457 -9.156 21.908 1.00 96.25 369 TYR A N 1
ATOM 2966 C CA . TYR A 1 369 ? -10.610 -9.522 20.783 1.00 96.25 369 TYR A CA 1
ATOM 2967 C C . TYR A 1 369 ? -9.448 -8.542 20.634 1.00 96.25 369 TYR A C 1
ATOM 2969 O O . TYR A 1 369 ? -9.654 -7.335 20.488 1.00 96.25 369 TYR A O 1
ATOM 2977 N N . LEU A 1 370 ? -8.224 -9.061 20.666 1.00 96.56 370 LEU A N 1
ATOM 2978 C CA . LEU A 1 370 ? -7.024 -8.323 20.289 1.00 96.56 370 LEU A CA 1
ATOM 2979 C C . LEU A 1 370 ? -6.875 -8.425 18.774 1.00 96.56 370 LEU A C 1
ATOM 2981 O O . LEU A 1 370 ? -6.719 -9.525 18.255 1.00 96.56 370 LEU A O 1
ATOM 2985 N N . VAL A 1 371 ? -6.914 -7.293 18.077 1.00 96.00 371 VAL A N 1
ATOM 2986 C CA . VAL A 1 371 ? -6.760 -7.232 16.620 1.00 96.00 371 VAL A CA 1
ATOM 2987 C C . VAL A 1 371 ? -5.407 -6.603 16.302 1.00 96.00 371 VAL A C 1
ATOM 2989 O O . VAL A 1 371 ? -5.212 -5.404 16.503 1.00 96.00 371 VAL A O 1
ATOM 2992 N N . LEU A 1 372 ? -4.451 -7.403 15.835 1.00 96.00 372 LEU A N 1
ATOM 2993 C CA . LEU A 1 372 ? -3.157 -6.902 15.380 1.00 96.00 372 LEU A CA 1
ATOM 2994 C C . LEU A 1 372 ? -3.323 -6.219 14.017 1.00 96.00 372 LEU A C 1
ATOM 2996 O O . LEU A 1 372 ? -3.875 -6.816 13.096 1.00 96.00 372 LEU A O 1
ATOM 3000 N N . THR A 1 373 ? -2.794 -5.006 13.864 1.00 95.06 373 THR A N 1
ATOM 3001 C CA . THR A 1 373 ? -2.612 -4.332 12.570 1.00 95.06 373 THR A CA 1
ATOM 3002 C C . THR A 1 373 ? -1.141 -4.421 12.145 1.00 95.06 373 THR A C 1
ATOM 3004 O O . THR A 1 373 ? -0.343 -3.594 12.593 1.00 95.06 373 THR A O 1
ATOM 3007 N N . PRO A 1 374 ? -0.752 -5.426 11.338 1.00 92.31 374 PRO A N 1
ATOM 3008 C CA . PRO A 1 374 ? 0.642 -5.651 10.974 1.00 92.31 374 PRO A CA 1
ATOM 3009 C C . PRO A 1 374 ? 1.060 -4.750 9.804 1.00 92.31 374 PRO A C 1
ATOM 3011 O O . PRO A 1 374 ? 0.597 -4.917 8.678 1.00 92.31 374 PRO A O 1
ATOM 3014 N N . PHE A 1 375 ? 1.974 -3.813 10.052 1.00 85.94 375 PHE A N 1
ATOM 3015 C CA . PHE A 1 375 ? 2.552 -2.947 9.017 1.00 85.94 375 PHE A CA 1
ATOM 3016 C C . PHE A 1 375 ? 3.862 -3.510 8.443 1.00 85.94 375 PHE A C 1
ATOM 3018 O O . PHE A 1 375 ? 4.350 -3.033 7.418 1.00 85.94 375 PHE A O 1
ATOM 3025 N N . LYS A 1 376 ? 4.450 -4.507 9.114 1.00 86.81 376 LYS A N 1
ATOM 3026 C CA . LYS A 1 376 ? 5.680 -5.221 8.736 1.00 86.81 376 LYS A CA 1
ATOM 3027 C C . LYS A 1 376 ? 5.665 -6.643 9.309 1.00 86.81 376 LYS A C 1
ATOM 3029 O O . LYS A 1 376 ? 5.011 -6.880 10.321 1.00 86.81 376 LYS A O 1
ATOM 3034 N N . VAL A 1 377 ? 6.420 -7.571 8.710 1.00 87.81 377 VAL A N 1
ATOM 3035 C CA . VAL A 1 377 ? 6.543 -8.972 9.189 1.00 87.81 377 VAL A CA 1
ATOM 3036 C C . VAL A 1 377 ? 6.975 -9.027 10.659 1.00 87.81 377 VAL A C 1
ATOM 3038 O O . VAL A 1 377 ? 6.405 -9.781 11.442 1.00 87.81 377 VAL A O 1
ATOM 3041 N N . LEU A 1 378 ? 7.868 -8.120 11.066 1.00 88.44 378 LEU A N 1
ATOM 3042 C CA . LEU A 1 378 ? 8.314 -7.980 12.454 1.00 88.44 378 LEU A CA 1
ATOM 3043 C C . LEU A 1 378 ? 7.172 -7.737 13.459 1.00 88.44 378 LEU A C 1
ATOM 3045 O O . LEU A 1 378 ? 7.308 -8.081 14.628 1.00 88.44 378 LEU A O 1
ATOM 3049 N N . ASP A 1 379 ? 6.034 -7.179 13.037 1.00 92.31 379 ASP A N 1
ATOM 3050 C CA . ASP A 1 379 ? 4.880 -6.985 13.925 1.00 92.31 379 ASP A CA 1
ATOM 3051 C C . ASP A 1 379 ? 4.184 -8.315 14.250 1.00 92.31 379 ASP A C 1
ATOM 3053 O O . ASP A 1 379 ? 3.678 -8.507 15.357 1.00 92.31 379 ASP A O 1
ATOM 3057 N N . MET A 1 380 ? 4.189 -9.244 13.292 1.00 93.44 380 MET A N 1
ATOM 3058 C CA . MET A 1 380 ? 3.683 -10.605 13.462 1.00 93.44 380 MET A CA 1
ATOM 3059 C C . MET A 1 380 ? 4.645 -11.444 14.308 1.00 93.44 380 MET A C 1
ATOM 3061 O O . MET A 1 380 ? 4.215 -12.110 15.249 1.00 93.44 380 MET A O 1
ATOM 3065 N N . GLU A 1 381 ? 5.951 -11.342 14.045 1.00 92.44 381 GLU A N 1
ATOM 3066 C CA . GLU A 1 381 ? 6.993 -11.955 14.882 1.00 92.44 381 GLU A CA 1
ATOM 3067 C C . GLU A 1 381 ? 6.925 -11.446 16.324 1.00 92.44 381 GLU A C 1
ATOM 3069 O O . GLU A 1 381 ? 7.014 -12.229 17.271 1.00 92.44 381 GLU A O 1
ATOM 3074 N N . TRP A 1 382 ? 6.713 -10.137 16.507 1.00 94.69 382 TRP A N 1
ATOM 3075 C CA . TRP A 1 382 ? 6.500 -9.545 17.823 1.00 94.69 382 TRP A CA 1
ATOM 3076 C C . TRP A 1 382 ? 5.296 -10.168 18.523 1.00 94.69 382 TRP A C 1
ATOM 3078 O O . TRP A 1 382 ? 5.406 -10.496 19.701 1.00 94.69 382 TRP A O 1
ATOM 3088 N N . LEU A 1 383 ? 4.177 -10.386 17.824 1.00 95.81 383 LEU A N 1
ATOM 3089 C CA . LEU A 1 383 ? 3.000 -11.022 18.414 1.00 95.81 383 LEU A CA 1
ATOM 3090 C C . LEU A 1 383 ? 3.306 -12.460 18.859 1.00 95.81 383 LEU A C 1
ATOM 3092 O O . LEU A 1 383 ? 2.982 -12.826 19.987 1.00 95.81 383 LEU A O 1
ATOM 3096 N N . ILE A 1 384 ? 3.995 -13.252 18.029 1.00 94.75 384 ILE A N 1
ATOM 3097 C CA . ILE A 1 384 ? 4.466 -14.596 18.405 1.00 94.75 384 ILE A CA 1
ATOM 3098 C C . ILE A 1 384 ? 5.332 -14.509 19.666 1.00 94.75 384 ILE A C 1
ATOM 3100 O O . ILE A 1 384 ? 5.050 -15.187 20.658 1.00 94.75 384 ILE A O 1
ATOM 3104 N N . SER A 1 385 ? 6.353 -13.647 19.656 1.00 93.94 385 SER A N 1
ATOM 3105 C CA . SER A 1 385 ? 7.266 -13.427 20.782 1.00 93.94 385 SER A CA 1
ATOM 3106 C C . SER A 1 385 ? 6.506 -13.010 22.043 1.00 93.94 385 SER A C 1
ATOM 3108 O O . SER A 1 385 ? 6.747 -13.562 23.112 1.00 93.94 385 SER A O 1
ATOM 3110 N N . ALA A 1 386 ? 5.544 -12.093 21.939 1.00 94.94 386 ALA A N 1
ATOM 3111 C CA . ALA A 1 386 ? 4.807 -11.544 23.074 1.00 94.94 386 ALA A CA 1
ATOM 3112 C C . ALA A 1 386 ? 3.974 -12.592 23.833 1.00 94.94 386 ALA A C 1
ATOM 3114 O O . ALA A 1 386 ? 3.761 -12.440 25.040 1.00 94.94 386 ALA A O 1
ATOM 3115 N N . PHE A 1 387 ? 3.541 -13.658 23.150 1.00 95.25 387 PHE A N 1
ATOM 3116 C CA . PHE A 1 387 ? 2.830 -14.798 23.741 1.00 95.25 387 PHE A CA 1
ATOM 3117 C C . PHE A 1 387 ? 3.725 -16.000 24.067 1.00 95.25 387 PHE A C 1
ATOM 3119 O O . PHE A 1 387 ? 3.244 -16.956 24.679 1.00 95.25 387 PHE A O 1
ATOM 3126 N N . THR A 1 388 ? 4.999 -15.975 23.670 1.00 93.88 388 THR A N 1
ATOM 3127 C CA . THR A 1 388 ? 5.927 -17.102 23.828 1.00 93.88 388 THR A CA 1
ATOM 3128 C C . THR A 1 388 ? 7.223 -16.667 24.517 1.00 93.88 388 THR A C 1
ATOM 3130 O O . THR A 1 388 ? 7.290 -16.671 25.745 1.00 93.88 388 THR A O 1
ATOM 3133 N N . THR A 1 389 ? 8.242 -16.289 23.745 1.00 91.56 389 THR A N 1
ATOM 3134 C CA . THR A 1 389 ? 9.630 -16.088 24.187 1.00 91.56 389 THR A CA 1
ATOM 3135 C C . THR A 1 389 ? 9.870 -14.770 24.913 1.00 91.56 389 THR A C 1
ATOM 3137 O O . THR A 1 389 ? 10.734 -14.708 25.778 1.00 91.56 389 THR A O 1
ATOM 3140 N N . LYS A 1 390 ? 9.096 -13.726 24.597 1.00 94.00 390 LYS A N 1
ATOM 3141 C CA . LYS A 1 390 ? 9.217 -12.360 25.136 1.00 94.00 390 LYS A CA 1
ATOM 3142 C C . LYS A 1 390 ? 10.556 -11.674 24.820 1.00 94.00 390 LYS A C 1
ATOM 3144 O O . LYS A 1 390 ? 10.958 -10.749 25.522 1.00 94.00 390 LYS A O 1
ATOM 3149 N N . ASN A 1 391 ? 11.224 -12.091 23.742 1.00 91.44 391 ASN A N 1
ATOM 3150 C CA . ASN A 1 391 ? 12.559 -11.604 23.375 1.00 91.44 391 ASN A CA 1
ATOM 3151 C C . ASN A 1 391 ? 12.533 -10.312 22.541 1.00 91.44 391 ASN A C 1
ATOM 3153 O O . ASN A 1 391 ? 13.471 -9.516 22.601 1.00 91.44 391 ASN A O 1
ATOM 3157 N N . ILE A 1 392 ? 11.462 -10.064 21.778 1.00 88.94 392 ILE A N 1
ATOM 3158 C CA . ILE A 1 392 ? 11.337 -8.846 20.965 1.00 88.94 392 ILE A CA 1
ATOM 3159 C C . ILE A 1 392 ? 10.907 -7.676 21.860 1.00 88.94 392 ILE A C 1
ATOM 3161 O O . ILE A 1 392 ? 9.733 -7.502 22.183 1.00 88.94 392 ILE A O 1
ATOM 3165 N N . THR A 1 393 ? 11.886 -6.862 22.256 1.00 91.44 393 THR A N 1
ATOM 3166 C CA . THR A 1 393 ? 11.723 -5.666 23.111 1.00 91.44 393 THR A CA 1
ATOM 3167 C C . THR A 1 393 ? 11.829 -4.348 22.337 1.00 91.44 393 THR A C 1
ATOM 3169 O O . THR A 1 393 ? 11.552 -3.275 22.879 1.00 91.44 393 THR A O 1
ATOM 3172 N N . SER A 1 394 ? 12.218 -4.397 21.060 1.00 87.44 394 SER A N 1
ATOM 3173 C CA . SER A 1 394 ? 12.327 -3.225 20.191 1.00 87.44 394 SER A CA 1
ATOM 3174 C C . SER A 1 394 ? 11.973 -3.571 18.750 1.00 87.44 394 SER A C 1
ATOM 3176 O O . SER A 1 394 ? 12.329 -4.634 18.252 1.00 87.44 394 SER A O 1
ATOM 3178 N N . THR A 1 395 ? 11.310 -2.633 18.082 1.00 83.50 395 THR A N 1
ATOM 3179 C CA . THR A 1 395 ? 11.200 -2.555 16.622 1.00 83.50 395 THR A CA 1
ATOM 3180 C C . THR A 1 395 ? 12.067 -1.374 16.154 1.00 83.50 395 THR A C 1
ATOM 3182 O O . THR A 1 395 ? 13.239 -1.299 16.519 1.00 83.50 395 THR A O 1
ATOM 3185 N N . TYR A 1 396 ? 11.502 -0.393 15.438 1.00 80.88 396 TYR A N 1
ATOM 3186 C CA . TYR A 1 396 ? 12.139 0.912 15.215 1.00 80.88 396 TYR A CA 1
ATOM 3187 C C . TYR A 1 396 ? 12.130 1.800 16.475 1.00 80.88 396 TYR A C 1
ATOM 3189 O O . TYR A 1 396 ? 12.808 2.824 16.524 1.00 80.88 396 TYR A O 1
ATOM 3197 N N . LYS A 1 397 ? 11.344 1.424 17.492 1.00 85.44 397 LYS A N 1
ATOM 3198 C CA . LYS A 1 397 ? 11.370 1.982 18.849 1.00 85.44 397 LYS A CA 1
ATOM 3199 C C . LYS A 1 397 ? 11.099 0.872 19.869 1.00 85.44 397 LYS A C 1
ATOM 3201 O O . LYS A 1 397 ? 10.670 -0.217 19.496 1.00 85.44 397 LYS A O 1
ATOM 3206 N N . LYS A 1 398 ? 11.308 1.150 21.159 1.00 89.62 398 LYS A N 1
ATOM 3207 C CA . LYS A 1 398 ? 11.012 0.190 22.236 1.00 89.62 398 LYS A CA 1
ATOM 3208 C C . LYS A 1 398 ? 9.536 -0.228 22.220 1.00 89.62 398 LYS A C 1
ATOM 3210 O O . LYS A 1 398 ? 8.653 0.624 22.097 1.00 89.62 398 LYS A O 1
ATOM 3215 N N . VAL A 1 399 ? 9.289 -1.526 22.383 1.00 91.88 399 VAL A N 1
ATOM 3216 C CA . VAL A 1 399 ? 7.956 -2.147 22.440 1.00 91.88 399 VAL A CA 1
ATOM 3217 C C . VAL A 1 399 ? 7.833 -3.026 23.684 1.00 91.88 399 VAL A C 1
ATOM 3219 O O . VAL A 1 399 ? 8.832 -3.413 24.290 1.00 91.88 399 VAL A O 1
ATOM 3222 N N . ARG A 1 400 ? 6.601 -3.333 24.106 1.00 92.62 400 ARG A N 1
ATOM 3223 C CA . ARG A 1 400 ? 6.384 -4.213 25.266 1.00 92.62 400 ARG A CA 1
ATOM 3224 C C . ARG A 1 400 ? 6.795 -5.647 24.891 1.00 92.62 400 ARG A C 1
ATOM 3226 O O . ARG A 1 400 ? 6.318 -6.135 23.871 1.00 92.62 400 ARG A O 1
ATOM 3233 N N . PRO A 1 401 ? 7.604 -6.350 25.704 1.00 92.88 401 PRO A N 1
ATOM 3234 C CA . PRO A 1 401 ? 8.005 -7.730 25.412 1.00 92.88 401 PRO A CA 1
ATOM 3235 C C . PRO A 1 401 ? 6.873 -8.753 25.563 1.00 92.88 401 PRO A C 1
ATOM 3237 O O . PRO A 1 401 ? 7.026 -9.897 25.157 1.00 92.88 401 PRO A O 1
ATOM 3240 N N . SER A 1 402 ? 5.750 -8.379 26.181 1.00 94.06 402 SER A N 1
ATOM 3241 C CA . SER A 1 402 ? 4.589 -9.254 26.358 1.00 94.06 402 SER A CA 1
ATOM 3242 C C . SER A 1 402 ? 3.284 -8.462 26.344 1.00 94.06 402 SER A C 1
ATOM 3244 O O . SER A 1 402 ? 3.279 -7.253 26.600 1.00 94.06 402 SER A O 1
ATOM 3246 N N . VAL A 1 403 ? 2.182 -9.158 26.057 1.00 93.69 403 VAL A N 1
ATOM 3247 C CA . VAL A 1 403 ? 0.819 -8.622 26.121 1.00 93.69 403 VAL A CA 1
ATOM 3248 C C . VAL A 1 403 ? -0.104 -9.637 26.789 1.00 93.69 403 VAL A C 1
ATOM 3250 O O . VAL A 1 403 ? -0.090 -10.823 26.460 1.00 93.69 403 VAL A O 1
ATOM 3253 N N . LYS A 1 404 ? -0.917 -9.185 27.744 1.00 94.75 404 LYS A N 1
ATOM 3254 C CA . LYS A 1 404 ? -1.955 -10.016 28.357 1.00 94.75 404 LYS A CA 1
ATOM 3255 C C . LYS A 1 404 ? -3.217 -9.939 27.500 1.00 94.75 404 LYS A C 1
ATOM 3257 O O . LYS A 1 404 ? -3.875 -8.904 27.469 1.00 94.75 404 LYS A O 1
ATOM 3262 N N . ALA A 1 405 ? -3.555 -11.034 26.824 1.00 94.94 405 ALA A N 1
ATOM 3263 C CA . ALA A 1 405 ? -4.821 -11.202 26.113 1.00 94.94 405 ALA A CA 1
ATOM 3264 C C . ALA A 1 405 ? -5.238 -12.679 26.071 1.00 94.94 405 ALA A C 1
ATOM 3266 O O . ALA A 1 405 ? -4.428 -13.577 26.310 1.00 94.94 405 ALA A O 1
ATOM 3267 N N . ASN A 1 406 ? -6.498 -12.937 25.725 1.00 95.06 406 ASN A N 1
ATOM 3268 C CA . ASN A 1 406 ? -6.968 -14.293 25.470 1.00 95.06 406 ASN A CA 1
ATOM 3269 C C . ASN A 1 406 ? -6.469 -14.778 24.102 1.00 95.06 406 ASN A C 1
ATOM 3271 O O . ASN A 1 406 ? -6.881 -14.243 23.076 1.00 95.06 406 ASN A O 1
ATOM 3275 N N . ARG A 1 407 ? -5.636 -15.826 24.083 1.00 92.94 407 ARG A N 1
ATOM 3276 C CA . ARG A 1 407 ? -5.076 -16.413 22.850 1.00 92.94 407 ARG A CA 1
ATOM 3277 C C . ARG A 1 407 ? -6.141 -16.867 21.848 1.00 92.94 407 ARG A C 1
ATOM 3279 O O . ARG A 1 407 ? -5.914 -16.768 20.652 1.00 92.94 407 ARG A O 1
ATOM 3286 N N . ARG A 1 408 ? -7.316 -17.305 22.318 1.00 93.19 408 ARG A N 1
ATOM 3287 C CA . ARG A 1 408 ? -8.449 -17.712 21.461 1.00 93.19 408 ARG A CA 1
ATOM 3288 C C . ARG A 1 408 ? -9.246 -16.531 20.896 1.00 93.19 408 ARG A C 1
ATOM 3290 O O . ARG A 1 408 ? -10.230 -16.734 20.199 1.00 93.19 408 ARG A O 1
ATOM 3297 N N . LYS A 1 409 ? -8.867 -15.302 21.244 1.00 94.31 409 LYS A N 1
ATOM 3298 C CA . LYS A 1 409 ? -9.486 -14.060 20.777 1.00 94.31 409 LYS A CA 1
ATOM 3299 C C . LYS A 1 409 ? -8.434 -13.118 20.194 1.00 94.31 409 LYS A C 1
ATOM 3301 O O . LYS A 1 409 ? -8.495 -11.908 20.389 1.00 94.31 409 LYS A O 1
ATOM 3306 N N . VAL A 1 410 ? -7.446 -13.679 19.510 1.00 95.25 410 VAL A N 1
ATOM 3307 C CA . VAL A 1 410 ? -6.451 -12.915 18.759 1.00 95.25 410 VAL A CA 1
ATOM 3308 C C . VAL A 1 410 ? -6.814 -12.988 17.285 1.00 95.25 410 VAL A C 1
ATOM 3310 O O . VAL A 1 410 ? -7.038 -14.071 16.761 1.00 95.25 410 VAL A O 1
ATOM 3313 N N . MET A 1 411 ? -6.876 -11.828 16.642 1.00 93.94 411 MET A N 1
ATOM 3314 C CA . MET A 1 411 ? -7.084 -11.670 15.208 1.00 93.94 411 MET A CA 1
ATOM 3315 C C . MET A 1 411 ? -5.907 -10.912 14.614 1.00 93.94 411 MET A C 1
ATOM 3317 O O . MET A 1 411 ? -5.333 -10.029 15.257 1.00 93.94 411 MET A O 1
ATOM 3321 N N . ILE A 1 412 ? -5.594 -11.208 13.359 1.00 93.69 412 ILE A N 1
ATOM 3322 C CA . ILE A 1 412 ? -4.569 -10.509 12.596 1.00 93.69 412 ILE A CA 1
ATOM 3323 C C . ILE A 1 412 ? -5.251 -9.879 11.385 1.00 93.69 412 ILE A C 1
ATOM 3325 O O . ILE A 1 412 ? -5.877 -10.569 10.586 1.00 93.69 412 ILE A O 1
ATOM 3329 N N . LEU A 1 413 ? -5.154 -8.556 11.256 1.00 92.81 413 LEU A N 1
ATOM 3330 C CA . LEU A 1 413 ? -5.696 -7.850 10.103 1.00 92.81 413 LEU A CA 1
ATOM 3331 C C . LEU A 1 413 ? -4.865 -8.200 8.866 1.00 92.81 413 LEU A C 1
ATOM 3333 O O . LEU A 1 413 ? -3.651 -7.992 8.847 1.00 92.81 413 LEU A O 1
ATOM 3337 N N . HIS A 1 414 ? -5.519 -8.720 7.830 1.00 91.75 414 HIS A N 1
ATOM 3338 C CA . HIS A 1 414 ? -4.829 -9.166 6.627 1.00 91.75 414 HIS A CA 1
ATOM 3339 C C . HIS A 1 414 ? -4.129 -7.986 5.913 1.00 91.75 414 HIS A C 1
ATOM 3341 O O . HIS A 1 414 ? -4.783 -6.968 5.655 1.00 91.75 414 HIS A O 1
ATOM 3347 N N . PRO A 1 415 ? -2.842 -8.088 5.521 1.00 90.75 415 PRO A N 1
ATOM 3348 C CA . PRO A 1 415 ? -2.131 -7.000 4.839 1.00 90.75 415 PRO A CA 1
ATOM 3349 C C . PRO A 1 415 ? -2.811 -6.517 3.548 1.00 90.75 415 PRO A C 1
ATOM 3351 O O . PRO A 1 415 ? -2.801 -5.321 3.253 1.00 90.75 415 PRO A O 1
ATOM 3354 N N . ALA A 1 416 ? -3.478 -7.412 2.807 1.00 91.81 416 ALA A N 1
ATOM 3355 C CA . ALA A 1 416 ? -4.265 -7.025 1.630 1.00 91.81 416 ALA A CA 1
ATOM 3356 C C . ALA A 1 416 ? -5.450 -6.103 1.972 1.00 91.81 416 ALA A C 1
ATOM 3358 O O . ALA A 1 416 ? -5.782 -5.238 1.168 1.00 91.81 416 ALA A O 1
ATOM 3359 N N . PHE A 1 417 ? -6.042 -6.217 3.168 1.00 93.19 417 PHE A N 1
ATOM 3360 C CA . PHE A 1 417 ? -7.079 -5.283 3.616 1.00 93.19 417 PHE A CA 1
ATOM 3361 C C . PHE A 1 417 ? -6.491 -3.893 3.885 1.00 93.19 417 PHE A C 1
ATOM 3363 O O . PHE A 1 417 ? -7.065 -2.890 3.473 1.00 93.19 417 PHE A O 1
ATOM 3370 N N . ILE A 1 418 ? -5.303 -3.814 4.497 1.00 91.88 418 ILE A N 1
ATOM 3371 C CA . ILE A 1 418 ? -4.594 -2.538 4.702 1.00 91.88 418 ILE A CA 1
ATOM 3372 C C . ILE A 1 418 ? -4.280 -1.881 3.350 1.00 91.88 418 ILE A C 1
ATOM 3374 O O . ILE A 1 418 ? -4.509 -0.682 3.179 1.00 91.88 418 ILE A O 1
ATOM 3378 N N . LYS A 1 419 ? -3.812 -2.672 2.374 1.00 92.25 419 LYS A N 1
ATOM 3379 C CA . LYS A 1 419 ? -3.587 -2.220 0.994 1.00 92.25 419 LYS A CA 1
ATOM 3380 C C . LYS A 1 419 ? -4.883 -1.725 0.346 1.00 92.25 419 LYS A C 1
ATOM 3382 O O . LYS A 1 419 ? -4.898 -0.616 -0.170 1.00 92.25 419 LYS A O 1
ATOM 3387 N N . TYR A 1 420 ? -5.969 -2.493 0.423 1.00 95.81 420 TYR A N 1
ATOM 3388 C CA . TYR A 1 420 ? -7.288 -2.097 -0.082 1.00 95.81 420 TYR A CA 1
ATOM 3389 C C . TYR A 1 420 ? -7.736 -0.744 0.489 1.00 95.81 420 TYR A C 1
ATOM 3391 O O . TYR A 1 420 ? -8.119 0.147 -0.267 1.00 95.81 420 TYR A O 1
ATOM 3399 N N . VAL A 1 421 ? -7.611 -0.544 1.805 1.00 92.25 421 VAL A N 1
ATOM 3400 C CA . VAL A 1 421 ? -7.938 0.739 2.444 1.00 92.25 421 VAL A CA 1
ATOM 3401 C C . VAL A 1 421 ? -7.046 1.870 1.926 1.00 92.25 421 VAL A C 1
ATOM 3403 O O . VAL A 1 421 ? -7.535 2.958 1.630 1.00 92.25 421 VAL A O 1
ATOM 3406 N N . HIS A 1 422 ? -5.745 1.628 1.767 1.00 92.94 422 HIS A N 1
ATOM 3407 C CA . HIS A 1 422 ? -4.820 2.642 1.257 1.00 92.94 422 HIS A CA 1
ATOM 3408 C C . HIS A 1 422 ? -5.108 3.038 -0.191 1.00 92.94 422 HIS A C 1
ATOM 3410 O O . HIS A 1 422 ? -5.120 4.224 -0.510 1.00 92.94 422 HIS A O 1
ATOM 3416 N N . GLU A 1 423 ? -5.337 2.063 -1.067 1.00 93.12 423 GLU A N 1
ATOM 3417 C CA . GLU A 1 423 ? -5.483 2.306 -2.501 1.00 93.12 423 GLU A CA 1
ATOM 3418 C C . GLU A 1 423 ? -6.875 2.819 -2.870 1.00 93.12 423 GLU A C 1
ATOM 3420 O O . GLU A 1 423 ? -6.975 3.761 -3.651 1.00 93.12 423 GLU A O 1
ATOM 3425 N N . ILE A 1 424 ? -7.931 2.225 -2.307 1.00 90.94 424 ILE A N 1
ATOM 3426 C CA . ILE A 1 424 ? -9.316 2.514 -2.699 1.00 90.94 424 ILE A CA 1
ATOM 3427 C C . ILE A 1 424 ? -9.891 3.677 -1.899 1.00 90.94 424 ILE A C 1
ATOM 3429 O O . ILE A 1 424 ? -10.444 4.606 -2.479 1.00 90.94 424 ILE A O 1
ATOM 3433 N N . TRP A 1 425 ? -9.740 3.655 -0.575 1.00 89.12 425 TRP A N 1
ATOM 3434 C CA . TRP A 1 425 ? -10.371 4.656 0.288 1.00 89.12 425 TRP A CA 1
ATOM 3435 C C . TRP A 1 425 ? -9.519 5.909 0.451 1.00 89.12 425 TRP A C 1
ATOM 3437 O O . TRP A 1 425 ? -10.054 7.011 0.513 1.00 89.12 425 TRP A O 1
ATOM 3447 N N . LEU A 1 426 ? -8.194 5.753 0.509 1.00 88.62 426 LEU A N 1
ATOM 3448 C CA . LEU A 1 426 ? -7.274 6.876 0.697 1.00 88.62 426 LEU A CA 1
ATOM 3449 C C . LEU A 1 426 ? -6.580 7.336 -0.587 1.00 88.62 426 LEU A C 1
ATOM 3451 O O . LEU A 1 426 ? -5.761 8.249 -0.523 1.00 88.62 426 LEU A O 1
ATOM 3455 N N . LEU A 1 427 ? -6.865 6.719 -1.740 1.00 90.69 427 LEU A N 1
ATOM 3456 C CA . LEU A 1 427 ? -6.257 7.059 -3.035 1.00 90.69 427 LEU A CA 1
ATOM 3457 C C . LEU A 1 427 ? -4.721 7.177 -2.967 1.00 90.69 427 LEU A C 1
ATOM 3459 O O . LEU A 1 427 ? -4.113 8.042 -3.595 1.00 90.69 427 LEU A O 1
ATOM 3463 N N . LYS A 1 428 ? -4.087 6.308 -2.170 1.00 87.56 428 LYS A N 1
ATOM 3464 C CA . LYS A 1 428 ? -2.639 6.269 -1.899 1.00 87.56 428 LYS A CA 1
ATOM 3465 C C . LYS A 1 428 ? -2.069 7.505 -1.182 1.00 87.56 428 LYS A C 1
ATOM 3467 O O . LYS A 1 428 ? -0.849 7.666 -1.136 1.00 87.56 428 LYS A O 1
ATOM 3472 N N . HIS A 1 429 ? -2.896 8.361 -0.578 1.00 85.75 429 HIS A N 1
ATOM 3473 C CA . HIS A 1 429 ? -2.418 9.479 0.238 1.00 85.75 429 HIS A CA 1
ATOM 3474 C C . HIS A 1 429 ? -1.801 9.005 1.564 1.00 85.75 429 HIS A C 1
ATOM 3476 O O . HIS A 1 429 ? -2.362 8.184 2.289 1.00 85.75 429 HIS A O 1
ATOM 3482 N N . GLY A 1 430 ? -0.641 9.572 1.916 1.00 82.75 430 GLY A N 1
ATOM 3483 C CA . GLY A 1 430 ? 0.160 9.119 3.060 1.00 82.75 430 GLY A CA 1
ATOM 3484 C C . GLY A 1 430 ? 0.908 7.809 2.779 1.00 82.75 430 GLY A C 1
ATOM 3485 O O . GLY A 1 430 ? 0.747 7.195 1.727 1.00 82.75 430 GLY A O 1
ATOM 3486 N N . LYS A 1 431 ? 1.760 7.374 3.715 1.00 81.94 431 LYS A N 1
ATOM 3487 C CA . LYS A 1 431 ? 2.573 6.155 3.550 1.00 81.94 431 LYS A CA 1
ATOM 3488 C C . LYS A 1 431 ? 1.766 4.871 3.773 1.00 81.94 431 LYS A C 1
ATOM 3490 O O . LYS A 1 431 ? 2.043 3.868 3.128 1.00 81.9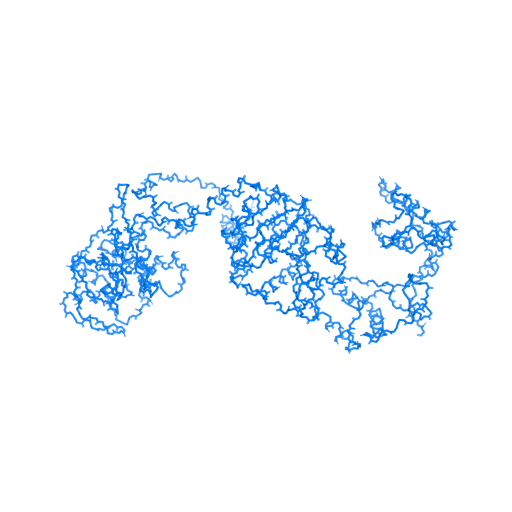4 431 LYS A O 1
ATOM 3495 N N . TYR A 1 432 ? 0.817 4.902 4.705 1.00 84.31 432 TYR A N 1
ATOM 3496 C CA . TYR A 1 432 ? -0.127 3.827 5.025 1.00 84.31 432 TYR A CA 1
ATOM 3497 C C . TYR A 1 432 ? -1.313 4.410 5.821 1.00 84.31 432 TYR A C 1
ATOM 3499 O O . TYR A 1 432 ? -1.151 5.486 6.402 1.00 84.31 432 TYR A O 1
ATOM 3507 N N . PRO A 1 433 ? -2.478 3.736 5.877 1.00 90.62 433 PRO A N 1
ATOM 3508 C CA . PRO A 1 433 ? -3.634 4.190 6.653 1.00 90.62 433 PRO A CA 1
ATOM 3509 C C . PRO A 1 433 ? -3.384 4.129 8.167 1.00 90.62 433 PRO A C 1
ATOM 3511 O O . PRO A 1 433 ? -2.709 3.218 8.654 1.00 90.62 433 PRO A O 1
ATOM 3514 N N . SER A 1 434 ? -3.967 5.049 8.935 1.00 89.12 434 SER A N 1
ATOM 3515 C CA . SER A 1 434 ? -3.939 4.990 10.399 1.00 89.12 434 SER A CA 1
ATOM 3516 C C . SER A 1 434 ? -4.771 3.827 10.949 1.00 89.12 434 SER A C 1
ATOM 3518 O O . SER A 1 434 ? -5.775 3.416 10.365 1.00 89.12 434 SER A O 1
ATOM 3520 N N . THR A 1 435 ? -4.412 3.330 12.137 1.00 87.94 435 THR A N 1
ATOM 3521 C CA . THR A 1 435 ? -5.206 2.321 12.865 1.00 87.94 435 THR A CA 1
ATOM 3522 C C . THR A 1 435 ? -6.647 2.782 13.100 1.00 87.94 435 THR A C 1
ATOM 3524 O O . THR A 1 435 ? -7.569 1.971 13.061 1.00 87.94 435 THR A O 1
ATOM 3527 N N . GLY A 1 436 ? -6.852 4.089 13.302 1.00 87.06 436 GLY A N 1
ATOM 3528 C CA . GLY A 1 436 ? -8.178 4.679 13.451 1.00 87.06 436 GLY A CA 1
ATOM 3529 C C . GLY A 1 436 ? -9.012 4.525 12.185 1.00 87.06 436 GLY A C 1
ATOM 3530 O O . GLY A 1 436 ? -10.103 3.962 12.242 1.00 87.06 436 GLY A O 1
ATOM 3531 N N . PHE A 1 437 ? -8.478 4.938 11.036 1.00 91.94 437 PHE A N 1
ATOM 3532 C CA . PHE A 1 437 ? -9.189 4.814 9.766 1.00 91.94 437 PHE A CA 1
ATOM 3533 C C . PHE A 1 437 ? -9.407 3.345 9.364 1.00 91.94 437 PHE A C 1
ATOM 3535 O O . PHE A 1 437 ? -10.511 2.975 8.967 1.00 91.94 437 PHE A O 1
ATOM 3542 N N . LEU A 1 438 ? -8.411 2.473 9.580 1.00 94.69 438 LEU A N 1
ATOM 3543 C CA . LEU A 1 438 ? -8.555 1.022 9.385 1.00 94.69 438 LEU A CA 1
ATOM 3544 C C . LEU A 1 438 ? -9.708 0.441 10.213 1.00 94.69 438 LEU A C 1
ATOM 3546 O O . LEU A 1 438 ? -10.462 -0.383 9.704 1.00 94.69 438 LEU A O 1
ATOM 3550 N N . SER A 1 439 ? -9.872 0.882 11.465 1.00 93.31 439 SER A N 1
ATOM 3551 C CA . SER A 1 439 ? -10.957 0.405 12.331 1.00 93.31 439 SER A CA 1
ATOM 3552 C C . SER A 1 439 ? -12.348 0.861 11.869 1.00 93.31 439 SER A C 1
ATOM 3554 O O . SER A 1 439 ? -13.309 0.112 12.031 1.00 93.31 439 SER A O 1
ATOM 3556 N N . ILE A 1 440 ? -12.456 2.042 11.243 1.00 91.62 440 ILE A N 1
ATOM 3557 C CA . ILE A 1 440 ? -13.710 2.539 10.653 1.00 91.62 440 ILE A CA 1
ATOM 3558 C C . ILE A 1 440 ? -14.088 1.694 9.436 1.00 91.62 440 ILE A C 1
ATOM 3560 O O . ILE A 1 440 ? -15.210 1.196 9.372 1.00 91.62 440 ILE A O 1
ATOM 3564 N N . ILE A 1 441 ? -13.155 1.478 8.500 1.00 96.00 441 ILE A N 1
ATOM 3565 C CA . ILE A 1 441 ? -13.442 0.657 7.314 1.00 96.00 441 ILE A CA 1
ATOM 3566 C C . ILE A 1 441 ? -13.709 -0.798 7.715 1.00 96.00 441 ILE A C 1
ATOM 3568 O O . ILE A 1 441 ? -14.628 -1.416 7.193 1.00 96.00 441 ILE A O 1
ATOM 3572 N N . PHE A 1 442 ? -12.991 -1.338 8.703 1.00 94.94 442 PHE A N 1
ATOM 3573 C CA . PHE A 1 442 ? -13.306 -2.656 9.256 1.00 94.94 442 PHE A CA 1
ATOM 3574 C C . PHE A 1 442 ? -14.741 -2.716 9.805 1.00 94.94 442 PHE A C 1
ATOM 3576 O O . PHE A 1 442 ? -15.473 -3.651 9.490 1.00 94.94 442 PHE A O 1
ATOM 3583 N N . ALA A 1 443 ? -15.171 -1.711 10.577 1.00 93.06 443 ALA A N 1
ATOM 3584 C CA . ALA A 1 443 ? -16.532 -1.647 11.104 1.00 93.06 443 ALA A CA 1
ATOM 3585 C C . ALA A 1 443 ? -17.584 -1.614 9.982 1.00 93.06 443 ALA A C 1
ATOM 3587 O O . ALA A 1 443 ? -18.580 -2.324 10.069 1.00 93.06 443 ALA A O 1
ATOM 3588 N N . LEU A 1 444 ? -17.341 -0.866 8.902 1.00 90.38 444 LEU A N 1
ATOM 3589 C CA . LEU A 1 444 ? -18.237 -0.826 7.739 1.00 90.38 444 LEU A CA 1
ATOM 3590 C C . LEU A 1 444 ? -18.403 -2.187 7.049 1.00 90.38 444 LEU A C 1
ATOM 3592 O O . LEU A 1 444 ? -19.458 -2.456 6.488 1.00 90.38 444 LEU A O 1
ATOM 3596 N N . HIS A 1 445 ? -17.385 -3.048 7.092 1.00 90.50 445 HIS A N 1
ATOM 3597 C CA . HIS A 1 445 ? -17.461 -4.387 6.505 1.00 90.50 445 HIS A CA 1
ATOM 3598 C C . HIS A 1 445 ? -18.172 -5.408 7.407 1.00 90.50 445 HIS A C 1
ATOM 3600 O O . HIS A 1 445 ? -18.692 -6.399 6.903 1.00 90.50 445 HIS A O 1
ATOM 3606 N N . VAL A 1 446 ? -18.188 -5.206 8.731 1.00 88.44 446 VAL A N 1
ATOM 3607 C CA . VAL A 1 446 ? -18.703 -6.214 9.682 1.00 88.44 446 VAL A CA 1
ATOM 3608 C C . VAL A 1 446 ? -20.016 -5.818 10.364 1.00 88.44 446 VAL A C 1
ATOM 3610 O O . VAL A 1 446 ? -20.655 -6.677 10.984 1.00 88.44 446 VAL A O 1
ATOM 3613 N N . CYS A 1 447 ? -20.431 -4.555 10.264 1.00 86.69 447 CYS A N 1
ATOM 3614 C CA . CYS A 1 447 ? -21.563 -3.969 10.984 1.00 86.69 447 CYS A CA 1
ATOM 3615 C C . CYS A 1 447 ? -22.602 -3.369 10.036 1.00 86.69 447 CYS A C 1
ATOM 3617 O O . CYS A 1 447 ? -22.268 -2.913 8.951 1.00 86.69 447 CYS A O 1
ATOM 3619 N N . ASP A 1 448 ? -23.852 -3.305 10.494 1.00 82.25 448 ASP A N 1
ATOM 3620 C CA . ASP A 1 448 ? -24.962 -2.722 9.731 1.00 82.25 448 ASP A CA 1
ATOM 3621 C C . ASP A 1 448 ? -25.130 -1.222 10.033 1.00 82.25 448 ASP A C 1
ATOM 3623 O O . ASP A 1 448 ? -25.612 -0.456 9.200 1.00 82.25 448 ASP A O 1
ATOM 3627 N N . ARG A 1 449 ? -24.714 -0.781 11.230 1.00 79.75 449 ARG A N 1
ATOM 3628 C CA . ARG A 1 449 ? -24.666 0.636 11.626 1.00 79.75 449 ARG A CA 1
ATOM 3629 C C . ARG A 1 449 ? -23.378 0.945 12.372 1.00 79.75 449 ARG A C 1
ATOM 3631 O O . ARG A 1 449 ? -23.026 0.233 13.313 1.00 79.75 449 ARG A O 1
ATOM 3638 N N . VAL A 1 450 ? -22.707 2.027 11.983 1.00 83.50 450 VAL A N 1
ATOM 3639 C CA . VAL A 1 450 ? -21.418 2.435 12.553 1.00 83.50 450 VAL A CA 1
ATOM 3640 C C . VAL A 1 450 ? -21.505 3.855 13.102 1.00 83.50 450 VAL A C 1
ATOM 3642 O O . VAL A 1 450 ? -21.818 4.790 12.371 1.00 83.50 450 VAL A O 1
ATOM 3645 N N . SER A 1 451 ? -21.169 4.011 14.378 1.00 80.88 451 SER A N 1
ATOM 3646 C CA . SER A 1 451 ? -21.061 5.288 15.081 1.00 80.88 451 SER A CA 1
ATOM 3647 C C . SER A 1 451 ? -19.607 5.531 15.463 1.00 80.88 451 SER A C 1
ATOM 3649 O O . SER A 1 451 ? -18.947 4.649 16.012 1.00 80.88 451 SER A O 1
ATOM 3651 N N . THR A 1 452 ? -19.090 6.724 15.201 1.00 81.75 452 THR A N 1
ATOM 3652 C CA . THR A 1 452 ? -17.707 7.096 15.510 1.00 81.75 452 THR A CA 1
ATOM 3653 C C . THR A 1 452 ? -17.656 8.164 16.601 1.00 81.75 452 THR A C 1
ATOM 3655 O O . THR A 1 452 ? -18.435 9.119 16.608 1.00 81.75 452 THR A O 1
ATOM 3658 N N . PHE A 1 453 ? -16.721 7.988 17.534 1.00 84.88 453 PHE A N 1
ATOM 3659 C CA . PHE A 1 453 ? -16.499 8.841 18.701 1.00 84.88 453 PHE A CA 1
ATOM 3660 C C . PHE A 1 453 ? -15.001 9.112 18.840 1.00 84.88 453 PHE A C 1
ATOM 3662 O O . PHE A 1 453 ? -14.196 8.226 18.567 1.00 84.88 453 PHE A O 1
ATOM 3669 N N . GLY A 1 454 ? -14.584 10.293 19.299 1.00 77.44 454 GLY A N 1
ATOM 3670 C CA . GLY A 1 454 ? -13.165 10.503 19.615 1.00 77.44 454 GLY A CA 1
ATOM 3671 C C . GLY A 1 454 ? -12.233 10.641 18.413 1.00 77.44 454 GLY A C 1
ATOM 3672 O O . GLY A 1 454 ? -11.043 10.346 18.539 1.00 77.44 454 GLY A O 1
ATOM 3673 N N . PHE A 1 455 ? -12.743 11.069 17.257 1.00 77.38 455 PHE A N 1
ATOM 3674 C CA . PHE A 1 455 ? -11.947 11.373 16.064 1.00 77.38 455 PHE A CA 1
ATOM 3675 C C . PHE A 1 455 ? -11.895 12.883 15.812 1.00 77.38 455 PHE A C 1
ATOM 3677 O O . PHE A 1 455 ? -12.809 13.609 16.194 1.00 77.38 455 PHE A O 1
ATOM 3684 N N . GLY A 1 456 ? -10.831 13.357 15.162 1.00 70.75 456 GLY A N 1
ATOM 3685 C CA . GLY A 1 456 ? -10.637 14.782 14.882 1.00 70.75 456 GLY A CA 1
ATOM 3686 C C . GLY A 1 456 ? -10.140 15.597 16.079 1.00 70.75 456 GLY A C 1
ATOM 3687 O O . GLY A 1 456 ? -9.788 15.054 17.128 1.00 70.75 456 GLY A O 1
ATOM 3688 N N . ALA A 1 457 ? -10.098 16.915 15.898 1.00 64.06 457 ALA A N 1
ATOM 3689 C CA . ALA A 1 457 ? -9.712 17.865 16.937 1.00 64.06 457 ALA A CA 1
ATOM 3690 C C . ALA A 1 457 ? -10.833 18.092 17.971 1.00 64.06 457 ALA A C 1
ATOM 3692 O O . ALA A 1 457 ? -11.985 17.701 17.763 1.00 64.06 457 ALA A O 1
ATOM 3693 N N . ASP A 1 458 ? -10.497 18.747 19.083 1.00 61.25 458 ASP A N 1
ATOM 3694 C CA . ASP A 1 458 ? -11.496 19.318 19.990 1.00 61.25 458 ASP A CA 1
ATOM 3695 C C . ASP A 1 458 ? -12.144 20.597 19.426 1.00 61.25 458 ASP A C 1
ATOM 3697 O O . ASP A 1 458 ? -11.801 21.082 18.344 1.00 61.25 458 ASP A O 1
ATOM 3701 N N . GLN A 1 459 ? -13.085 21.165 20.186 1.00 52.06 459 GLN A N 1
ATOM 3702 C CA . GLN A 1 459 ? -13.795 22.398 19.825 1.00 52.06 459 GLN A CA 1
ATOM 3703 C C . GLN A 1 459 ? -12.888 23.625 19.617 1.00 52.06 459 GLN A C 1
ATOM 3705 O O . GLN A 1 459 ? -13.311 24.607 19.013 1.00 52.06 459 GLN A O 1
ATOM 3710 N N . TYR A 1 460 ? -11.642 23.571 20.093 1.00 58.31 460 TYR A N 1
ATOM 3711 C CA . TYR A 1 460 ? -10.640 24.626 19.965 1.00 58.31 460 TYR A CA 1
ATOM 3712 C C . TYR A 1 460 ? -9.590 24.310 18.886 1.00 58.31 460 TYR A C 1
ATOM 3714 O O . TYR A 1 460 ? -8.630 25.062 18.722 1.00 58.31 460 TYR A O 1
ATOM 3722 N N . GLY A 1 461 ? -9.752 23.209 18.142 1.00 61.34 461 GLY A N 1
ATOM 3723 C CA . GLY A 1 461 ? -8.800 22.768 17.122 1.00 61.34 461 GLY A CA 1
ATOM 3724 C C . GLY A 1 461 ? -7.554 22.079 17.689 1.00 61.34 461 GLY A C 1
ATOM 3725 O O . GLY A 1 461 ? -6.579 21.879 16.960 1.00 61.34 461 GLY A O 1
ATOM 3726 N N . ASN A 1 462 ? -7.560 21.705 18.970 1.00 64.00 462 ASN A N 1
ATOM 3727 C CA . ASN A 1 462 ? -6.440 21.023 19.603 1.00 64.00 462 ASN A CA 1
ATOM 3728 C C . ASN A 1 462 ? -6.468 19.521 19.314 1.00 64.00 462 ASN A C 1
ATOM 3730 O O . ASN A 1 462 ? -7.509 18.864 19.370 1.00 64.00 462 ASN A O 1
ATOM 3734 N N . TRP A 1 463 ? -5.277 18.971 19.088 1.00 70.00 463 TRP A N 1
ATOM 3735 C CA . TRP A 1 463 ? -5.045 17.548 18.869 1.00 70.00 463 TRP A CA 1
ATOM 3736 C C . TRP A 1 463 ? -4.230 16.990 20.027 1.00 70.00 463 TRP A C 1
ATOM 3738 O O . TRP A 1 463 ? -3.022 17.197 20.080 1.00 70.00 463 TRP A O 1
ATOM 3748 N N . TYR A 1 464 ? -4.893 16.296 20.943 1.00 71.56 464 TYR A N 1
ATOM 3749 C CA . TYR A 1 464 ? -4.280 15.616 22.084 1.00 71.56 464 TYR A CA 1
ATOM 3750 C C . TYR A 1 464 ? -5.102 14.378 22.429 1.00 71.56 464 TYR A C 1
ATOM 3752 O O . TYR A 1 464 ? -6.262 14.276 22.016 1.00 71.56 464 TYR A O 1
ATOM 3760 N N . HIS A 1 465 ? -4.529 13.440 23.184 1.00 79.81 465 HIS A N 1
ATOM 3761 C CA . HIS A 1 465 ? -5.297 12.289 23.640 1.00 79.81 465 HIS A CA 1
ATOM 3762 C C . HIS A 1 465 ? -6.102 12.585 24.911 1.00 79.81 465 HIS A C 1
ATOM 3764 O O . HIS A 1 465 ? -5.629 13.280 25.813 1.00 79.81 465 HIS A O 1
ATOM 3770 N N . TYR A 1 466 ? -7.297 11.999 25.054 1.00 78.88 466 TYR A N 1
ATOM 3771 C CA . TYR A 1 466 ? -8.147 12.231 26.236 1.00 78.88 466 TYR A CA 1
ATOM 3772 C C . TYR A 1 466 ? -7.523 11.764 27.566 1.0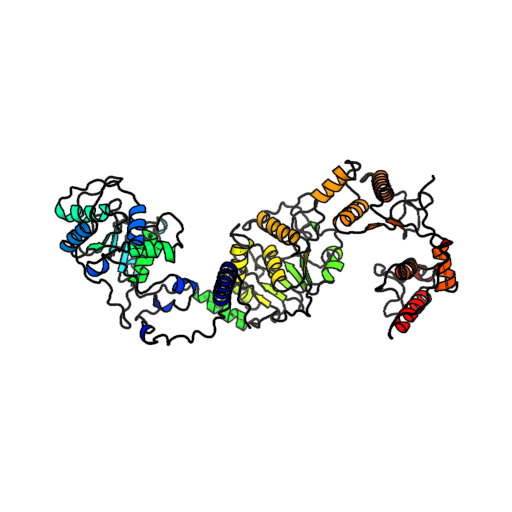0 78.88 466 TYR A C 1
ATOM 3774 O O . TYR A 1 466 ? -7.981 12.154 28.634 1.00 78.88 466 TYR A O 1
ATOM 3782 N N . PHE A 1 467 ? -6.470 10.953 27.522 1.00 80.94 467 PHE A N 1
ATOM 3783 C CA . PHE A 1 467 ? -5.782 10.415 28.697 1.00 80.94 467 PHE A CA 1
ATOM 3784 C C . PHE A 1 467 ? -4.409 11.051 28.951 1.00 80.94 467 PHE A C 1
ATOM 3786 O O . PHE A 1 467 ? -3.719 10.682 29.902 1.00 80.94 467 PHE A O 1
ATOM 3793 N N . GLU A 1 468 ? -3.996 12.008 28.117 1.00 74.81 468 GLU A N 1
ATOM 3794 C CA . GLU A 1 468 ? -2.743 12.736 28.295 1.00 74.81 468 GLU A CA 1
ATOM 3795 C C . GLU A 1 468 ? -2.945 13.977 29.177 1.00 74.81 468 GLU A C 1
ATOM 3797 O O . GLU A 1 468 ? -3.979 14.660 29.127 1.00 74.81 468 GLU A O 1
ATOM 3802 N N . LYS A 1 469 ? -1.935 14.250 30.017 1.00 61.19 469 LYS A N 1
ATOM 3803 C CA . LYS A 1 469 ? -1.902 15.398 30.938 1.00 61.19 469 LYS A CA 1
ATOM 3804 C C . LYS A 1 469 ? -1.479 16.701 30.246 1.00 61.19 469 LYS A C 1
ATOM 3806 O O . LYS A 1 469 ? -1.855 17.768 30.717 1.00 61.19 469 LYS A O 1
ATOM 3811 N N . THR A 1 470 ? -0.729 16.628 29.144 1.00 55.09 470 THR A N 1
ATOM 3812 C CA . THR A 1 470 ? -0.225 17.789 28.393 1.00 55.09 470 THR A CA 1
ATOM 3813 C C . THR A 1 470 ? -0.719 17.776 26.947 1.00 55.09 470 THR A C 1
ATOM 3815 O O . THR A 1 470 ? -0.624 16.774 26.245 1.00 55.09 470 THR A O 1
ATOM 3818 N N . SER A 1 471 ? -1.239 18.919 26.490 1.00 52.69 471 SER A N 1
ATOM 3819 C CA . SER A 1 471 ? -1.642 19.153 25.099 1.00 52.69 471 SER A CA 1
ATOM 3820 C C . SER A 1 471 ? -0.401 19.408 24.235 1.00 52.69 471 SER A C 1
ATOM 3822 O O . SER A 1 471 ? -0.030 20.555 23.979 1.00 52.69 471 SER A O 1
ATOM 3824 N N . HIS A 1 472 ? 0.270 18.352 23.783 1.00 52.94 472 HIS A N 1
ATOM 3825 C CA . HIS A 1 472 ? 1.231 18.483 22.688 1.00 52.94 472 HIS A CA 1
ATOM 3826 C C . HIS A 1 472 ? 0.475 18.454 21.360 1.00 52.94 472 HIS A C 1
ATOM 3828 O O . HIS A 1 472 ? -0.384 17.602 21.176 1.00 52.94 472 HIS A O 1
ATOM 3834 N N . LYS A 1 473 ? 0.798 19.353 20.418 1.00 50.91 473 LYS A N 1
ATOM 3835 C CA . LYS A 1 473 ? 0.253 19.289 19.051 1.00 50.91 473 LYS A CA 1
ATOM 3836 C C . LYS A 1 473 ? 0.701 17.977 18.398 1.00 50.91 473 LYS A C 1
ATOM 3838 O O . LYS A 1 473 ? 1.838 17.878 17.934 1.00 50.91 473 LYS A O 1
ATOM 3843 N N . LEU A 1 474 ? -0.177 16.976 18.377 1.00 56.41 474 LEU A N 1
ATOM 3844 C CA . LEU A 1 474 ? 0.085 15.703 17.712 1.00 56.41 474 LEU A CA 1
ATOM 3845 C C . LEU A 1 474 ? 0.256 15.942 16.202 1.00 56.41 474 LEU A C 1
ATOM 3847 O O . LEU A 1 474 ? -0.599 16.541 15.552 1.00 56.41 474 LEU A O 1
ATOM 3851 N N . ARG A 1 475 ? 1.378 15.488 15.634 1.00 53.66 475 ARG A N 1
ATOM 3852 C CA . ARG A 1 475 ? 1.586 15.430 14.179 1.00 53.66 475 ARG A CA 1
ATOM 3853 C C . ARG A 1 475 ? 1.094 14.077 13.670 1.00 53.66 475 ARG A C 1
ATOM 3855 O O . ARG A 1 475 ? 1.441 13.053 14.247 1.00 53.66 475 ARG A O 1
ATOM 3862 N N . THR A 1 476 ? 0.373 14.063 12.549 1.00 52.31 476 THR A N 1
ATOM 3863 C CA . THR A 1 476 ? -0.150 12.836 11.907 1.00 52.31 476 THR A CA 1
ATOM 3864 C C . THR A 1 476 ? 0.951 11.942 11.314 1.00 52.31 476 THR A C 1
ATOM 3866 O O . THR A 1 476 ? 0.686 10.847 10.831 1.00 52.31 476 THR A O 1
ATOM 3869 N N . GLY A 1 477 ? 2.219 12.364 11.395 1.00 59.59 477 GLY A N 1
ATOM 3870 C CA . GLY A 1 477 ? 3.377 11.533 11.079 1.00 59.59 477 GLY A CA 1
ATOM 3871 C C . GLY A 1 477 ? 3.311 10.941 9.669 1.00 59.59 477 GLY A C 1
ATOM 3872 O O . GLY A 1 477 ? 3.279 11.674 8.687 1.00 59.59 477 GLY A O 1
ATOM 3873 N N . ALA A 1 478 ? 3.330 9.609 9.585 1.00 62.28 478 ALA A N 1
ATOM 3874 C CA . ALA A 1 478 ? 3.432 8.846 8.340 1.00 62.28 478 ALA A CA 1
ATOM 3875 C C . ALA A 1 478 ? 2.118 8.720 7.537 1.00 62.28 478 ALA A C 1
ATOM 3877 O O . ALA A 1 478 ? 2.166 8.269 6.393 1.00 62.28 478 ALA A O 1
ATOM 3878 N N . HIS A 1 479 ? 0.968 9.104 8.098 1.00 69.69 479 HIS A N 1
ATOM 3879 C CA . HIS A 1 479 ? -0.338 9.034 7.433 1.00 69.69 479 HIS A CA 1
ATOM 3880 C C . HIS A 1 479 ? -0.920 10.432 7.181 1.00 69.69 479 HIS A C 1
ATOM 3882 O O . HIS A 1 479 ? -0.606 11.408 7.874 1.00 69.69 479 HIS A O 1
ATOM 3888 N N . SER A 1 480 ? -1.778 10.537 6.165 1.00 78.00 480 SER A N 1
ATOM 3889 C CA . SER A 1 480 ? -2.444 11.793 5.815 1.00 78.00 480 SER A CA 1
ATOM 3890 C C . SER A 1 480 ? -3.711 11.968 6.655 1.00 78.00 480 SER A C 1
ATOM 3892 O O . SER A 1 480 ? -4.819 11.727 6.188 1.00 78.00 480 SER A O 1
ATOM 3894 N N . GLY A 1 481 ? -3.556 12.371 7.921 1.00 70.88 481 GLY A N 1
ATOM 3895 C CA . GLY A 1 481 ? -4.695 12.476 8.843 1.00 70.88 481 GLY A CA 1
ATOM 3896 C C . GLY A 1 481 ? -5.774 13.474 8.397 1.00 70.88 481 GLY A C 1
ATOM 3897 O O . GLY A 1 481 ? -6.944 13.276 8.706 1.00 70.88 481 GLY A O 1
ATOM 3898 N N . SER A 1 482 ? -5.420 14.506 7.621 1.00 73.38 482 SER A N 1
ATOM 3899 C CA . SER A 1 482 ? -6.402 15.406 7.001 1.00 73.38 482 SER A CA 1
ATOM 3900 C C . SER A 1 482 ? -7.228 14.703 5.922 1.00 73.38 482 SER A C 1
ATOM 3902 O O . SER A 1 482 ? -8.443 14.866 5.888 1.00 73.38 482 SER A O 1
ATOM 3904 N N . PHE A 1 483 ? -6.593 13.894 5.070 1.00 80.25 483 PHE A N 1
ATOM 3905 C CA . PHE A 1 483 ? -7.292 13.133 4.036 1.00 80.25 483 PHE A CA 1
ATOM 3906 C C . PHE A 1 483 ? -8.182 12.047 4.650 1.00 80.25 483 PHE A C 1
ATOM 3908 O O . PHE A 1 483 ? -9.334 11.895 4.250 1.00 80.25 483 PHE A O 1
ATOM 3915 N N . GLU A 1 484 ? -7.688 11.343 5.671 1.00 81.25 484 GLU A N 1
ATOM 3916 C CA . GLU A 1 484 ? -8.481 10.369 6.432 1.00 81.25 484 GLU A CA 1
ATOM 3917 C C . GLU A 1 484 ? -9.706 11.021 7.083 1.00 81.25 484 GLU A C 1
ATOM 3919 O O . GLU A 1 484 ? -10.816 10.505 6.964 1.00 81.25 484 GLU A O 1
ATOM 3924 N N . PHE A 1 485 ? -9.529 12.180 7.728 1.00 78.25 485 PHE A N 1
ATOM 3925 C CA . PHE A 1 485 ? -10.634 12.913 8.342 1.00 78.25 485 PHE A CA 1
ATOM 3926 C C . PHE A 1 485 ? -11.657 13.385 7.301 1.00 78.25 485 PHE A C 1
ATOM 3928 O O . PHE A 1 485 ? -12.854 13.207 7.507 1.00 78.25 485 PHE A O 1
ATOM 3935 N N . ASN A 1 486 ? -11.207 13.919 6.163 1.00 77.06 486 ASN A N 1
ATOM 3936 C CA . ASN A 1 486 ? -12.097 14.329 5.075 1.00 77.06 486 ASN A CA 1
ATOM 3937 C C . ASN A 1 486 ? -12.882 13.142 4.503 1.00 77.06 486 ASN A C 1
ATOM 3939 O O . ASN A 1 486 ? -14.083 13.251 4.279 1.00 77.06 486 ASN A O 1
ATOM 3943 N N . THR A 1 487 ? -12.229 11.992 4.329 1.00 81.88 487 THR A N 1
ATOM 3944 C CA . THR A 1 487 ? -12.883 10.765 3.849 1.00 81.88 487 THR A CA 1
ATOM 3945 C C . THR A 1 487 ? -13.915 10.260 4.863 1.00 81.88 487 THR A C 1
ATOM 3947 O O . THR A 1 487 ? -15.018 9.868 4.493 1.00 81.88 487 THR A O 1
ATOM 3950 N N . MET A 1 488 ? -13.605 10.337 6.161 1.00 81.06 488 MET A N 1
ATOM 3951 C CA . MET A 1 488 ? -14.562 10.047 7.233 1.00 81.06 488 MET A CA 1
ATOM 3952 C C . MET A 1 488 ? -15.757 11.014 7.215 1.00 81.06 488 MET A C 1
ATOM 3954 O O . MET A 1 488 ? -16.892 10.579 7.393 1.00 81.06 488 MET A O 1
ATOM 3958 N N . MET A 1 489 ? -15.539 12.310 6.971 1.00 73.88 489 MET A N 1
ATOM 3959 C CA . MET A 1 489 ? -16.638 13.276 6.829 1.00 73.88 489 MET A CA 1
ATOM 3960 C C . MET A 1 489 ? -17.500 12.982 5.602 1.00 73.88 489 MET A C 1
ATOM 3962 O O . MET A 1 489 ? -18.718 13.086 5.689 1.00 73.88 489 MET A O 1
ATOM 3966 N N . GLN A 1 490 ? -16.902 12.556 4.489 1.00 73.94 490 GLN A N 1
ATOM 3967 C CA . GLN A 1 490 ? -17.660 12.143 3.309 1.00 73.94 490 GLN A CA 1
ATOM 3968 C C . GLN A 1 490 ? -18.571 10.946 3.621 1.00 73.94 490 GLN A C 1
ATOM 3970 O O . GLN A 1 490 ? -19.757 10.980 3.306 1.00 73.94 490 GLN A O 1
ATOM 3975 N N . LEU A 1 491 ? -18.059 9.932 4.328 1.00 74.06 491 LEU A N 1
ATOM 3976 C CA . LEU A 1 491 ? -18.863 8.793 4.795 1.00 74.06 491 LEU A CA 1
ATOM 3977 C C . LEU A 1 491 ? -20.041 9.223 5.683 1.00 74.06 491 LEU A C 1
ATOM 3979 O O . LEU A 1 491 ? -21.111 8.618 5.624 1.00 74.06 491 LEU A O 1
ATOM 3983 N N . TYR A 1 492 ? -19.851 10.252 6.508 1.00 74.88 492 TYR A N 1
ATOM 3984 C CA . TYR A 1 492 ? -20.920 10.826 7.322 1.00 74.88 492 TYR A CA 1
ATOM 3985 C C . TYR A 1 492 ? -21.978 11.534 6.470 1.00 74.88 492 TYR A C 1
ATOM 3987 O O . TYR A 1 492 ? -23.165 11.268 6.634 1.00 74.88 492 TYR A O 1
ATOM 3995 N N . LEU A 1 493 ? -21.555 12.380 5.525 1.00 62.72 493 LEU A N 1
ATOM 3996 C CA . LEU A 1 493 ? -22.460 13.089 4.613 1.00 62.72 493 LEU A CA 1
ATOM 3997 C C . LEU A 1 493 ? -23.277 12.128 3.736 1.00 62.72 493 LEU A C 1
ATOM 3999 O O . LEU A 1 493 ? -24.420 12.417 3.395 1.00 62.72 493 LEU A O 1
ATOM 4003 N N . GLU A 1 494 ? -22.720 10.962 3.416 1.00 70.81 494 GLU A N 1
ATOM 4004 C CA . GLU A 1 494 ? -23.401 9.888 2.684 1.00 70.81 494 GLU A CA 1
ATOM 4005 C C . GLU A 1 494 ? -24.228 8.949 3.583 1.00 70.81 494 GLU A C 1
ATOM 4007 O O . GLU A 1 494 ? -24.712 7.911 3.121 1.00 70.81 494 GLU A O 1
ATOM 4012 N N . ASN A 1 495 ? -24.398 9.285 4.867 1.00 68.62 495 ASN A N 1
ATOM 4013 C CA . ASN A 1 495 ? -25.127 8.497 5.866 1.00 68.62 495 ASN A CA 1
ATOM 4014 C C . ASN A 1 495 ? -24.606 7.055 6.035 1.00 68.62 495 ASN A C 1
ATOM 4016 O O . ASN A 1 495 ? -25.351 6.158 6.433 1.00 68.62 495 ASN A O 1
ATOM 4020 N N . LYS A 1 496 ? -23.325 6.803 5.732 1.00 67.44 496 LYS A N 1
ATOM 4021 C CA . LYS A 1 496 ? -22.679 5.491 5.928 1.00 67.44 496 LYS A CA 1
ATOM 4022 C C . LYS A 1 496 ? -22.202 5.293 7.360 1.00 67.44 496 LYS A C 1
ATOM 4024 O O . LYS A 1 496 ? -22.158 4.163 7.841 1.00 67.44 496 LYS A O 1
ATOM 4029 N N . ILE A 1 497 ? -21.862 6.385 8.040 1.00 66.81 497 ILE A N 1
ATOM 4030 C CA . ILE A 1 497 ? -21.494 6.398 9.456 1.00 66.81 497 ILE A CA 1
ATOM 4031 C C . ILE A 1 497 ? -22.195 7.549 10.175 1.00 66.81 497 ILE A C 1
ATOM 4033 O O . ILE A 1 497 ? -22.507 8.572 9.572 1.00 66.81 497 ILE A O 1
ATOM 4037 N N . GLN A 1 498 ? -22.373 7.418 11.484 1.00 66.19 498 GLN A N 1
ATOM 4038 C CA . GLN A 1 498 ? -22.708 8.531 12.366 1.00 66.19 498 GLN A CA 1
ATOM 4039 C C . GLN A 1 498 ? -21.423 9.071 12.997 1.00 66.19 498 GLN A C 1
ATOM 4041 O O . GLN A 1 498 ? -20.582 8.306 13.474 1.00 66.19 498 GLN A O 1
ATOM 4046 N N . VAL A 1 499 ? -21.251 10.390 13.007 1.00 61.25 499 VAL A N 1
ATOM 4047 C CA . VAL A 1 499 ? -20.119 11.052 13.665 1.00 61.25 499 VAL A CA 1
ATOM 4048 C C . VAL A 1 499 ? -20.653 11.848 14.844 1.00 61.25 499 VAL A C 1
ATOM 4050 O O . VAL A 1 499 ? -21.394 12.810 14.666 1.00 61.25 499 VAL A O 1
ATOM 4053 N N . MET A 1 500 ? -20.248 11.474 16.056 1.00 61.19 500 MET A N 1
ATOM 4054 C CA . MET A 1 500 ? -20.659 12.163 17.280 1.00 61.19 500 MET A CA 1
ATOM 4055 C C . MET A 1 500 ? -19.647 13.264 17.630 1.00 61.19 500 MET A C 1
ATOM 4057 O O . MET A 1 500 ? -18.894 13.166 18.600 1.00 61.19 500 MET A O 1
ATOM 4061 N N . ILE A 1 501 ? -19.600 14.306 16.790 1.00 51.50 501 ILE A N 1
ATOM 4062 C CA . ILE A 1 501 ? -18.787 15.518 16.977 1.00 51.50 501 ILE A CA 1
ATOM 4063 C C . ILE A 1 501 ? -19.705 16.733 16.823 1.00 51.50 501 ILE A C 1
ATOM 4065 O O . ILE A 1 501 ? -20.278 16.946 15.757 1.00 51.50 501 ILE A O 1
ATOM 4069 N N . LEU A 1 502 ? -19.806 17.575 17.854 1.00 46.81 502 LEU A N 1
ATOM 4070 C CA . LEU A 1 502 ? -20.414 18.897 17.698 1.00 46.81 502 LEU A CA 1
ATOM 4071 C C . LEU A 1 502 ? -19.426 19.767 16.905 1.00 46.81 502 LEU A C 1
ATOM 4073 O O . LEU A 1 502 ? -18.381 20.164 17.423 1.00 46.81 502 LEU A O 1
ATOM 4077 N N . HIS A 1 503 ? -19.692 19.979 15.614 1.00 47.19 503 HIS A N 1
ATOM 4078 C CA . HIS A 1 503 ? -18.734 20.619 14.711 1.00 47.19 503 HIS A CA 1
ATOM 4079 C C . HIS A 1 503 ? -18.388 22.048 15.197 1.00 47.19 503 HIS A C 1
ATOM 4081 O O . HIS A 1 503 ? -19.304 22.835 15.440 1.00 47.19 503 HIS A O 1
ATOM 4087 N N . PRO A 1 504 ? -17.107 22.461 15.294 1.00 48.22 504 PRO A N 1
ATOM 4088 C CA . PRO A 1 504 ? -16.749 23.804 15.770 1.00 48.22 504 PRO A CA 1
ATOM 4089 C C . PRO A 1 504 ? -17.349 24.926 14.914 1.00 48.22 504 PRO A C 1
ATOM 4091 O O . PRO A 1 504 ? -17.750 25.964 15.435 1.00 48.22 504 PRO A O 1
ATOM 4094 N N . ALA A 1 505 ? -17.488 24.706 13.600 1.00 48.00 505 ALA A N 1
ATOM 4095 C CA . ALA A 1 505 ? -18.194 25.654 12.737 1.00 48.00 505 ALA A CA 1
ATOM 4096 C C . ALA A 1 505 ? -19.709 25.667 12.978 1.00 48.00 505 ALA A C 1
ATOM 4098 O O . ALA A 1 505 ? -20.324 26.689 12.720 1.00 48.00 505 ALA A O 1
ATOM 4099 N N . PHE A 1 506 ? -20.301 24.586 13.503 1.00 50.78 506 PHE A N 1
ATOM 4100 C CA . PHE A 1 506 ? -21.696 24.591 13.945 1.00 50.78 506 PHE A CA 1
ATOM 4101 C C . PHE A 1 506 ? -21.849 25.418 15.227 1.00 50.78 506 PHE A C 1
ATOM 4103 O O . PHE A 1 506 ? -22.730 26.263 15.297 1.00 50.78 506 PHE A O 1
ATOM 4110 N N . ILE A 1 507 ? -20.930 25.289 16.191 1.00 50.97 507 ILE A N 1
ATOM 4111 C CA . ILE A 1 507 ? -20.897 26.153 17.388 1.00 50.97 507 ILE A CA 1
ATOM 4112 C C . ILE A 1 507 ? -20.727 27.625 16.984 1.00 50.97 507 ILE A C 1
ATOM 4114 O O . ILE A 1 507 ? -21.447 28.490 17.479 1.00 50.97 507 ILE A O 1
ATOM 4118 N N . LYS A 1 508 ? -19.814 27.910 16.046 1.00 55.47 508 LYS A N 1
ATOM 4119 C CA . LYS A 1 508 ? -19.620 29.254 15.486 1.00 55.47 508 LYS A CA 1
ATOM 4120 C C . LYS A 1 508 ? -20.860 29.747 14.736 1.00 55.47 508 LYS A C 1
ATOM 4122 O O . LYS A 1 508 ? -21.263 30.879 14.938 1.00 55.47 508 LYS A O 1
ATOM 4127 N N . TYR A 1 509 ? -21.490 28.909 13.920 1.00 59.41 509 TYR A N 1
ATOM 4128 C CA . TYR A 1 509 ? -22.736 29.221 13.220 1.00 59.41 509 TYR A CA 1
ATOM 4129 C C . TYR A 1 509 ? -23.865 29.563 14.200 1.00 59.41 509 TYR A C 1
ATOM 4131 O O . TYR A 1 509 ? -24.517 30.591 14.040 1.00 59.41 509 TYR A O 1
ATOM 4139 N N . VAL A 1 510 ? -24.045 28.773 15.262 1.00 50.44 510 VAL A N 1
ATOM 4140 C CA . VAL A 1 510 ? -25.010 29.076 16.328 1.00 50.44 510 VAL A CA 1
ATOM 4141 C C . VAL A 1 510 ? -24.649 30.394 17.014 1.00 50.44 510 VAL A C 1
ATOM 4143 O O . VAL A 1 510 ? -25.512 31.241 17.204 1.00 50.44 510 VAL A O 1
ATOM 4146 N N . HIS A 1 511 ? -23.376 30.630 17.330 1.00 65.25 511 HIS A N 1
ATOM 4147 C CA . HIS A 1 511 ? -22.958 31.877 17.974 1.00 65.25 511 HIS A CA 1
ATOM 4148 C C . HIS A 1 511 ? -23.169 33.110 17.091 1.00 65.25 511 HIS A C 1
ATOM 4150 O O . HIS A 1 511 ? -23.694 34.112 17.561 1.00 65.25 511 HIS A O 1
ATOM 4156 N N . GLU A 1 512 ? -22.767 33.052 15.824 1.00 71.00 512 GLU A N 1
ATOM 4157 C CA . GLU A 1 512 ? -22.760 34.204 14.923 1.00 71.00 512 GLU A CA 1
ATOM 4158 C C . GLU A 1 512 ? -24.127 34.483 14.301 1.00 71.00 512 GLU A C 1
ATOM 4160 O O . GLU A 1 512 ? -24.526 35.643 14.238 1.00 71.00 512 GLU A O 1
ATOM 4165 N N . ILE A 1 513 ? -24.828 33.443 13.847 1.00 64.44 513 ILE A N 1
ATOM 4166 C CA . ILE A 1 513 ? -26.084 33.576 13.098 1.00 64.44 513 ILE A CA 1
ATOM 4167 C C . ILE A 1 513 ? -27.279 33.575 14.041 1.00 64.44 513 ILE A C 1
ATOM 4169 O O . ILE A 1 513 ? -28.134 34.448 13.941 1.00 64.44 513 ILE A O 1
ATOM 4173 N N . TRP A 1 514 ? -27.328 32.623 14.973 1.00 60.78 514 TRP A N 1
ATOM 4174 C CA . TRP A 1 514 ? -28.484 32.466 15.856 1.00 60.78 514 TRP A CA 1
ATOM 4175 C C . TRP A 1 514 ? -28.396 33.353 17.091 1.00 60.78 514 TRP A C 1
ATOM 4177 O O . TRP A 1 514 ? -29.388 33.950 17.490 1.00 60.78 514 TRP A O 1
ATOM 4187 N N . LEU A 1 515 ? -27.204 33.483 17.678 1.00 64.12 515 LEU A N 1
ATOM 4188 C CA . LEU A 1 515 ? -26.997 34.266 18.896 1.00 64.12 515 LEU A CA 1
ATOM 4189 C C . LEU A 1 515 ? -26.405 35.663 18.644 1.00 64.12 515 LEU A C 1
ATOM 4191 O O . LEU A 1 515 ? -26.116 36.382 19.600 1.00 64.12 515 LEU A O 1
ATOM 4195 N N . LEU A 1 516 ? -26.226 36.069 17.380 1.00 73.81 516 LEU A N 1
ATOM 4196 C CA . LEU A 1 516 ? -25.712 37.389 16.977 1.00 73.81 516 LEU A CA 1
ATOM 4197 C C . LEU A 1 516 ? -24.439 37.818 17.734 1.00 73.81 516 LEU A C 1
ATOM 4199 O O . LEU A 1 516 ? -24.267 38.983 18.097 1.00 73.81 516 LEU A O 1
ATOM 4203 N N . LYS A 1 517 ? -23.549 36.857 18.006 1.00 66.88 517 LYS A N 1
ATOM 4204 C CA . LYS A 1 517 ? -22.304 37.003 18.780 1.00 66.88 517 LYS A CA 1
ATOM 4205 C C . LYS A 1 517 ? -22.499 37.479 20.229 1.00 66.88 517 LYS A C 1
ATOM 4207 O O . LYS A 1 517 ? -21.545 37.948 20.850 1.00 66.88 517 LYS A O 1
ATOM 4212 N N . ARG A 1 518 ? -23.704 37.362 20.799 1.00 63.62 518 ARG A N 1
ATOM 4213 C CA . ARG A 1 518 ? -23.978 37.704 22.204 1.00 63.62 518 ARG A CA 1
ATOM 4214 C C . ARG A 1 518 ? -23.521 36.579 23.138 1.00 63.62 518 ARG A C 1
ATOM 4216 O O . ARG A 1 518 ? -23.764 35.403 22.888 1.00 63.62 518 ARG A O 1
ATOM 4223 N N . GLY A 1 519 ? -22.864 36.946 24.242 1.00 62.00 519 GLY A N 1
ATOM 4224 C CA . GLY A 1 519 ? -22.178 35.992 25.128 1.00 62.00 519 GLY A CA 1
ATOM 4225 C C . GLY A 1 519 ? -20.834 35.512 24.559 1.00 62.00 519 GLY A C 1
ATOM 4226 O O . GLY A 1 519 ? -20.515 35.766 23.399 1.00 62.00 519 GLY A O 1
ATOM 4227 N N . LYS A 1 520 ? -20.012 34.833 25.373 1.00 54.56 520 LYS A N 1
ATOM 4228 C CA . LYS A 1 520 ? -18.673 34.372 24.954 1.00 54.56 520 LYS A CA 1
ATOM 4229 C C . LYS A 1 520 ? -18.736 33.125 24.060 1.00 54.56 520 LYS A C 1
ATOM 4231 O O . LYS A 1 520 ? -17.869 32.950 23.211 1.00 54.56 520 LYS A O 1
ATOM 4236 N N . TYR A 1 521 ? -19.734 32.270 24.269 1.00 50.97 521 TYR A N 1
ATOM 4237 C CA . TYR A 1 521 ? -20.060 31.088 23.463 1.00 50.97 521 TYR A CA 1
ATOM 4238 C C . TYR A 1 521 ? -21.524 30.670 23.726 1.00 50.97 521 TYR A C 1
ATOM 4240 O O . TYR A 1 521 ? -22.055 31.038 24.776 1.00 50.97 521 TYR A O 1
ATOM 4248 N N . PRO A 1 522 ? -22.177 29.922 22.814 1.00 48.38 522 PRO A N 1
ATOM 4249 C CA . PRO A 1 522 ? -23.535 29.407 23.021 1.00 48.38 522 PRO A CA 1
ATOM 4250 C C . PRO A 1 522 ? -23.625 28.456 24.223 1.00 48.38 522 PRO A C 1
ATOM 4252 O O . PRO A 1 522 ? -22.701 27.671 24.455 1.00 48.38 522 PRO A O 1
ATOM 4255 N N . SER A 1 523 ? -24.734 28.471 24.968 1.00 52.59 523 SER A N 1
ATOM 4256 C CA . SER A 1 523 ? -25.006 27.437 25.977 1.00 52.59 523 SER A CA 1
ATOM 4257 C C . SER A 1 523 ? -25.253 26.056 25.360 1.00 52.59 523 SER A C 1
ATOM 4259 O O . SER A 1 523 ? -25.681 25.920 24.213 1.00 52.59 523 SER A O 1
ATOM 4261 N N . THR A 1 524 ? -25.080 25.002 26.159 1.00 47.16 524 THR A N 1
ATOM 4262 C CA . THR A 1 524 ? -25.444 23.631 25.765 1.00 47.16 524 THR A CA 1
ATOM 4263 C C . THR A 1 524 ? -26.922 23.514 25.377 1.00 47.16 524 THR A C 1
ATOM 4265 O O . THR A 1 524 ? -27.262 22.746 24.481 1.00 47.16 524 THR A O 1
ATOM 4268 N N . GLY A 1 525 ? -27.798 24.298 26.016 1.00 46.09 525 GLY A N 1
ATOM 4269 C CA . GLY A 1 525 ? -29.226 24.324 25.715 1.00 46.09 525 GLY A CA 1
ATOM 4270 C C . GLY A 1 525 ? -29.519 24.891 24.325 1.00 46.09 525 GLY A C 1
ATOM 4271 O O . GLY A 1 525 ? -30.211 24.252 23.536 1.00 46.09 525 GLY A O 1
ATOM 4272 N N . SER A 1 526 ? -28.942 26.049 23.997 1.00 47.91 526 SER A N 1
ATOM 4273 C CA . SER A 1 526 ? -29.101 26.665 22.672 1.00 47.91 526 SER A CA 1
ATOM 4274 C C . SER A 1 526 ? -28.492 25.804 21.558 1.00 47.91 526 SER A C 1
ATOM 4276 O O . SER A 1 526 ? -29.127 25.605 20.524 1.00 47.91 526 SER A O 1
ATOM 4278 N N . LEU A 1 527 ? -27.321 25.198 21.787 1.00 47.81 527 LEU A N 1
ATOM 4279 C CA . LEU A 1 527 ? -26.724 24.239 20.850 1.00 47.81 527 LEU A CA 1
ATOM 4280 C C . LEU A 1 527 ? -27.633 23.030 20.606 1.00 47.81 527 LEU A C 1
ATOM 4282 O O . LEU A 1 527 ? -27.786 22.620 19.459 1.00 47.81 527 LEU A O 1
ATOM 4286 N N . GLY A 1 528 ? -28.255 22.490 21.658 1.00 44.34 528 GLY A N 1
ATOM 4287 C CA . GLY A 1 528 ? -29.195 21.374 21.553 1.00 44.34 528 GLY A CA 1
ATOM 4288 C C . GLY A 1 528 ? -30.441 21.714 20.731 1.00 44.34 528 GLY A C 1
ATOM 4289 O O . GLY A 1 528 ? -30.830 20.926 19.872 1.00 44.34 528 GLY A O 1
ATOM 4290 N N . ILE A 1 529 ? -31.027 22.901 20.937 1.00 48.28 529 ILE A N 1
ATOM 4291 C CA . ILE A 1 529 ? -32.210 23.358 20.187 1.00 48.28 529 ILE A CA 1
ATOM 4292 C C . ILE A 1 529 ? -31.875 23.567 18.708 1.00 48.28 529 ILE A C 1
ATOM 4294 O O . ILE A 1 529 ? -32.567 23.031 17.843 1.00 48.28 529 ILE A O 1
ATOM 4298 N N . ILE A 1 530 ? -30.807 24.313 18.396 1.00 51.34 530 ILE A N 1
ATOM 4299 C CA . ILE A 1 530 ? -30.456 24.593 16.996 1.00 51.34 530 ILE A CA 1
ATOM 4300 C C . ILE A 1 530 ? -29.993 23.323 16.280 1.00 51.34 530 ILE A C 1
ATOM 4302 O O . ILE A 1 530 ? -30.271 23.157 15.093 1.00 51.34 530 ILE A O 1
ATOM 4306 N N . PHE A 1 531 ? -29.335 22.399 16.985 1.00 46.28 531 PHE A N 1
ATOM 4307 C CA . PHE A 1 531 ? -29.000 21.092 16.426 1.00 46.28 531 PHE A CA 1
ATOM 4308 C C . PHE A 1 531 ? -30.265 20.310 16.075 1.00 46.28 531 PHE A C 1
ATOM 4310 O O . PHE A 1 531 ? -30.400 19.885 14.932 1.00 46.28 531 PHE A O 1
ATOM 4317 N N . ALA A 1 532 ? -31.219 20.203 17.007 1.00 44.47 532 ALA A N 1
ATOM 4318 C CA . ALA A 1 532 ? -32.497 19.533 16.771 1.00 44.47 532 ALA A CA 1
ATOM 4319 C C . ALA A 1 532 ? -33.253 20.131 15.572 1.00 44.47 532 ALA A C 1
ATOM 4321 O O . ALA A 1 532 ? -33.801 19.382 14.774 1.00 44.47 532 ALA A O 1
ATOM 4322 N N . LEU A 1 533 ? -33.210 21.454 15.382 1.00 47.53 533 LEU A N 1
ATOM 4323 C CA . LEU A 1 533 ? -33.813 22.122 14.220 1.00 47.53 533 LEU A CA 1
ATOM 4324 C C . LEU A 1 533 ? -33.187 21.735 12.869 1.00 47.53 533 LEU A C 1
ATOM 4326 O O . LEU A 1 533 ? -33.845 21.874 11.845 1.00 47.53 533 LEU A O 1
ATOM 4330 N N . HIS A 1 534 ? -31.933 21.275 12.845 1.00 45.81 534 HIS A N 1
ATOM 4331 C CA . HIS A 1 534 ? -31.269 20.826 11.615 1.00 45.81 534 HIS A CA 1
ATOM 4332 C C . HIS A 1 534 ? -31.494 19.342 11.317 1.00 45.81 534 HIS A C 1
ATOM 4334 O O . HIS A 1 534 ? -31.312 18.927 10.175 1.00 45.81 534 HIS A O 1
ATOM 4340 N N . VAL A 1 535 ? -31.834 18.541 12.331 1.00 41.47 535 VAL A N 1
ATOM 4341 C CA . VAL A 1 535 ? -31.893 17.075 12.207 1.00 41.47 535 VAL A CA 1
ATOM 4342 C C . VAL A 1 535 ? -33.294 16.490 12.381 1.00 41.47 535 VAL A C 1
ATOM 4344 O O . VAL A 1 535 ? -33.502 15.333 12.025 1.00 41.47 535 VAL A O 1
ATOM 4347 N N . CYS A 1 536 ? -34.248 17.256 12.913 1.00 40.69 536 CYS A N 1
ATOM 4348 C CA . CYS A 1 536 ? -35.605 16.799 13.199 1.00 40.69 536 CYS A CA 1
ATOM 4349 C C . CYS A 1 536 ? -36.649 17.613 12.421 1.00 40.69 536 CYS A C 1
ATOM 4351 O O . CYS A 1 536 ? -36.597 18.840 12.404 1.00 40.69 536 CYS A O 1
ATOM 4353 N N . ASP A 1 537 ? -37.676 16.939 11.895 1.00 40.75 537 ASP A N 1
ATOM 4354 C CA . ASP A 1 537 ? -38.823 17.586 11.231 1.00 40.75 537 ASP A CA 1
ATOM 4355 C C . ASP A 1 537 ? -39.762 18.314 12.211 1.00 40.75 537 ASP A C 1
ATOM 4357 O O . ASP A 1 537 ? -40.538 19.191 11.826 1.00 40.75 537 ASP A O 1
ATOM 4361 N N . ARG A 1 538 ? -39.723 17.936 13.495 1.00 40.53 538 ARG A N 1
ATOM 4362 C CA . ARG A 1 538 ? -40.458 18.579 14.592 1.00 40.53 538 ARG A CA 1
ATOM 4363 C C . ARG A 1 538 ? -39.592 18.639 15.842 1.00 40.53 538 ARG A C 1
ATOM 4365 O O . ARG A 1 538 ? -38.966 17.647 16.211 1.00 40.53 538 ARG A O 1
ATOM 4372 N N . VAL A 1 539 ? -39.600 19.790 16.512 1.00 39.56 539 VAL A N 1
ATOM 4373 C CA . VAL A 1 539 ? -38.807 20.042 17.722 1.00 39.56 539 VAL A CA 1
ATOM 4374 C C . VAL A 1 539 ? -39.712 20.557 18.840 1.00 39.56 539 VAL A C 1
ATOM 4376 O O . VAL A 1 539 ? -40.376 21.586 18.699 1.00 39.56 539 VAL A O 1
ATOM 4379 N N . SER A 1 540 ? -39.711 19.841 19.964 1.00 42.84 540 SER A N 1
ATOM 4380 C CA . SER A 1 540 ? -40.410 20.216 21.197 1.00 42.84 540 SER A CA 1
ATOM 4381 C C . SER A 1 540 ? -39.387 20.400 22.313 1.00 42.84 540 SER A C 1
ATOM 4383 O O . SER A 1 540 ? -38.538 19.530 22.521 1.00 42.84 540 SER A O 1
ATOM 4385 N N . THR A 1 541 ? -39.445 21.526 23.022 1.00 41.28 541 THR A N 1
ATOM 4386 C CA . THR A 1 541 ? -38.494 21.861 24.089 1.00 41.28 541 THR A CA 1
ATOM 4387 C C . THR A 1 541 ? -39.176 21.824 25.459 1.00 41.28 541 THR A C 1
ATOM 4389 O O . THR A 1 541 ? -40.299 22.302 25.629 1.00 41.28 541 THR A O 1
ATOM 4392 N N . PHE A 1 542 ? -38.495 21.237 26.451 1.00 47.19 542 PHE A N 1
ATOM 4393 C CA . PHE A 1 542 ? -39.003 21.048 27.816 1.00 47.19 542 PHE A CA 1
ATOM 4394 C C . PHE A 1 542 ? -37.961 21.498 28.841 1.00 47.19 542 PHE A C 1
ATOM 4396 O O . PHE A 1 542 ? -36.779 21.192 28.689 1.00 47.19 542 PHE A O 1
ATOM 4403 N N . GLY A 1 543 ? -38.393 22.185 29.903 1.00 46.81 543 GLY A N 1
ATOM 4404 C CA . GLY A 1 543 ? -37.502 22.587 31.000 1.00 46.81 543 GLY A CA 1
ATOM 4405 C C . GLY A 1 543 ? -36.483 23.673 30.632 1.00 46.81 543 GLY A C 1
ATOM 4406 O O . GLY A 1 543 ? -35.406 23.719 31.223 1.00 46.81 543 GLY A O 1
ATOM 4407 N N . PHE A 1 544 ? -36.808 24.524 29.653 1.00 47.34 544 PHE A N 1
ATOM 4408 C CA . PHE A 1 544 ? -36.023 25.699 29.273 1.00 47.34 544 PHE A CA 1
ATOM 4409 C C . PHE A 1 544 ? -36.660 26.973 29.833 1.00 47.34 544 PHE A C 1
ATOM 4411 O O . PHE A 1 544 ? -37.876 27.133 29.767 1.00 47.34 544 PHE A O 1
ATOM 4418 N N . GLY A 1 545 ? -35.830 27.900 30.310 1.00 48.12 545 GLY A N 1
ATOM 4419 C CA . GLY A 1 545 ? -36.291 29.154 30.905 1.00 48.12 545 GLY A CA 1
ATOM 4420 C C . GLY A 1 545 ? -36.421 29.103 32.424 1.00 48.12 545 GLY A C 1
ATOM 4421 O O . GLY A 1 545 ? -36.112 28.098 33.065 1.00 48.12 545 GLY A O 1
ATOM 4422 N N . ALA A 1 546 ? -36.856 30.226 32.987 1.00 49.47 546 ALA A N 1
ATOM 4423 C CA . ALA A 1 546 ? -37.204 30.329 34.396 1.00 49.47 546 ALA A CA 1
ATOM 4424 C C . ALA A 1 546 ? -38.553 29.657 34.688 1.00 49.47 546 ALA A C 1
ATOM 4426 O O . ALA A 1 546 ? -39.366 29.453 33.785 1.00 49.47 546 ALA A O 1
ATOM 4427 N N . ASP A 1 547 ? -38.817 29.365 35.960 1.00 48.19 547 ASP A N 1
ATOM 4428 C CA . ASP A 1 547 ? -40.171 29.016 36.388 1.00 48.19 547 ASP A CA 1
ATOM 4429 C C . ASP A 1 547 ? -41.148 30.206 36.239 1.00 48.19 547 ASP A C 1
ATOM 4431 O O . ASP A 1 547 ? -40.762 31.333 35.917 1.00 48.19 547 ASP A O 1
ATOM 4435 N N . GLN A 1 548 ? -42.434 29.969 36.512 1.00 45.53 548 GLN A N 1
ATOM 4436 C CA . GLN A 1 548 ? -43.492 30.991 36.442 1.00 45.53 548 GLN A CA 1
ATOM 4437 C C . GLN A 1 548 ? -43.285 32.199 37.380 1.00 45.53 548 GLN A C 1
ATOM 4439 O O . GLN A 1 548 ? -43.998 33.191 37.267 1.00 45.53 548 GLN A O 1
ATOM 4444 N N . TYR A 1 549 ? -42.327 32.120 38.306 1.00 48.53 549 TYR A N 1
ATOM 4445 C CA . TYR A 1 549 ? -41.968 33.180 39.247 1.00 48.53 549 TYR A CA 1
ATOM 4446 C C . TYR A 1 549 ? -40.643 33.869 38.874 1.00 48.53 549 TYR A C 1
ATOM 4448 O O . TYR A 1 549 ? -40.154 34.711 39.626 1.00 48.53 549 TYR A O 1
ATOM 4456 N N . GLY A 1 550 ? -40.053 33.532 37.722 1.00 49.31 550 GLY A N 1
ATOM 4457 C CA . GLY A 1 550 ? -38.802 34.117 37.239 1.00 49.31 550 GLY A CA 1
ATOM 4458 C C . GLY A 1 550 ? -37.543 33.533 37.888 1.00 49.31 550 GLY A C 1
ATOM 4459 O O . GLY A 1 550 ? -36.459 34.108 37.754 1.00 49.31 550 GLY A O 1
ATOM 4460 N N . ASN A 1 551 ? -37.650 32.396 38.577 1.00 50.59 551 ASN A N 1
ATOM 4461 C CA . ASN A 1 551 ? -36.518 31.765 39.240 1.00 50.59 551 ASN A CA 1
ATOM 4462 C C . ASN A 1 551 ? -35.767 30.800 38.315 1.00 50.59 551 ASN A C 1
ATOM 4464 O O . ASN A 1 551 ? -36.362 30.021 37.571 1.00 50.59 551 ASN A O 1
ATOM 4468 N N . TRP A 1 552 ? -34.439 30.804 38.445 1.00 48.62 552 TRP A N 1
ATOM 4469 C CA . TRP A 1 552 ? -33.526 29.911 37.734 1.00 48.62 552 TRP A CA 1
ATOM 4470 C C . TRP A 1 552 ? -32.875 28.954 38.730 1.00 48.62 552 TRP A C 1
ATOM 4472 O O . TRP A 1 552 ? -31.924 29.320 39.418 1.00 48.62 552 TRP A O 1
ATOM 4482 N N . TYR A 1 553 ? -33.402 27.739 38.815 1.00 52.31 553 TYR A N 1
ATOM 4483 C CA . TYR A 1 553 ? -32.820 26.627 39.561 1.00 52.31 553 TYR A CA 1
ATOM 4484 C C . TYR A 1 553 ? -33.033 25.348 38.766 1.00 52.31 553 TYR A C 1
ATOM 4486 O O . TYR A 1 553 ? -33.964 25.239 37.963 1.00 52.31 553 TYR A O 1
ATOM 4494 N N . HIS A 1 554 ? -32.167 24.366 38.972 1.00 43.50 554 HIS A N 1
ATOM 4495 C CA . HIS A 1 554 ? -32.431 23.058 38.405 1.00 43.50 554 HIS A CA 1
ATOM 4496 C C . HIS A 1 554 ? -33.600 22.411 39.149 1.00 43.50 554 HIS A C 1
ATOM 4498 O O . HIS A 1 554 ? -33.671 22.488 40.371 1.00 43.50 554 HIS A O 1
ATOM 4504 N N . TYR A 1 555 ? -34.495 21.722 38.438 1.00 43.88 555 TYR A N 1
ATOM 4505 C CA . TYR A 1 555 ? -35.701 21.108 39.021 1.00 43.88 555 TYR A CA 1
ATOM 4506 C C . TYR A 1 555 ? -35.426 20.106 40.167 1.00 43.88 555 TYR A C 1
ATOM 4508 O O . TYR A 1 555 ? -36.355 19.680 40.849 1.00 43.88 555 TYR A O 1
ATOM 4516 N N . PHE A 1 556 ? -34.166 19.707 40.362 1.00 45.66 556 PHE A N 1
ATOM 4517 C CA . PHE A 1 556 ? -33.690 18.792 41.401 1.00 45.66 556 PHE A CA 1
ATOM 4518 C C . PHE A 1 556 ? -32.949 19.486 42.565 1.00 45.66 556 PHE A C 1
ATOM 4520 O O . PHE A 1 556 ? -32.554 18.816 43.520 1.00 45.66 556 PHE A O 1
ATOM 4527 N N . GLU A 1 557 ? -32.733 20.803 42.514 1.00 40.19 557 GLU A N 1
ATOM 4528 C CA . GLU A 1 557 ? -32.048 21.560 43.569 1.00 40.19 557 GLU A CA 1
ATOM 4529 C C . GLU A 1 557 ? -33.029 22.050 44.644 1.00 40.19 557 GLU A C 1
ATOM 4531 O O . GLU A 1 557 ? -34.123 22.523 44.352 1.00 40.19 557 GLU A O 1
ATOM 4536 N N . LYS A 1 558 ? -32.631 21.944 45.920 1.00 43.53 558 LYS A N 1
ATOM 4537 C CA . LYS A 1 558 ? -33.482 22.295 47.075 1.00 43.53 558 LYS A CA 1
ATOM 4538 C C . LYS A 1 558 ? -33.393 23.763 47.514 1.00 43.53 558 LYS A C 1
ATOM 4540 O O . LYS A 1 558 ? -34.189 24.176 48.351 1.00 43.53 558 LYS A O 1
ATOM 4545 N N . THR A 1 559 ? -32.453 24.548 46.986 1.00 48.75 559 THR A N 1
ATOM 4546 C CA . THR A 1 559 ? -32.269 25.966 47.342 1.00 48.75 559 THR A CA 1
ATOM 4547 C C . THR A 1 559 ? -31.886 26.804 46.130 1.00 48.75 559 THR A C 1
ATOM 4549 O O . THR A 1 559 ? -31.018 26.412 45.354 1.00 48.75 559 THR A O 1
ATOM 4552 N N . SER A 1 560 ? -32.502 27.984 45.993 1.00 44.00 560 SER A N 1
ATOM 4553 C CA . SER A 1 560 ? -32.246 28.913 44.891 1.00 44.00 560 SER A CA 1
ATOM 4554 C C . SER A 1 560 ? -30.838 29.509 44.991 1.00 44.00 560 SER A C 1
ATOM 4556 O O . SER A 1 560 ? -30.592 30.419 45.788 1.00 44.00 560 SER A O 1
ATOM 4558 N N . HIS A 1 561 ? -29.908 29.048 44.163 1.00 45.25 561 HIS A N 1
ATOM 4559 C CA . HIS A 1 561 ? -28.690 29.806 43.896 1.00 45.25 561 HIS A CA 1
ATOM 4560 C C . HIS A 1 561 ? -28.916 30.679 42.664 1.00 45.25 561 HIS A C 1
ATOM 4562 O O . HIS A 1 561 ? -29.412 30.211 41.644 1.00 45.25 561 HIS A O 1
ATOM 4568 N N . LYS A 1 562 ? -28.555 31.966 42.742 1.00 44.44 562 LYS A N 1
ATOM 4569 C CA . LYS A 1 562 ? -28.562 32.852 41.571 1.00 44.44 562 LYS A CA 1
ATOM 4570 C C . LYS A 1 562 ? -27.525 32.343 40.564 1.00 44.44 562 LYS A C 1
ATOM 4572 O O . LYS A 1 562 ? -26.348 32.684 40.658 1.00 44.44 562 LYS A O 1
ATOM 4577 N N . LEU A 1 563 ? -27.965 31.541 39.596 1.00 43.53 563 LEU A N 1
ATOM 4578 C CA . LEU A 1 563 ? -27.184 31.125 38.435 1.00 43.53 563 LEU A CA 1
ATOM 4579 C C . LEU A 1 563 ? -26.939 32.346 37.534 1.00 43.53 563 LEU A C 1
ATOM 4581 O O . LEU A 1 563 ? -27.690 32.633 36.608 1.00 43.53 563 LEU A O 1
ATOM 4585 N N . ARG A 1 564 ? -25.883 33.109 37.821 1.00 46.47 564 ARG A N 1
ATOM 4586 C CA . ARG A 1 564 ? -25.308 34.075 36.877 1.00 46.47 564 ARG A CA 1
ATOM 4587 C C . ARG A 1 564 ? -23.820 33.803 36.739 1.00 46.47 564 ARG A C 1
ATOM 4589 O O . ARG A 1 564 ? -23.017 34.270 37.539 1.00 46.47 564 ARG A O 1
ATOM 4596 N N . THR A 1 565 ? -23.453 33.081 35.688 1.00 44.22 565 THR A N 1
ATOM 4597 C CA . THR A 1 565 ? -22.080 33.065 35.182 1.00 44.22 565 THR A CA 1
ATOM 4598 C C . THR A 1 565 ? -22.086 33.820 33.854 1.00 44.22 565 THR A C 1
ATOM 4600 O O . THR A 1 565 ? -22.861 33.512 32.955 1.00 44.22 565 THR A O 1
ATOM 4603 N N . GLY A 1 566 ? -21.265 34.866 33.722 1.00 48.38 566 GLY A N 1
ATOM 4604 C CA . GLY A 1 566 ? -21.220 35.738 32.533 1.00 48.38 566 GLY A CA 1
ATOM 4605 C C . GLY A 1 566 ? -20.634 35.084 31.271 1.00 48.38 566 GLY A C 1
ATOM 4606 O O . GLY A 1 566 ? -20.057 35.770 30.435 1.00 48.38 566 GLY A O 1
ATOM 4607 N N . ALA A 1 567 ? -20.708 33.758 31.155 1.00 43.50 567 ALA A N 1
ATOM 4608 C CA . ALA A 1 567 ? -20.130 32.984 30.063 1.00 43.50 567 ALA A CA 1
ATOM 4609 C C . ALA A 1 567 ? -20.997 33.001 28.789 1.00 43.50 567 ALA A C 1
ATOM 4611 O O . ALA A 1 567 ? -20.459 33.046 27.684 1.00 43.50 567 ALA A O 1
ATOM 4612 N N . HIS A 1 568 ? -22.322 33.016 28.930 1.00 45.38 568 HIS A N 1
ATOM 4613 C CA . HIS A 1 568 ? -23.294 33.001 27.832 1.00 45.38 568 HIS A CA 1
ATOM 4614 C C . HIS A 1 568 ? -24.435 33.994 28.105 1.00 45.38 568 HIS A C 1
ATOM 4616 O O . HIS A 1 568 ? -24.649 34.415 29.243 1.00 45.38 568 HIS A O 1
ATOM 4622 N N . SER A 1 569 ? -25.154 34.410 27.058 1.00 60.59 569 SER A N 1
ATOM 4623 C CA . SER A 1 569 ? -26.255 35.377 27.171 1.00 60.59 569 SER A CA 1
ATOM 4624 C C . SER A 1 569 ? -27.589 34.644 27.321 1.00 60.59 569 SER A C 1
ATOM 4626 O O . SER A 1 569 ? -28.381 34.589 26.388 1.00 60.59 569 SER A O 1
ATOM 4628 N N . GLY A 1 570 ? -27.839 34.071 28.504 1.00 50.16 570 GLY A N 1
ATOM 4629 C CA . GLY A 1 570 ? -29.029 33.242 28.752 1.00 50.16 570 GLY A CA 1
ATOM 4630 C C . GLY A 1 570 ? -30.367 33.937 28.459 1.00 50.16 570 GLY A C 1
ATOM 4631 O O . GLY A 1 570 ? -31.294 33.289 27.988 1.00 50.16 570 GLY A O 1
ATOM 4632 N N . SER A 1 571 ? -30.460 35.259 28.655 1.00 57.84 571 SER A N 1
ATOM 4633 C CA . SER A 1 571 ? -31.648 36.036 28.270 1.00 57.84 571 SER A CA 1
ATOM 4634 C C . SER A 1 571 ? -31.849 36.067 26.754 1.00 57.84 571 SER A C 1
ATOM 4636 O O . SER A 1 571 ? -32.944 35.802 26.285 1.00 57.84 571 SER A O 1
ATOM 4638 N N . PHE A 1 572 ? -30.785 36.299 25.979 1.00 58.81 572 PHE A N 1
ATOM 4639 C CA . PHE A 1 572 ? -30.876 36.337 24.520 1.00 58.81 572 PHE A CA 1
ATOM 4640 C C . PHE A 1 572 ? -31.140 34.957 23.912 1.00 58.81 572 PHE A C 1
ATOM 4642 O O . PHE A 1 572 ? -31.864 34.831 22.928 1.00 58.81 572 PHE A O 1
ATOM 4649 N N . GLU A 1 573 ? -30.569 33.910 24.506 1.00 48.69 573 GLU A N 1
ATOM 4650 C CA . GLU A 1 573 ? -30.855 32.528 24.120 1.00 48.69 573 GLU A CA 1
ATOM 4651 C C . GLU A 1 573 ? -32.325 32.164 24.368 1.00 48.69 573 GLU A C 1
ATOM 4653 O O . GLU A 1 573 ? -32.950 31.531 23.517 1.00 48.69 573 GLU A O 1
ATOM 4658 N N . PHE A 1 574 ? -32.891 32.604 25.497 1.00 52.38 574 PHE A N 1
ATOM 4659 C CA . PHE A 1 574 ? -34.310 32.433 25.799 1.00 52.38 574 PHE A CA 1
ATOM 4660 C C . PHE A 1 574 ? -35.200 33.235 24.838 1.00 52.38 574 PHE A C 1
ATOM 4662 O O . PHE A 1 574 ? -36.138 32.670 24.284 1.00 52.38 574 PHE A O 1
ATOM 4669 N N . ASP A 1 575 ? -34.872 34.498 24.555 1.00 62.94 575 ASP A N 1
ATOM 4670 C CA . ASP A 1 575 ? -35.608 35.329 23.591 1.00 62.94 575 ASP A CA 1
ATOM 4671 C C . ASP A 1 575 ? -35.601 34.706 22.185 1.00 62.94 575 ASP A C 1
ATOM 4673 O O . ASP A 1 575 ? -36.627 34.659 21.510 1.00 62.94 575 ASP A O 1
ATOM 4677 N N . THR A 1 576 ? -34.458 34.152 21.761 1.00 54.38 576 THR A N 1
ATOM 4678 C CA . THR A 1 576 ? -34.316 33.449 20.473 1.00 54.38 576 THR A CA 1
ATOM 4679 C C . THR A 1 576 ? -35.200 32.200 20.421 1.00 54.38 576 THR A C 1
ATOM 4681 O O . THR A 1 576 ? -35.871 31.948 19.421 1.00 54.38 576 THR A O 1
ATOM 4684 N N . MET A 1 577 ? -35.245 31.427 21.511 1.00 53.56 577 MET A N 1
ATOM 4685 C CA . MET A 1 577 ? -36.151 30.283 21.639 1.00 53.56 577 MET A CA 1
ATOM 4686 C C . MET A 1 577 ? -37.623 30.725 21.585 1.00 53.56 577 MET A C 1
ATOM 4688 O O . MET A 1 577 ? -38.425 30.105 20.890 1.00 53.56 577 MET A O 1
ATOM 4692 N N . MET A 1 578 ? -37.990 31.807 22.272 1.00 54.28 578 MET A N 1
ATOM 4693 C CA . MET A 1 578 ? -39.363 32.322 22.268 1.00 54.28 578 MET A CA 1
ATOM 4694 C C . MET A 1 578 ? -39.774 32.877 20.899 1.00 54.28 578 MET A C 1
ATOM 4696 O O . MET A 1 578 ? -40.908 32.667 20.476 1.00 54.28 578 MET A O 1
ATOM 4700 N N . GLN A 1 579 ? -38.854 33.493 20.154 1.00 59.16 579 GLN A N 1
ATOM 4701 C CA . GLN A 1 579 ? -39.096 33.910 18.771 1.00 59.16 579 GLN A CA 1
ATOM 4702 C C . GLN A 1 579 ? -39.374 32.706 17.857 1.00 59.16 579 GLN A C 1
ATOM 4704 O O . GLN A 1 579 ? -40.336 32.714 17.092 1.00 59.16 579 GLN A O 1
ATOM 4709 N N . LEU A 1 580 ? -38.590 31.630 17.985 1.00 47.50 580 LEU A N 1
ATOM 4710 C CA . LEU A 1 580 ? -38.817 30.379 17.252 1.00 47.50 580 LEU A CA 1
ATOM 4711 C C . LEU A 1 580 ? -40.180 29.748 17.566 1.00 47.50 580 LEU A C 1
ATOM 4713 O O . LEU A 1 580 ? -40.808 29.156 16.685 1.00 47.50 580 LEU A O 1
ATOM 4717 N N . TYR A 1 581 ? -40.644 29.876 18.810 1.00 44.12 581 TYR A N 1
ATOM 4718 C CA . TYR A 1 581 ? -41.985 29.458 19.209 1.00 44.12 581 TYR A CA 1
ATOM 4719 C C . TYR A 1 581 ? -43.069 30.314 18.539 1.00 44.12 581 TYR A C 1
ATOM 4721 O O . TYR A 1 581 ? -43.994 29.764 17.943 1.00 44.12 581 TYR A O 1
ATOM 4729 N N . LEU A 1 582 ? -42.931 31.645 18.562 1.00 54.25 582 LEU A N 1
ATOM 4730 C CA . LEU A 1 582 ? -43.875 32.573 17.921 1.00 54.25 582 LEU A CA 1
ATOM 4731 C C . LEU A 1 582 ? -43.977 32.365 16.401 1.00 54.25 582 LEU A C 1
ATOM 4733 O O . LEU A 1 582 ? -45.039 32.574 15.816 1.00 54.25 582 LEU A O 1
ATOM 4737 N N . GLU A 1 583 ? -42.900 31.907 15.765 1.00 57.41 583 GLU A N 1
ATOM 4738 C CA . GLU A 1 583 ? -42.849 31.580 14.336 1.00 57.41 583 GLU A CA 1
ATOM 4739 C C . GLU A 1 583 ? -43.298 30.141 14.004 1.00 57.41 583 GLU A C 1
ATOM 4741 O O . GLU A 1 583 ? -43.152 29.691 12.864 1.00 57.41 583 GLU A O 1
ATOM 4746 N N . ASN A 1 584 ? -43.848 29.403 14.979 1.00 50.72 584 ASN A N 1
ATOM 4747 C CA . ASN A 1 584 ? -44.257 27.997 14.858 1.00 50.72 584 ASN A CA 1
ATOM 4748 C C . ASN A 1 584 ? -43.127 27.050 14.397 1.00 50.72 584 ASN A C 1
ATOM 4750 O O . ASN A 1 584 ? -43.391 26.009 13.793 1.00 50.72 584 ASN A O 1
ATOM 4754 N N . LYS A 1 585 ? -41.859 27.397 14.656 1.00 39.31 585 LYS A N 1
ATOM 4755 C CA . LYS A 1 585 ? -40.693 26.555 14.327 1.00 39.31 585 LYS A CA 1
ATOM 4756 C C . LYS A 1 585 ? -40.393 25.524 15.410 1.00 39.31 585 LYS A C 1
ATOM 4758 O O . LYS A 1 585 ? -39.838 24.472 15.107 1.00 39.31 585 LYS A O 1
ATOM 4763 N N . ILE A 1 586 ? -40.778 25.813 16.651 1.00 35.09 586 ILE A N 1
ATOM 4764 C CA . ILE A 1 586 ? -40.688 24.897 17.793 1.00 35.09 586 ILE A CA 1
ATOM 4765 C C . ILE A 1 586 ? -41.978 24.949 18.617 1.00 35.09 586 ILE A C 1
ATOM 4767 O O . ILE A 1 586 ? -42.695 25.948 18.593 1.00 35.09 586 ILE A O 1
ATOM 4771 N N . GLN A 1 587 ? -42.255 23.900 19.392 1.00 36.81 587 GLN A N 1
ATOM 4772 C CA . GLN A 1 587 ? -43.274 23.935 20.446 1.00 36.81 587 GLN A CA 1
ATOM 4773 C C . GLN A 1 587 ? -42.610 24.049 21.821 1.00 36.81 587 GLN A C 1
ATOM 4775 O O . GLN A 1 587 ? -41.739 23.245 22.153 1.00 36.81 587 GLN A O 1
ATOM 4780 N N . VAL A 1 588 ? -43.056 25.017 22.625 1.00 37.69 588 VAL A N 1
ATOM 4781 C CA . VAL A 1 588 ? -42.638 25.196 24.023 1.00 37.69 588 VAL A CA 1
ATOM 4782 C C . VAL A 1 588 ? -43.793 24.741 24.910 1.00 37.69 588 VAL A C 1
ATOM 4784 O O . VAL A 1 588 ? -44.898 25.269 24.800 1.00 37.69 588 VAL A O 1
ATOM 4787 N N . MET A 1 589 ? -43.565 23.740 25.761 1.00 37.38 589 MET A N 1
ATOM 4788 C CA . MET A 1 589 ? -44.607 23.182 26.631 1.00 37.38 589 MET A CA 1
ATOM 4789 C C . MET A 1 589 ? -44.251 23.364 28.109 1.00 37.38 589 MET A C 1
ATOM 4791 O O . MET A 1 589 ? -43.214 22.891 28.573 1.00 37.38 589 MET A O 1
ATOM 4795 N N . ILE A 1 590 ? -45.147 24.016 28.857 1.00 41.97 590 ILE A N 1
ATOM 4796 C CA . ILE A 1 590 ? -45.084 24.180 30.316 1.00 41.97 590 ILE A CA 1
ATOM 4797 C C . ILE A 1 590 ? -46.221 23.344 30.921 1.00 41.97 590 ILE A C 1
ATOM 4799 O O . ILE A 1 590 ? -47.380 23.510 30.545 1.00 41.97 590 ILE A O 1
ATOM 4803 N N . LEU A 1 591 ? -45.907 22.414 31.828 1.00 41.78 591 LEU A N 1
ATOM 4804 C CA . LEU A 1 591 ? -46.902 21.531 32.451 1.00 41.78 591 LEU A CA 1
ATOM 4805 C C . LEU A 1 591 ? -47.843 22.329 33.374 1.00 41.78 591 LEU A C 1
ATOM 4807 O O . LEU A 1 591 ? -47.404 22.903 34.368 1.00 41.78 591 LEU A O 1
ATOM 4811 N N . HIS A 1 592 ? -49.143 22.340 33.063 1.00 45.69 592 HIS A N 1
ATOM 4812 C CA . HIS A 1 592 ? -50.162 23.040 33.851 1.00 45.69 592 HIS A CA 1
ATOM 4813 C C . HIS A 1 592 ? -50.370 22.369 35.231 1.00 45.69 592 HIS A C 1
ATOM 4815 O O . HIS A 1 592 ? -50.518 21.144 35.287 1.00 45.69 592 HIS A O 1
ATOM 4821 N N . PRO A 1 593 ? -50.476 23.119 36.351 1.00 48.25 593 PRO A N 1
ATOM 4822 C CA . PRO A 1 593 ? -50.667 22.541 37.692 1.00 48.25 593 PRO A CA 1
ATOM 4823 C C . PRO A 1 593 ? -51.899 21.629 37.821 1.00 48.25 593 PRO A C 1
ATOM 4825 O O . PRO A 1 593 ? -51.900 20.675 38.599 1.00 48.25 593 PRO A O 1
ATOM 4828 N N . GLY A 1 594 ? -52.941 21.878 37.018 1.00 51.25 594 GLY A N 1
ATOM 4829 C CA . GLY A 1 594 ? -54.131 21.027 36.946 1.00 51.25 594 GLY A CA 1
ATOM 4830 C C . GLY A 1 594 ? -53.848 19.609 36.435 1.00 51.25 594 GLY A C 1
ATOM 4831 O O . GLY A 1 594 ? -54.462 18.661 36.915 1.00 51.25 594 GLY A O 1
ATOM 4832 N N . PHE A 1 595 ? -52.872 19.435 35.540 1.00 57.00 595 PHE A N 1
ATOM 4833 C CA . PHE A 1 595 ? -52.458 18.112 35.071 1.00 57.00 595 PHE A CA 1
ATOM 4834 C C . PHE A 1 595 ? -51.799 17.305 36.197 1.00 57.00 595 PHE A C 1
ATOM 4836 O O . PHE A 1 595 ? -52.113 16.134 36.386 1.00 57.00 595 PHE A O 1
ATOM 4843 N N . ILE A 1 596 ? -50.964 17.950 37.018 1.00 57.88 596 ILE A N 1
ATOM 4844 C CA . ILE A 1 596 ? -50.338 17.318 38.190 1.00 57.88 596 ILE A CA 1
ATOM 4845 C C . ILE A 1 596 ? -51.413 16.843 39.179 1.00 57.88 596 ILE A C 1
ATOM 4847 O O . ILE A 1 596 ? -51.335 15.725 39.691 1.00 57.88 596 ILE A O 1
ATOM 4851 N N . LYS A 1 597 ? -52.455 17.657 39.397 1.00 62.53 597 LYS A N 1
ATOM 4852 C CA . LYS A 1 597 ? -53.607 17.288 40.229 1.00 62.53 597 LYS A CA 1
ATOM 4853 C C . LYS A 1 597 ? -54.417 16.132 39.627 1.00 62.53 597 LYS A C 1
ATOM 4855 O O . LYS A 1 597 ? -54.753 15.204 40.349 1.00 62.53 597 LYS A O 1
ATOM 4860 N N . TYR A 1 598 ? -54.684 16.147 38.322 1.00 68.81 598 TYR A N 1
ATOM 4861 C CA . TYR A 1 598 ? -55.384 15.059 37.628 1.00 68.81 598 TYR A CA 1
ATOM 4862 C C . TYR A 1 598 ? -54.649 13.718 37.768 1.00 68.81 598 TYR A C 1
ATOM 4864 O O . TYR A 1 598 ? -55.259 12.719 38.146 1.00 68.81 598 TYR A O 1
ATOM 4872 N N . VAL A 1 599 ? -53.331 13.696 37.537 1.00 63.50 599 VAL A N 1
ATOM 4873 C CA . VAL A 1 599 ? -52.525 12.478 37.715 1.00 63.50 599 VAL A CA 1
ATOM 4874 C C . VAL A 1 599 ? -52.546 12.016 39.176 1.00 63.50 599 VAL A C 1
ATOM 4876 O O . VAL A 1 599 ? -52.669 10.824 39.447 1.00 63.50 599 VAL A O 1
ATOM 4879 N N . HIS A 1 600 ? -52.504 12.939 40.137 1.00 75.06 600 HIS A N 1
ATOM 4880 C CA . HIS A 1 600 ? -52.574 12.592 41.558 1.00 75.06 600 HIS A CA 1
ATOM 4881 C C . HIS A 1 600 ? -53.923 12.000 41.977 1.00 75.06 600 HIS A C 1
ATOM 4883 O O . HIS A 1 600 ? -53.969 10.999 42.689 1.00 75.06 600 HIS A O 1
ATOM 4889 N N . GLU A 1 601 ? -55.028 12.600 41.540 1.00 74.81 601 GLU A N 1
ATOM 4890 C CA . GLU A 1 601 ? -56.366 12.195 41.971 1.00 74.81 601 GLU A CA 1
ATOM 4891 C C . GLU A 1 601 ? -56.867 10.947 41.242 1.00 74.81 601 GLU A C 1
ATOM 4893 O O . GLU A 1 601 ? -57.452 10.077 41.883 1.00 74.81 601 GLU A O 1
ATOM 4898 N N . ILE A 1 602 ? -56.626 10.849 39.931 1.00 72.88 602 ILE A N 1
ATOM 4899 C CA . ILE A 1 602 ? -57.195 9.796 39.079 1.00 72.88 602 ILE A CA 1
ATOM 4900 C C . ILE A 1 602 ? -56.259 8.598 38.963 1.00 72.88 602 ILE A C 1
ATOM 4902 O O . ILE A 1 602 ? -56.683 7.470 39.191 1.00 72.88 602 ILE A O 1
ATOM 4906 N N . TRP A 1 603 ? -54.984 8.830 38.649 1.00 66.44 603 TRP A N 1
ATOM 4907 C CA . TRP A 1 603 ? -54.030 7.740 38.423 1.00 66.44 603 TRP A CA 1
ATOM 4908 C C . TRP A 1 603 ? -53.419 7.222 39.718 1.00 66.44 603 TRP A C 1
ATOM 4910 O O . TRP A 1 603 ? -53.127 6.037 39.826 1.00 66.44 603 TRP A O 1
ATOM 4920 N N . LEU A 1 604 ? -53.256 8.095 40.716 1.00 68.50 604 LEU A N 1
ATOM 4921 C CA . LEU A 1 604 ? -52.683 7.718 42.009 1.00 68.50 604 LEU A CA 1
ATOM 4922 C C . LEU A 1 604 ? -53.706 7.599 43.136 1.00 68.50 604 LEU A C 1
ATOM 4924 O O . LEU A 1 604 ? -53.317 7.318 44.268 1.00 68.50 604 LEU A O 1
ATOM 4928 N N . LEU A 1 605 ? -55.002 7.781 42.858 1.00 78.00 605 LEU A N 1
ATOM 4929 C CA . LEU A 1 605 ? -56.083 7.683 43.848 1.00 78.00 605 LEU A CA 1
ATOM 4930 C C . LEU A 1 605 ? -55.798 8.502 45.124 1.00 78.00 605 LEU A C 1
ATOM 4932 O O . LEU A 1 605 ? -56.094 8.066 46.238 1.00 78.00 605 LEU A O 1
ATOM 4936 N N . LYS A 1 606 ? -55.178 9.682 44.966 1.00 74.69 606 LYS A N 1
ATOM 4937 C CA . LYS A 1 606 ? -54.728 10.585 46.044 1.00 74.69 606 LYS A CA 1
ATOM 4938 C C . LYS A 1 606 ? -53.671 9.993 46.991 1.00 74.69 606 LYS A C 1
ATOM 4940 O O . LYS A 1 606 ? -53.476 10.505 48.093 1.00 74.69 606 LYS A O 1
ATOM 4945 N N . ARG A 1 607 ? -52.964 8.932 46.590 1.00 68.19 607 ARG A N 1
ATOM 4946 C CA . ARG A 1 607 ? -51.866 8.333 47.365 1.00 68.19 607 ARG A CA 1
ATOM 4947 C C . ARG A 1 607 ? -50.555 9.086 47.119 1.00 68.19 607 ARG A C 1
ATOM 4949 O O . ARG A 1 607 ? -50.207 9.408 45.988 1.00 68.19 607 ARG A O 1
ATOM 4956 N N . GLY A 1 608 ? -49.805 9.354 48.190 1.00 66.06 608 GLY A N 1
ATOM 4957 C CA . GLY A 1 608 ? -48.632 10.244 48.155 1.00 66.06 608 GLY A CA 1
ATOM 4958 C C . GLY A 1 608 ? -49.018 11.730 48.188 1.00 66.06 608 GLY A C 1
ATOM 4959 O O . GLY A 1 608 ? -50.195 12.065 48.094 1.00 66.06 608 GLY A O 1
ATOM 4960 N N . LYS A 1 609 ? -48.048 12.640 48.359 1.00 59.16 609 LYS A N 1
ATOM 4961 C CA . LYS A 1 609 ? -48.310 14.092 48.437 1.00 59.16 609 LYS A CA 1
ATOM 4962 C C . LYS A 1 609 ? -48.465 14.722 47.046 1.00 59.16 609 LYS A C 1
ATOM 4964 O O . LYS A 1 609 ? -49.302 15.600 46.891 1.00 59.16 609 LYS A O 1
ATOM 4969 N N . TYR A 1 610 ? -47.685 14.258 46.064 1.00 61.00 610 TYR A N 1
ATOM 4970 C CA . TYR A 1 610 ? -47.749 14.616 44.636 1.00 61.00 610 TYR A CA 1
ATOM 4971 C C . TYR A 1 610 ? -47.256 13.427 43.780 1.00 61.00 610 TYR A C 1
ATOM 4973 O O . TYR A 1 610 ? -46.595 12.559 44.344 1.00 61.00 610 TYR A O 1
ATOM 4981 N N . PRO A 1 611 ? -47.526 13.359 42.462 1.00 62.06 611 PRO A N 1
ATOM 4982 C CA . PRO A 1 611 ? -46.948 12.345 41.570 1.00 62.06 611 PRO A CA 1
ATOM 4983 C C . PRO A 1 611 ? -45.460 12.614 41.287 1.00 62.06 611 PRO A C 1
ATOM 4985 O O . PRO A 1 611 ? -45.049 13.778 41.234 1.00 62.06 611 PRO A O 1
ATOM 4988 N N . SER A 1 612 ? -44.648 11.579 41.044 1.00 62.31 612 SER A N 1
ATOM 4989 C CA . SER A 1 612 ? -43.260 11.777 40.598 1.00 62.31 612 SER A CA 1
ATOM 4990 C C . SER A 1 612 ? -43.180 12.405 39.205 1.00 62.31 612 SER A C 1
ATOM 4992 O O . SER A 1 612 ? -44.043 12.204 38.350 1.00 62.31 612 SER A O 1
ATOM 4994 N N . THR A 1 613 ? -42.101 13.142 38.931 1.00 54.50 613 THR A N 1
ATOM 4995 C CA . THR A 1 613 ? -41.844 13.717 37.598 1.00 54.50 613 THR A CA 1
ATOM 4996 C C . THR A 1 613 ? -41.689 12.638 36.527 1.00 54.50 613 THR A C 1
ATOM 4998 O O . THR A 1 613 ? -42.125 12.834 35.394 1.00 54.50 613 THR A O 1
ATOM 5001 N N . GLY A 1 614 ? -41.134 11.478 36.895 1.00 55.50 614 GLY A N 1
ATOM 5002 C CA . GLY A 1 614 ? -41.077 10.303 36.030 1.00 55.50 614 GLY A CA 1
ATOM 5003 C C . GLY A 1 614 ? -42.472 9.779 35.689 1.00 55.50 614 GLY A C 1
ATOM 5004 O O . GLY A 1 614 ? -42.764 9.561 34.517 1.00 55.50 614 GLY A O 1
ATOM 5005 N N . PHE A 1 615 ? -43.360 9.656 36.681 1.00 59.72 615 PHE A N 1
ATOM 5006 C CA . PHE A 1 615 ? -44.731 9.194 36.463 1.00 59.72 615 PHE A CA 1
ATOM 5007 C C . PHE A 1 615 ? -45.560 10.203 35.662 1.00 59.72 615 PHE A C 1
ATOM 5009 O O . PHE A 1 615 ? -46.258 9.818 34.730 1.00 59.72 615 PHE A O 1
ATOM 5016 N N . LEU A 1 616 ? -45.418 11.505 35.937 1.00 59.00 616 LEU A N 1
ATOM 5017 C CA . LEU A 1 616 ? -46.034 12.572 35.137 1.00 59.00 616 LEU A CA 1
ATOM 5018 C C . LEU A 1 616 ? -45.589 12.511 33.673 1.00 59.00 616 LEU A C 1
ATOM 5020 O O . LEU A 1 616 ? -46.423 12.644 32.781 1.00 59.00 616 LEU A O 1
ATOM 5024 N N . GLY A 1 617 ? -44.296 12.276 33.427 1.00 52.97 617 GLY A N 1
ATOM 5025 C CA . GLY A 1 617 ? -43.750 12.101 32.083 1.00 52.97 617 GLY A CA 1
ATOM 5026 C C . GLY A 1 617 ? -44.310 10.870 31.367 1.00 52.97 617 GLY A C 1
ATOM 5027 O O . GLY A 1 617 ? -44.597 10.945 30.176 1.00 52.97 617 GLY A O 1
ATOM 5028 N N . ILE A 1 618 ? -44.530 9.767 32.088 1.00 56.41 618 ILE A N 1
ATOM 5029 C CA . ILE A 1 618 ? -45.115 8.533 31.540 1.00 56.41 618 ILE A CA 1
ATOM 5030 C C . ILE A 1 618 ? -46.599 8.721 31.217 1.00 56.41 618 ILE A C 1
ATOM 5032 O O . ILE A 1 618 ? -47.015 8.411 30.103 1.00 56.41 618 ILE A O 1
ATOM 5036 N N . ILE A 1 619 ? -47.392 9.262 32.149 1.00 58.31 619 ILE A N 1
ATOM 5037 C CA . ILE A 1 619 ? -48.819 9.522 31.916 1.00 58.31 619 ILE A CA 1
ATOM 5038 C C . ILE A 1 619 ? -48.996 10.533 30.788 1.00 58.31 619 ILE A C 1
ATOM 5040 O O . ILE A 1 619 ? -49.842 10.331 29.926 1.00 58.31 619 ILE A O 1
ATOM 5044 N N . PHE A 1 620 ? -48.169 11.576 30.722 1.00 52.38 620 PHE A N 1
ATOM 5045 C CA . PHE A 1 620 ? -48.183 12.497 29.590 1.00 52.38 620 PHE A CA 1
ATOM 5046 C C . PHE A 1 620 ? -47.855 11.776 28.279 1.00 52.38 620 PHE A C 1
ATOM 5048 O O . PHE A 1 620 ? -48.634 11.859 27.334 1.00 52.38 620 PHE A O 1
ATOM 5055 N N . ALA A 1 621 ? -46.761 11.008 28.239 1.00 49.22 621 ALA A N 1
ATOM 5056 C CA . ALA A 1 621 ? -46.363 10.256 27.056 1.00 49.22 621 ALA A CA 1
ATOM 5057 C C . ALA A 1 621 ? -47.482 9.316 26.567 1.00 49.22 621 ALA A C 1
ATOM 5059 O O . ALA A 1 621 ? -47.696 9.233 25.360 1.00 49.22 621 ALA A O 1
ATOM 5060 N N . LEU A 1 622 ? -48.239 8.675 27.474 1.00 54.50 622 LEU A N 1
ATOM 5061 C CA . LEU A 1 622 ? -49.369 7.781 27.144 1.00 54.50 622 LEU A CA 1
ATOM 5062 C C . LEU A 1 622 ? -50.491 8.476 26.369 1.00 54.50 622 LEU A C 1
ATOM 5064 O O . LEU A 1 622 ? -51.252 7.805 25.680 1.00 54.50 622 LEU A O 1
ATOM 5068 N N . HIS A 1 623 ? -50.583 9.804 26.447 1.00 50.44 623 HIS A N 1
ATOM 5069 C CA . HIS A 1 623 ? -51.608 10.582 25.751 1.00 50.44 623 HIS A CA 1
ATOM 5070 C C . HIS A 1 623 ? -51.133 11.151 24.404 1.00 50.44 623 HIS A C 1
ATOM 5072 O O . HIS A 1 623 ? -51.965 11.583 23.610 1.00 50.44 623 HIS A O 1
ATOM 5078 N N . VAL A 1 624 ? -49.822 11.163 24.133 1.00 44.75 624 VAL A N 1
ATOM 5079 C CA . VAL A 1 624 ? -49.231 11.741 22.905 1.00 44.75 624 VAL A CA 1
ATOM 5080 C C . VAL A 1 624 ? -48.526 10.719 22.016 1.00 44.75 624 VAL A C 1
ATOM 5082 O O . VAL A 1 624 ? -48.304 11.005 20.841 1.00 44.75 624 VAL A O 1
ATOM 5085 N N . CYS A 1 625 ? -48.176 9.547 22.545 1.00 42.22 625 CYS A N 1
ATOM 5086 C CA . CYS A 1 625 ? -47.396 8.537 21.840 1.00 42.22 625 CYS A CA 1
ATOM 5087 C C . CYS A 1 625 ? -48.183 7.229 21.693 1.00 42.22 625 CYS A C 1
ATOM 5089 O O . CYS A 1 625 ? -48.704 6.704 22.672 1.00 42.22 625 CYS A O 1
ATOM 5091 N N . ASP A 1 626 ? -48.166 6.639 20.493 1.00 42.53 626 ASP A N 1
ATOM 5092 C CA . ASP A 1 626 ? -48.814 5.343 20.218 1.00 42.53 626 ASP A CA 1
ATOM 5093 C C . ASP A 1 626 ? -48.141 4.160 20.940 1.00 42.53 626 ASP A C 1
ATOM 5095 O O . ASP A 1 626 ? -48.758 3.116 21.161 1.00 42.53 626 ASP A O 1
ATOM 5099 N N . ARG A 1 627 ? -46.852 4.293 21.287 1.00 44.19 627 ARG A N 1
ATOM 5100 C CA . ARG A 1 627 ? -46.085 3.330 22.090 1.00 44.19 627 ARG A CA 1
ATOM 5101 C C . ARG A 1 627 ? -45.047 4.040 22.939 1.00 44.19 627 ARG A C 1
ATOM 5103 O O . ARG A 1 627 ? -44.392 4.973 22.478 1.00 44.19 627 ARG A O 1
ATOM 5110 N N . ILE A 1 628 ? -44.850 3.540 24.154 1.00 43.28 628 ILE A N 1
ATOM 5111 C CA . ILE A 1 628 ? -43.847 4.048 25.092 1.00 43.28 628 ILE A CA 1
ATOM 5112 C C . ILE A 1 628 ? -43.082 2.866 25.652 1.00 43.28 628 ILE A C 1
ATOM 5114 O O . ILE A 1 628 ? -43.659 1.835 25.991 1.00 43.28 628 ILE A O 1
ATOM 5118 N N . SER A 1 629 ? -41.769 3.022 25.745 1.00 44.03 629 SER A N 1
ATOM 5119 C CA . SER A 1 629 ? -40.899 2.081 26.436 1.00 44.03 629 SER A CA 1
ATOM 5120 C C . SER A 1 629 ? -40.285 2.801 27.624 1.00 44.03 629 SER A C 1
ATOM 5122 O O . SER A 1 629 ? -39.542 3.767 27.457 1.00 44.03 629 SER A O 1
ATOM 5124 N N . THR A 1 630 ? -40.638 2.356 28.826 1.00 42.41 630 THR A N 1
ATOM 5125 C CA . THR A 1 630 ? -40.092 2.873 30.078 1.00 42.41 630 THR A CA 1
ATOM 5126 C C . THR A 1 630 ? -38.955 1.960 30.524 1.00 42.41 630 THR A C 1
ATOM 5128 O O . THR A 1 630 ? -39.050 0.736 30.462 1.00 42.41 630 THR A O 1
ATOM 5131 N N . PHE A 1 631 ? -37.838 2.547 30.948 1.00 45.75 631 PHE A N 1
ATOM 5132 C CA . PHE A 1 631 ? -36.666 1.792 31.386 1.00 45.75 631 PHE A CA 1
ATOM 5133 C C . PHE A 1 631 ? -36.291 2.224 32.796 1.00 45.75 631 PHE A C 1
ATOM 5135 O O . PHE A 1 631 ? -36.120 3.414 33.050 1.00 45.75 631 PHE A O 1
ATOM 5142 N N . ARG A 1 632 ? -36.130 1.246 33.698 1.00 51.12 632 ARG A N 1
ATOM 5143 C CA . ARG A 1 632 ? -35.726 1.462 35.101 1.00 51.12 632 ARG A CA 1
ATOM 5144 C C . ARG A 1 632 ? -36.630 2.438 35.871 1.00 51.12 632 ARG A C 1
ATOM 5146 O O . ARG A 1 632 ? -36.157 3.186 36.720 1.00 51.12 632 ARG A O 1
ATOM 5153 N N . PHE A 1 633 ? -37.927 2.420 35.572 1.00 48.41 633 PHE A N 1
ATOM 5154 C CA . PHE A 1 633 ? -38.950 3.009 36.428 1.00 48.41 633 PHE A CA 1
ATOM 5155 C C . PHE A 1 633 ? -39.337 1.938 37.448 1.00 48.41 633 PHE A C 1
ATOM 5157 O O . PHE A 1 633 ? -39.889 0.925 37.038 1.00 48.41 633 PHE A O 1
ATOM 5164 N N . GLY A 1 634 ? -38.958 2.093 38.718 1.00 52.88 634 GLY A N 1
ATOM 5165 C CA . GLY A 1 634 ? -39.153 1.068 39.749 1.00 52.88 634 GLY A CA 1
ATOM 5166 C C . GLY A 1 634 ? -37.988 0.959 40.731 1.00 52.88 634 GLY A C 1
ATOM 5167 O O . GLY A 1 634 ? -36.939 1.576 40.538 1.00 52.88 634 GLY A O 1
ATOM 5168 N N . ALA A 1 635 ? -38.178 0.157 41.776 1.00 55.25 635 ALA A N 1
ATOM 5169 C CA . ALA A 1 635 ? -37.111 -0.196 42.701 1.00 55.25 635 ALA A CA 1
ATOM 5170 C C . ALA A 1 635 ? -36.025 -1.039 42.011 1.00 55.25 635 ALA A C 1
ATOM 5172 O O . ALA A 1 635 ? -36.274 -1.699 40.999 1.00 55.25 635 ALA A O 1
ATOM 5173 N N . ASP A 1 636 ? -34.822 -1.060 42.582 1.00 55.47 636 ASP A N 1
ATOM 5174 C CA . ASP A 1 636 ? -33.822 -2.053 42.196 1.00 55.47 636 ASP A CA 1
ATOM 5175 C C . ASP A 1 636 ? -34.270 -3.485 42.563 1.00 55.47 636 ASP A C 1
ATOM 5177 O O . ASP A 1 636 ? -35.290 -3.710 43.217 1.00 55.47 636 ASP A O 1
ATOM 5181 N N . GLN A 1 637 ? -33.474 -4.480 42.169 1.00 54.59 637 GLN A N 1
ATOM 5182 C CA . GLN A 1 637 ? -33.738 -5.899 42.454 1.00 54.59 637 GLN A CA 1
ATOM 5183 C C . GLN A 1 637 ? -33.825 -6.251 43.955 1.00 54.59 637 GLN A C 1
ATOM 5185 O O . GLN A 1 637 ? -34.183 -7.375 44.296 1.00 54.59 637 GLN A O 1
ATOM 5190 N N . TYR A 1 638 ? -33.484 -5.316 44.844 1.00 56.44 638 TYR A N 1
ATOM 5191 C CA . TYR A 1 638 ? -33.520 -5.463 46.296 1.00 56.44 638 TYR A CA 1
ATOM 5192 C C . TYR A 1 638 ? -34.640 -4.628 46.943 1.00 56.44 638 TYR A C 1
ATOM 5194 O O . TYR A 1 638 ? -34.706 -4.546 48.168 1.00 56.44 638 TYR A O 1
ATOM 5202 N N . GLY A 1 639 ? -35.521 -4.010 46.148 1.00 58.25 639 GLY A N 1
ATOM 5203 C CA . GLY A 1 639 ? -36.641 -3.204 46.639 1.00 58.25 639 GLY A CA 1
ATOM 5204 C C . GLY A 1 639 ? -36.260 -1.783 47.067 1.00 58.25 639 GLY A C 1
ATOM 5205 O O . GLY A 1 639 ? -37.071 -1.092 47.687 1.00 58.25 639 GLY A O 1
ATOM 5206 N N . ASN A 1 640 ? -35.054 -1.316 46.734 1.00 58.31 640 ASN A N 1
ATOM 5207 C CA . ASN A 1 640 ? -34.588 0.017 47.098 1.00 58.31 640 ASN A CA 1
ATOM 5208 C C . ASN A 1 640 ? -34.929 1.061 46.028 1.00 58.31 640 ASN A C 1
ATOM 5210 O O . ASN A 1 640 ? -34.768 0.834 44.828 1.00 58.31 640 ASN A O 1
ATOM 5214 N N . TRP A 1 641 ? -35.317 2.250 46.489 1.00 55.03 641 TRP A N 1
ATOM 5215 C CA . TRP A 1 641 ? -35.698 3.387 45.652 1.00 55.03 641 TRP A CA 1
ATOM 5216 C C . TRP A 1 641 ? -34.638 4.488 45.725 1.00 55.03 641 TRP A C 1
ATOM 5218 O O . TRP A 1 641 ? -34.579 5.245 46.694 1.00 55.03 641 TRP A O 1
ATOM 5228 N N . TYR A 1 642 ? -33.792 4.574 44.701 1.00 58.88 642 TYR A N 1
ATOM 5229 C CA . TYR A 1 642 ? -32.787 5.627 44.543 1.00 58.88 642 TYR A CA 1
ATOM 5230 C C . TYR A 1 642 ? -32.584 5.946 43.062 1.00 58.88 642 TYR A C 1
ATOM 5232 O O . TYR A 1 642 ? -32.839 5.114 42.188 1.00 58.88 642 TYR A O 1
ATOM 5240 N N . HIS A 1 643 ? -32.119 7.156 42.755 1.00 50.84 643 HIS A N 1
ATOM 5241 C CA . HIS A 1 643 ? -31.732 7.462 41.383 1.00 50.84 643 HIS A CA 1
ATOM 5242 C C . HIS A 1 643 ? -30.455 6.703 41.021 1.00 50.84 643 HIS A C 1
ATOM 5244 O O . HIS A 1 643 ? -29.564 6.560 41.850 1.00 50.84 643 HIS A O 1
ATOM 5250 N N . TYR A 1 644 ? -30.315 6.268 39.766 1.00 46.19 644 TYR A N 1
ATOM 5251 C CA . TYR A 1 644 ? -29.177 5.449 39.313 1.00 46.19 644 TYR A CA 1
ATOM 5252 C C . TYR A 1 644 ? -27.784 6.077 39.549 1.00 46.19 644 TYR A C 1
ATOM 5254 O O . TYR A 1 644 ? -26.772 5.396 39.395 1.00 46.19 644 TYR A O 1
ATOM 5262 N N . PHE A 1 645 ? -27.727 7.373 39.870 1.00 47.19 645 PHE A N 1
ATOM 5263 C CA . PHE A 1 645 ? -26.509 8.121 40.179 1.00 47.19 645 PHE A CA 1
ATOM 5264 C C . PHE A 1 645 ? -26.240 8.283 41.688 1.00 47.19 645 PHE A C 1
ATOM 5266 O O . PHE A 1 645 ? -25.179 8.785 42.063 1.00 47.19 645 PHE A O 1
ATOM 5273 N N . GLU A 1 646 ? -27.163 7.873 42.559 1.00 45.16 646 GLU A N 1
ATOM 5274 C CA . GLU A 1 646 ? -27.016 7.941 44.014 1.00 45.16 646 GLU A CA 1
ATOM 5275 C C . GLU A 1 646 ? -26.450 6.628 44.571 1.00 45.16 646 GLU A C 1
ATOM 5277 O O . GLU A 1 646 ? -26.775 5.537 44.109 1.00 45.16 646 GLU A O 1
ATOM 5282 N N . LYS A 1 647 ? -25.570 6.732 45.576 1.00 45.53 647 LYS A N 1
ATOM 5283 C CA . LYS A 1 647 ? -24.886 5.575 46.187 1.00 45.53 647 LYS A CA 1
ATOM 5284 C C . LYS A 1 647 ? -25.634 4.973 47.383 1.00 45.53 647 LYS A C 1
ATOM 5286 O O . LYS A 1 647 ? -25.249 3.902 47.843 1.00 45.53 647 LYS A O 1
ATOM 5291 N N . THR A 1 648 ? -26.653 5.651 47.911 1.00 51.38 648 THR A N 1
ATOM 5292 C CA . THR A 1 648 ? -27.410 5.225 49.098 1.00 51.38 648 THR A CA 1
ATOM 5293 C C . THR A 1 648 ? -28.884 5.613 48.981 1.00 51.38 648 THR A C 1
ATOM 5295 O O . THR A 1 648 ? -29.223 6.646 48.411 1.00 51.38 648 THR A O 1
ATOM 5298 N N . SER A 1 649 ? -29.766 4.789 49.557 1.00 47.59 649 SER A N 1
ATOM 5299 C CA . SER A 1 649 ? -31.213 5.030 49.610 1.00 47.59 649 SER A CA 1
ATOM 5300 C C . SER A 1 649 ? -31.533 6.300 50.408 1.00 47.59 649 SER A C 1
ATOM 5302 O O . SER A 1 649 ? -31.390 6.327 51.634 1.00 47.59 649 SER A O 1
ATOM 5304 N N . HIS A 1 650 ? -32.001 7.353 49.736 1.00 48.19 650 HIS A N 1
ATOM 5305 C CA . HIS A 1 650 ? -32.442 8.581 50.391 1.00 48.19 650 HIS A CA 1
ATOM 5306 C C . HIS A 1 650 ? -33.930 8.486 50.769 1.00 48.19 650 HIS A C 1
ATOM 5308 O O . HIS A 1 650 ? -34.795 8.407 49.902 1.00 48.19 650 HIS A O 1
ATOM 5314 N N . LYS A 1 651 ? -34.262 8.611 52.066 1.00 42.53 651 LYS A N 1
ATOM 5315 C CA . LYS A 1 651 ? -35.658 8.657 52.582 1.00 42.53 651 LYS A CA 1
ATOM 5316 C C . LYS A 1 651 ? -36.546 9.739 51.933 1.00 42.53 651 LYS A C 1
ATOM 5318 O O . LYS A 1 651 ? -37.760 9.718 52.086 1.00 42.53 651 LYS A O 1
ATOM 5323 N N . VAL A 1 652 ? -35.950 10.703 51.227 1.00 42.47 652 VAL A N 1
ATOM 5324 C CA . VAL A 1 652 ? -36.660 11.780 50.518 1.00 42.47 652 VAL A CA 1
ATOM 5325 C C . VAL A 1 652 ? -37.285 11.278 49.208 1.00 42.47 652 VAL A C 1
ATOM 5327 O O . VAL A 1 652 ? -38.329 11.791 48.816 1.00 42.47 652 VAL A O 1
ATOM 5330 N N . CYS A 1 653 ? -36.712 10.240 48.585 1.00 43.44 653 CYS A N 1
ATOM 5331 C CA . CYS A 1 653 ? -37.224 9.632 47.353 1.00 43.44 653 CYS A CA 1
ATOM 5332 C C . CYS A 1 653 ? -38.544 8.875 47.569 1.00 43.44 653 CYS A C 1
ATOM 5334 O O . CYS A 1 653 ? -39.307 8.712 46.629 1.00 43.44 653 CYS A O 1
ATOM 5336 N N . THR A 1 654 ? -38.855 8.470 48.804 1.00 42.31 654 THR A N 1
ATOM 5337 C CA . THR A 1 654 ? -40.105 7.774 49.166 1.00 42.31 654 THR A CA 1
ATOM 5338 C C . THR A 1 654 ? -41.058 8.616 50.022 1.00 42.31 654 THR A C 1
ATOM 5340 O O . THR A 1 654 ? -42.185 8.205 50.276 1.00 42.31 654 THR A O 1
ATOM 5343 N N . GLY A 1 655 ? -40.628 9.794 50.490 1.00 45.34 655 GLY A N 1
ATOM 5344 C CA . GLY A 1 655 ? -41.375 10.580 51.481 1.00 45.34 655 GLY A CA 1
ATOM 5345 C C . GLY A 1 655 ? -42.430 11.538 50.914 1.00 45.34 655 GLY A C 1
ATOM 5346 O O . GLY A 1 655 ? -43.329 11.945 51.645 1.00 45.34 655 GLY A O 1
ATOM 5347 N N . ALA A 1 656 ? -42.330 11.926 49.636 1.00 46.56 656 ALA A N 1
ATOM 5348 C CA . ALA A 1 656 ? -43.226 12.918 49.022 1.00 46.56 656 ALA A CA 1
ATOM 5349 C C . ALA A 1 656 ? -44.234 12.327 48.017 1.00 46.56 656 ALA A C 1
ATOM 5351 O O . ALA A 1 656 ? -45.253 12.953 47.740 1.00 46.56 656 ALA A O 1
ATOM 5352 N N . HIS A 1 657 ? -43.991 11.130 47.490 1.00 51.66 657 HIS A N 1
ATOM 5353 C CA . HIS A 1 657 ? -44.820 10.463 46.483 1.00 51.66 657 HIS A CA 1
ATOM 5354 C C . HIS A 1 657 ? -44.799 8.949 46.727 1.00 51.66 657 HIS A C 1
ATOM 5356 O O . HIS A 1 657 ? -43.873 8.438 47.357 1.00 51.66 657 HIS A O 1
ATOM 5362 N N . SER A 1 658 ? -45.829 8.224 46.286 1.00 61.50 658 SER A N 1
ATOM 5363 C CA . SER A 1 658 ? -45.934 6.780 46.530 1.00 61.50 658 SER A CA 1
ATOM 5364 C C . SER A 1 658 ? -45.280 5.998 45.387 1.00 61.50 658 SER A C 1
ATOM 5366 O O . SER A 1 658 ? -45.969 5.444 44.538 1.00 61.50 658 SER A O 1
ATOM 5368 N N . GLY A 1 659 ? -43.942 5.967 45.353 1.00 57.25 659 GLY A N 1
ATOM 5369 C CA . GLY A 1 659 ? -43.175 5.336 44.265 1.00 57.25 659 GLY A CA 1
ATOM 5370 C C . GLY A 1 659 ? -43.526 3.862 44.018 1.00 57.25 659 GLY A C 1
ATOM 5371 O O . GLY A 1 659 ? -43.631 3.442 42.869 1.00 57.25 659 GLY A O 1
ATOM 5372 N N . SER A 1 660 ? -43.811 3.094 45.077 1.00 62.88 660 SER A N 1
ATOM 5373 C CA . SER A 1 660 ? -44.298 1.713 44.949 1.00 62.88 660 SER A CA 1
ATOM 5374 C C . SER A 1 660 ? -45.652 1.642 44.243 1.00 62.88 660 SER A C 1
ATOM 5376 O O . SER A 1 660 ? -45.809 0.859 43.318 1.00 62.88 660 SER A O 1
ATOM 5378 N N . PHE A 1 661 ? -46.595 2.518 44.601 1.00 65.81 661 PHE A N 1
ATOM 5379 C CA . PHE A 1 661 ? -47.921 2.548 43.985 1.00 65.81 661 PHE A CA 1
ATOM 5380 C C . PHE A 1 661 ? -47.880 3.035 42.529 1.00 65.81 661 PHE A C 1
ATOM 5382 O O . PHE A 1 661 ? -48.596 2.508 41.684 1.00 65.81 661 PHE A O 1
ATOM 5389 N N . GLU A 1 662 ? -47.016 4.003 42.213 1.00 61.81 662 GLU A N 1
ATOM 5390 C CA . GLU A 1 662 ? -46.762 4.454 40.837 1.00 61.81 662 GLU A CA 1
ATOM 5391 C C . GLU A 1 662 ? -46.224 3.316 39.955 1.00 61.81 662 GLU A C 1
ATOM 5393 O O . GLU A 1 662 ? -46.656 3.145 38.814 1.00 61.81 662 GLU A O 1
ATOM 5398 N N . PHE A 1 663 ? -45.303 2.510 40.485 1.00 61.09 663 PHE A N 1
ATOM 5399 C CA . PHE A 1 663 ? -44.760 1.350 39.782 1.00 61.09 663 PHE A CA 1
ATOM 5400 C C . PHE A 1 663 ? -45.755 0.204 39.661 1.00 61.09 663 PHE A C 1
ATOM 5402 O O . PHE A 1 663 ? -45.858 -0.365 38.579 1.00 61.09 663 PHE A O 1
ATOM 5409 N N . ASP A 1 664 ? -46.529 -0.088 40.704 1.00 66.94 664 ASP A N 1
ATOM 5410 C CA . ASP A 1 664 ? -47.590 -1.097 40.648 1.00 66.94 664 ASP A CA 1
ATOM 5411 C C . ASP A 1 664 ? -48.654 -0.709 39.611 1.00 66.94 664 ASP A C 1
ATOM 5413 O O . ASP A 1 664 ? -49.057 -1.539 38.799 1.00 66.94 664 ASP A O 1
ATOM 5417 N N . THR A 1 665 ? -49.029 0.574 39.555 1.00 65.56 665 THR A N 1
ATOM 5418 C CA . THR A 1 665 ? -49.949 1.113 38.539 1.00 65.56 665 THR A CA 1
ATOM 5419 C C . THR A 1 665 ? -49.371 0.947 37.129 1.00 65.56 665 THR A C 1
ATOM 5421 O O . THR A 1 665 ? -50.069 0.522 36.211 1.00 65.56 665 THR A O 1
ATOM 5424 N N . MET A 1 666 ? -48.075 1.220 36.939 1.00 62.59 666 MET A N 1
ATOM 5425 C CA . MET A 1 666 ? -47.398 1.006 35.654 1.00 62.59 666 MET A CA 1
ATOM 5426 C C . MET A 1 666 ? -47.303 -0.484 35.286 1.00 62.59 666 MET A C 1
ATOM 5428 O O . MET A 1 666 ? -47.495 -0.847 34.125 1.00 62.59 666 MET A O 1
ATOM 5432 N N . MET A 1 667 ? -47.014 -1.353 36.253 1.00 59.66 667 MET A N 1
ATOM 5433 C CA . MET A 1 667 ? -46.926 -2.793 36.031 1.00 59.66 667 MET A CA 1
ATOM 5434 C C . MET A 1 667 ? -48.286 -3.402 35.718 1.00 59.66 667 MET A C 1
ATOM 5436 O O . MET A 1 667 ? -48.365 -4.281 34.864 1.00 59.66 667 MET A O 1
ATOM 5440 N N . GLN A 1 668 ? -49.356 -2.898 36.327 1.00 63.94 668 GLN A N 1
ATOM 5441 C CA . GLN A 1 668 ? -50.715 -3.284 35.985 1.00 63.94 668 GLN A CA 1
ATOM 5442 C C . GLN A 1 668 ? -51.045 -2.923 34.525 1.00 63.94 668 GLN A C 1
ATOM 5444 O O . GLN A 1 668 ? -51.480 -3.791 33.775 1.00 63.94 668 GLN A O 1
ATOM 5449 N N . LEU A 1 669 ? -50.698 -1.713 34.064 1.00 59.09 669 LEU A N 1
ATOM 5450 C CA . LEU A 1 669 ? -50.849 -1.307 32.652 1.00 59.09 669 LEU A CA 1
ATOM 5451 C C . LEU A 1 669 ? -50.008 -2.146 31.674 1.00 59.09 669 LEU A C 1
ATOM 5453 O O . LEU A 1 669 ? -50.379 -2.314 30.510 1.00 59.09 669 LEU A O 1
ATOM 5457 N N . TYR A 1 670 ? -48.848 -2.633 32.120 1.00 52.84 670 TYR A N 1
ATOM 5458 C CA . TYR A 1 670 ? -47.972 -3.497 31.328 1.00 52.84 670 TYR A CA 1
ATOM 5459 C C . TYR A 1 670 ? -48.528 -4.924 31.224 1.00 52.84 670 TYR A C 1
ATOM 5461 O O . TYR A 1 670 ? -48.528 -5.511 30.142 1.00 52.84 670 TYR A O 1
ATOM 5469 N N . LEU A 1 671 ? -49.034 -5.469 32.334 1.00 52.69 671 LEU A N 1
ATOM 5470 C CA . LEU A 1 671 ? -49.598 -6.819 32.407 1.00 52.69 671 LEU A CA 1
ATOM 5471 C C . LEU A 1 671 ? -50.958 -6.923 31.704 1.00 52.69 671 LEU A C 1
ATOM 5473 O O . LEU A 1 671 ? -51.218 -7.924 31.040 1.00 52.69 671 LEU A O 1
ATOM 5477 N N . GLU A 1 672 ? -51.781 -5.874 31.761 1.00 54.31 672 GLU A N 1
ATOM 5478 C CA . GLU A 1 672 ? -53.052 -5.789 31.028 1.00 54.31 672 GLU A CA 1
ATOM 5479 C C . GLU A 1 672 ? -52.858 -5.697 29.491 1.00 54.31 672 GLU A C 1
ATOM 5481 O O . GLU A 1 672 ? -53.812 -5.885 28.742 1.00 54.31 672 GLU A O 1
ATOM 5486 N N . ASN A 1 673 ? -51.625 -5.499 28.988 1.00 52.38 673 ASN A N 1
ATOM 5487 C CA . ASN A 1 673 ? -51.298 -5.314 27.560 1.00 52.38 673 ASN A CA 1
ATOM 5488 C C . ASN A 1 673 ? -50.672 -6.537 26.847 1.00 52.38 673 ASN A C 1
ATOM 5490 O O . ASN A 1 673 ? -50.220 -6.420 25.704 1.00 52.38 673 ASN A O 1
ATOM 5494 N N . LEU A 1 674 ? -50.656 -7.723 27.470 1.00 37.78 674 LEU A N 1
ATOM 5495 C CA . LEU A 1 674 ? -50.186 -8.969 26.832 1.00 37.78 674 LEU A CA 1
ATOM 5496 C C . LEU A 1 674 ? -51.264 -9.727 26.023 1.00 37.78 674 LEU A C 1
ATOM 5498 O O . LEU A 1 674 ? -51.027 -10.854 25.592 1.00 37.78 674 LEU A O 1
ATOM 5502 N N . GLY A 1 675 ? -52.412 -9.108 25.726 1.00 31.91 675 GLY A N 1
ATOM 5503 C CA . GLY A 1 675 ? -53.445 -9.682 24.858 1.00 31.91 675 GLY A CA 1
ATOM 5504 C C . GLY A 1 675 ? -54.183 -8.633 24.019 1.00 31.91 675 GLY A C 1
ATOM 5505 O O . GLY A 1 675 ? -55.020 -7.922 24.541 1.00 31.91 675 GLY A O 1
ATOM 5506 N N . VAL A 1 676 ? -53.862 -8.575 22.718 1.00 30.62 676 VAL A N 1
ATOM 5507 C CA . VAL A 1 676 ? -54.670 -8.090 21.569 1.00 30.62 676 VAL A CA 1
ATOM 5508 C C . VAL A 1 676 ? -55.512 -6.796 21.730 1.00 30.62 676 VAL A C 1
ATOM 5510 O O . VAL A 1 676 ? -56.545 -6.794 22.372 1.00 30.62 676 VAL A O 1
ATOM 5513 N N . GLN A 1 677 ? -55.145 -5.775 20.933 1.00 32.56 677 GLN A N 1
ATOM 5514 C CA . GLN A 1 677 ? -55.964 -4.678 20.360 1.00 32.56 677 GLN A CA 1
ATOM 5515 C C . GLN A 1 677 ? -56.843 -3.787 21.269 1.00 32.56 677 GLN A C 1
ATOM 5517 O O . GLN A 1 677 ? -57.749 -4.245 21.943 1.00 32.56 677 GLN A O 1
ATOM 5522 N N . ARG A 1 678 ? -56.673 -2.460 21.092 1.00 40.41 678 ARG A N 1
ATOM 5523 C CA . ARG A 1 678 ? -57.672 -1.384 21.302 1.00 40.41 678 ARG A CA 1
ATOM 5524 C C . ARG A 1 678 ? -58.719 -1.651 22.401 1.00 40.41 678 ARG A C 1
ATOM 5526 O O . ARG A 1 678 ? -59.829 -2.049 22.076 1.00 40.41 678 ARG A O 1
ATOM 5533 N N . ALA A 1 679 ? -58.405 -1.287 23.644 1.00 33.50 679 ALA A N 1
ATOM 5534 C CA . ALA A 1 679 ? -59.303 -0.584 24.574 1.00 33.50 679 ALA A CA 1
ATOM 5535 C C . ALA A 1 679 ? -58.732 -0.626 26.001 1.00 33.50 679 ALA A C 1
ATOM 5537 O O . ALA A 1 679 ? -59.112 -1.465 26.807 1.00 33.50 679 ALA A O 1
ATOM 5538 N N . ILE A 1 680 ? -57.898 0.351 26.352 1.00 31.95 680 ILE A N 1
ATOM 5539 C CA . ILE A 1 680 ? -58.131 1.033 27.626 1.00 31.95 680 ILE A CA 1
ATOM 5540 C C . ILE A 1 680 ? -58.689 2.386 27.218 1.00 31.95 680 ILE A C 1
ATOM 5542 O O . ILE A 1 680 ? -58.124 3.081 26.371 1.00 31.95 680 ILE A O 1
ATOM 5546 N N . ALA A 1 681 ? -59.898 2.641 27.701 1.00 30.47 681 ALA A N 1
ATOM 5547 C CA . ALA A 1 681 ? -60.736 3.771 27.367 1.00 30.47 681 ALA A CA 1
ATOM 5548 C C . ALA A 1 681 ? -59.944 5.083 27.347 1.00 30.47 681 ALA A C 1
ATOM 5550 O O . ALA A 1 681 ? -59.085 5.312 28.199 1.00 30.47 681 ALA A O 1
ATOM 5551 N N . ARG A 1 682 ? -60.288 5.970 26.404 1.00 35.50 682 ARG A N 1
ATOM 5552 C CA . ARG A 1 682 ? -60.066 7.405 26.580 1.00 35.50 682 ARG A CA 1
ATOM 5553 C C . ARG A 1 682 ? -60.607 7.770 27.959 1.00 35.50 682 ARG A C 1
ATOM 5555 O O . ARG A 1 682 ? -61.815 7.900 28.136 1.00 35.50 682 ARG A O 1
ATOM 5562 N N . VAL A 1 683 ? -59.726 7.911 28.940 1.00 38.22 683 VAL A N 1
ATOM 5563 C CA . VAL A 1 683 ? -60.025 8.768 30.074 1.00 38.22 683 VAL A CA 1
ATOM 5564 C C . VAL A 1 683 ? -59.876 10.163 29.492 1.00 38.22 683 VAL A C 1
ATOM 5566 O O . VAL A 1 683 ? -58.767 10.684 29.392 1.00 38.22 683 VAL A O 1
ATOM 5569 N N . ASP A 1 684 ? -60.976 10.696 28.959 1.00 37.91 684 ASP A N 1
ATOM 5570 C CA . ASP A 1 684 ? -61.012 12.046 28.410 1.00 37.91 684 ASP A CA 1
ATOM 5571 C C . ASP A 1 684 ? -60.663 13.009 29.547 1.00 37.91 684 ASP A C 1
ATOM 5573 O O . ASP A 1 684 ? -61.479 13.314 30.418 1.00 37.91 684 ASP A O 1
ATOM 5577 N N . ILE A 1 685 ? -59.408 13.464 29.563 1.00 37.47 685 ILE A N 1
ATOM 5578 C CA . ILE A 1 685 ? -59.003 14.592 30.389 1.00 37.47 685 ILE A CA 1
ATOM 5579 C C . ILE A 1 685 ? -59.826 15.778 29.882 1.00 37.47 685 ILE A C 1
ATOM 5581 O O . ILE A 1 685 ? -59.754 16.080 28.686 1.00 37.47 685 ILE A O 1
ATOM 5585 N N . PRO A 1 686 ? -60.587 16.479 30.740 1.00 36.97 686 PRO A N 1
ATOM 5586 C CA . PRO A 1 686 ? -61.202 17.737 30.351 1.00 36.97 686 PRO A CA 1
ATOM 5587 C C . PRO A 1 686 ? -60.135 18.620 29.696 1.00 36.97 686 PRO A C 1
ATOM 5589 O O . PRO A 1 686 ? -59.088 18.861 30.297 1.00 36.97 686 PRO A O 1
ATOM 5592 N N . GLN A 1 687 ? -60.367 19.099 28.470 1.00 38.28 687 GLN A N 1
ATOM 5593 C CA . GLN A 1 687 ? -59.412 19.954 27.741 1.00 38.28 687 GLN A CA 1
ATOM 5594 C C . GLN A 1 687 ? -58.971 21.185 28.560 1.00 38.28 687 GLN A C 1
ATOM 5596 O O . GLN A 1 687 ? -57.896 21.726 28.331 1.00 38.28 687 GLN A O 1
ATOM 5601 N N . SER A 1 688 ? -59.751 21.573 29.572 1.00 35.88 688 SER A N 1
ATOM 5602 C CA . SER A 1 688 ? -59.434 22.601 30.570 1.00 35.88 688 SER A CA 1
ATOM 5603 C C . SER A 1 688 ? -58.300 22.254 31.553 1.00 35.88 688 SER A C 1
ATOM 5605 O O . SER A 1 688 ? -57.793 23.145 32.229 1.00 35.88 688 SER A O 1
ATOM 5607 N N . LEU A 1 689 ? -57.886 20.986 31.666 1.00 31.75 689 LEU A N 1
ATOM 5608 C CA . LEU A 1 689 ? -56.761 20.535 32.504 1.00 31.75 689 LEU A CA 1
ATOM 5609 C C . LEU A 1 689 ? -55.466 20.336 31.698 1.00 31.75 689 LEU A C 1
ATOM 5611 O O . LEU A 1 689 ? -54.382 20.401 32.280 1.00 31.75 689 LEU A O 1
ATOM 5615 N N . ILE A 1 690 ? -55.577 20.192 30.371 1.00 35.06 690 ILE A N 1
ATOM 5616 C CA . ILE A 1 690 ? -54.491 20.360 29.392 1.00 35.06 690 ILE A CA 1
ATOM 5617 C C . ILE A 1 690 ? -54.550 21.808 28.878 1.00 35.06 690 ILE A C 1
ATOM 5619 O O . ILE A 1 690 ? -54.769 22.072 27.698 1.00 35.06 690 ILE A O 1
ATOM 5623 N N . CYS A 1 691 ? -54.404 22.785 29.774 1.00 27.47 691 CYS A N 1
ATOM 5624 C CA . CYS A 1 691 ? -54.306 24.173 29.338 1.00 27.47 691 CYS A CA 1
ATOM 5625 C C . CYS A 1 691 ? -52.921 24.421 28.727 1.00 27.47 691 CYS A C 1
ATOM 5627 O O . CYS A 1 691 ? -51.931 24.593 29.438 1.00 27.47 691 CYS A O 1
ATOM 5629 N N . LEU A 1 692 ? -52.887 24.456 27.391 1.00 33.06 692 LEU A N 1
ATOM 5630 C CA . LEU A 1 692 ? -51.934 25.222 26.592 1.00 33.06 692 LEU A CA 1
ATOM 5631 C C . LEU A 1 692 ? -51.909 26.655 27.136 1.00 33.06 692 LEU A C 1
ATOM 5633 O O . LEU A 1 692 ? -52.805 27.446 26.840 1.00 33.06 692 LEU A O 1
ATOM 5637 N N . VAL A 1 693 ? -50.902 27.004 27.937 1.00 28.23 693 VAL A N 1
ATOM 5638 C CA . VAL A 1 693 ? -50.653 28.415 28.243 1.00 28.23 693 VAL A CA 1
ATOM 5639 C C . VAL A 1 693 ? -50.060 29.032 26.985 1.00 28.23 693 VAL A C 1
ATOM 5641 O O . VAL A 1 693 ? -48.860 28.987 26.729 1.00 28.23 693 VAL A O 1
ATOM 5644 N N . ASN A 1 694 ? -50.950 29.560 26.156 1.00 28.09 694 ASN A N 1
ATOM 5645 C CA . ASN A 1 694 ? -50.613 30.436 25.056 1.00 28.09 694 ASN A CA 1
ATOM 5646 C C . ASN A 1 694 ? -50.046 31.716 25.685 1.00 28.09 694 ASN A C 1
ATOM 5648 O O . ASN A 1 694 ? -50.803 32.506 26.246 1.00 28.09 694 ASN A O 1
ATOM 5652 N N . LEU A 1 695 ? -48.723 31.899 25.665 1.00 29.45 695 LEU A N 1
ATOM 5653 C CA . LEU A 1 695 ? -48.086 33.155 26.072 1.00 29.45 695 LEU A CA 1
ATOM 5654 C C . LEU A 1 695 ? -48.430 34.252 25.049 1.00 29.45 695 LEU A C 1
ATOM 5656 O O . LEU A 1 695 ? -47.625 34.632 24.205 1.00 29.45 695 LEU A O 1
ATOM 5660 N N . LYS A 1 696 ? -49.661 34.756 25.121 1.00 28.89 696 LYS A N 1
ATOM 5661 C CA . LYS A 1 696 ? -50.016 36.120 24.743 1.00 28.89 696 LYS A CA 1
ATOM 5662 C C . LYS A 1 696 ? -50.533 36.796 26.012 1.00 28.89 696 LYS A C 1
ATOM 5664 O O . LYS A 1 696 ? -51.520 36.335 26.571 1.00 28.89 696 LYS A O 1
ATOM 5669 N N . ALA A 1 697 ? -49.865 37.887 26.388 1.00 28.61 697 ALA A N 1
ATOM 5670 C CA . ALA A 1 697 ? -50.056 38.734 27.572 1.00 28.61 697 ALA A CA 1
ATOM 5671 C C . ALA A 1 697 ? -49.325 38.274 28.851 1.00 28.61 697 ALA A C 1
ATOM 5673 O O . ALA A 1 697 ? -49.886 37.560 29.676 1.00 28.61 697 ALA A O 1
ATOM 5674 N N . VAL A 1 698 ? -48.077 38.733 29.014 1.00 28.94 698 VAL A N 1
ATOM 5675 C CA . VAL A 1 698 ? -47.741 39.918 29.838 1.00 28.94 698 VAL A CA 1
ATOM 5676 C C . VAL A 1 698 ? -46.739 40.762 29.061 1.00 28.94 698 VAL A C 1
ATOM 5678 O O . VAL A 1 698 ? -45.837 40.145 28.451 1.00 28.94 698 VAL A O 1
#

Foldseek 3Di:
DDDDDDDDPVVVVVVVVVVVVVVVVPPDPDDPPPPPPPCVVVPQAAQAPAFLSNCCVDPLSVQQDDLPDQFFDAPVRQDDDPVLVVLLCVLDPDPDDDDLNVLRVLLCVQEPRDSPQPPRGHHDAFFEDEDEQDPVLVVQQCLVVRQPGPAYEYEFQRDCVPSNRRRHDDHAEYEDFFVRDAADDARHAYEYEDSHSVRSVQVSQQVPPLPPQDDPHGGGSHHHYDRHRYIYTDSVLQVSCCCRVVVVPDSTDDSSSSVVVVCSNNGTDDPDPPCVCVLVVVLVVLLVVQAPPDDPQPPDDPVDAAEEEQEAFWLQLVPQQCLVVQVPGPAYEYEFQRDCVPSNSRNHDDHAEYEYFQARAAADDANHAYEYEDPDSVRSVQQSQQVPVLPCQDDVHGGGSHYHYHRHRYHYDDVVLQVCCCCPLLVVAFPTDDSSLSRQVVCLVRGPAYEYYRAAHHLVRFGDGSPDPDRDRDDPPRGDSVSSVVSVVVCVVVVSYHYPHLHNVLQVCCCCPLLVVAFQTDDPQLSVQVVCLVVDPAAEDEDQAAPPVRADDDPPDPDGDPPDDRRGDSVSSVVSVVVCVVVVSYHYDDQFVLLQVCCCCPLVVVAFQTADPLLSVVVVCVVVDPDDDDDPQAAPPVRADDDPPDPDRDPVRPHGGPSVSSVVSVVVVVVVPPDDDDDPDPPPDPVVSVDPPPPDDD

Sequence (698 aa):
MNISNRVTPRYITLLLSFMTVFLLFTQTPTDMTIDSFDDSIFEASCSCKTCVMGFMDDDWFVYRYNPNISPLLNRKNSVLRRDTYKWWRGLQPSSLRVNYTEVVDQMFSLFPDKDHYADAGPDRCRTCAVVGNSANLLGSHYGSLIDFHDVVIRINKGPTKGYEKDVGSKTTHRIMYPESAVDLDDSTHLVLFPFKIRDMQWLISTFTTGHITRTYTRVKSSIKAEENKVMILHPAFIKYVYEKWLLRHGRYPSTGFITIIFALHICDQGLQKNKNEGNYEAVVEKLFSLFPDNTQYSDASPKRCRTCAVIGNSGNLKGSRYGHLIDLHDFVIRINMGPTKGYETDVGSKTTHRFIYPESATDVGNSTYLVLTPFKVLDMEWLISAFTTKNITSTYKKVRPSVKANRRKVMILHPAFIKYVHEIWLLKHGKYPSTGFLSIIFALHVCDRVSTFGFGADQYGNWYHYFEKTSHKLRTGAHSGSFEFNTMMQLYLENKIQVMILHPAFIKYVHEIWLLKRGKYPSTGSLGIIFALHVCDRVSTFGFGADQYGNWYHYFEKTSHKLRTGAHSGSFEFDTMMQLYLENKIQVMILHPGFIKYVHEIWLLKRGKYPSTGFLGIIFALHVCDRISTFRFGADQYGNWYHYFEKTSHKVCTGAHSGSFEFDTMMQLYLENLGVQRAIARVDIPQSLICLVNLKAV

pLDDT: mean 72.24, std 21.03, range [26.39, 97.69]